Protein AF-A0AAQ4F6X1-F1 (afdb_monomer_lite)

Structure (mmCIF, N/CA/C/O backbone):
data_AF-A0AAQ4F6X1-F1
#
_entry.id   AF-A0AAQ4F6X1-F1
#
loop_
_atom_site.group_PDB
_atom_site.id
_atom_site.type_symbol
_atom_site.label_atom_id
_atom_site.label_alt_id
_atom_site.label_comp_id
_atom_site.label_asym_id
_atom_site.label_entity_id
_atom_site.label_seq_id
_atom_site.pdbx_PDB_ins_code
_atom_site.Cartn_x
_atom_site.Cartn_y
_atom_site.Cartn_z
_atom_site.occupancy
_atom_site.B_iso_or_equiv
_atom_site.auth_seq_id
_atom_site.auth_comp_id
_atom_site.auth_asym_id
_atom_site.auth_atom_id
_atom_site.pdbx_PDB_model_num
ATOM 1 N N . MET A 1 1 ? 5.644 -29.409 -3.896 1.00 39.50 1 MET A N 1
ATOM 2 C CA . MET A 1 1 ? 6.857 -30.206 -3.616 1.00 39.50 1 MET A CA 1
ATOM 3 C C . MET A 1 1 ? 7.887 -29.960 -4.712 1.00 39.50 1 MET A C 1
ATOM 5 O O . MET A 1 1 ? 7.595 -30.264 -5.855 1.00 39.50 1 MET A O 1
ATOM 9 N N . ALA A 1 2 ? 9.042 -29.380 -4.375 1.00 26.83 2 ALA A N 1
ATOM 10 C CA . ALA A 1 2 ? 10.309 -29.460 -5.115 1.00 26.83 2 ALA A CA 1
ATOM 11 C C . ALA A 1 2 ? 11.429 -28.919 -4.203 1.00 26.83 2 ALA A C 1
ATOM 13 O O . ALA A 1 2 ? 11.206 -28.016 -3.398 1.00 26.83 2 ALA A O 1
ATOM 14 N N . ARG A 1 3 ? 12.592 -29.563 -4.280 1.00 29.47 3 ARG A N 1
ATOM 15 C CA . ARG A 1 3 ? 13.650 -29.683 -3.266 1.00 29.47 3 ARG A CA 1
ATOM 16 C C . ARG A 1 3 ? 14.278 -28.353 -2.816 1.00 29.47 3 ARG A C 1
ATOM 18 O O . ARG A 1 3 ? 14.878 -27.639 -3.612 1.00 29.47 3 ARG A O 1
ATOM 25 N N . ARG A 1 4 ? 14.233 -28.088 -1.501 1.00 31.64 4 ARG A N 1
ATOM 26 C CA . ARG A 1 4 ? 15.156 -27.173 -0.807 1.00 31.64 4 ARG A CA 1
ATOM 27 C C . ARG A 1 4 ? 16.527 -27.845 -0.721 1.00 31.64 4 ARG A C 1
ATOM 29 O O . ARG A 1 4 ? 16.651 -28.938 -0.177 1.00 31.64 4 ARG A O 1
ATOM 36 N N . THR A 1 5 ? 17.547 -27.187 -1.250 1.00 32.78 5 THR A N 1
ATOM 37 C CA . THR A 1 5 ? 18.957 -27.530 -1.047 1.00 32.78 5 THR A CA 1
ATOM 38 C C . THR A 1 5 ? 19.303 -27.511 0.446 1.00 32.78 5 THR A C 1
ATOM 40 O O . THR A 1 5 ? 19.042 -26.518 1.128 1.00 32.78 5 THR A O 1
ATOM 43 N N . LYS A 1 6 ? 19.870 -28.626 0.934 1.00 38.31 6 LYS A N 1
ATOM 44 C CA . LYS A 1 6 ? 20.373 -28.861 2.297 1.00 38.31 6 LYS A CA 1
ATOM 45 C C . LYS A 1 6 ? 21.478 -27.853 2.653 1.00 38.31 6 LYS A C 1
ATOM 47 O O . LYS A 1 6 ? 22.645 -28.087 2.367 1.00 38.31 6 LYS A O 1
ATOM 52 N N . ALA A 1 7 ? 21.116 -26.754 3.303 1.00 39.31 7 ALA A N 1
ATOM 53 C CA . ALA A 1 7 ? 21.976 -26.148 4.314 1.00 39.31 7 ALA A CA 1
ATOM 54 C C . ALA A 1 7 ? 21.513 -26.714 5.661 1.00 39.31 7 ALA A C 1
ATOM 56 O O . ALA A 1 7 ? 20.303 -26.835 5.861 1.00 39.31 7 ALA A O 1
ATOM 57 N N . ALA A 1 8 ? 22.436 -27.102 6.544 1.00 47.50 8 ALA A N 1
ATOM 58 C CA . ALA A 1 8 ? 22.108 -27.535 7.901 1.00 47.50 8 ALA A CA 1
ATOM 59 C C . ALA A 1 8 ? 21.368 -26.392 8.615 1.00 47.50 8 ALA A C 1
ATOM 61 O O . ALA A 1 8 ? 21.968 -25.410 9.049 1.00 47.50 8 ALA A O 1
ATOM 62 N N . SER A 1 9 ? 20.040 -26.456 8.613 1.00 63.69 9 SER A N 1
ATOM 63 C CA . SER A 1 9 ? 19.192 -25.444 9.222 1.00 63.69 9 SER A CA 1
ATOM 64 C C . SER A 1 9 ? 19.162 -25.707 10.719 1.00 63.69 9 SER A C 1
ATOM 66 O O . SER A 1 9 ? 18.704 -26.768 11.130 1.00 63.69 9 SER A O 1
ATOM 68 N N . LEU A 1 10 ? 19.639 -24.753 11.516 1.00 73.00 10 LEU A N 1
ATOM 69 C CA . LEU A 1 10 ? 19.374 -24.695 12.954 1.00 73.00 10 LEU A CA 1
ATOM 70 C C . LEU A 1 10 ? 17.873 -24.448 13.195 1.00 73.00 10 LEU A C 1
ATOM 72 O O . LEU A 1 10 ? 17.243 -23.786 12.362 1.00 73.00 10 LEU A O 1
ATOM 76 N N . PRO A 1 11 ? 17.285 -24.952 14.298 1.00 82.88 11 PRO A N 1
ATOM 77 C CA . PRO A 1 11 ? 15.874 -24.724 14.598 1.00 82.88 11 PRO A CA 1
ATOM 78 C C . PRO A 1 11 ? 15.599 -23.234 14.798 1.00 82.88 11 PRO A C 1
ATOM 80 O O . PRO A 1 11 ? 16.363 -22.525 15.457 1.00 82.88 11 PRO A O 1
ATOM 83 N N . HIS A 1 12 ? 14.488 -22.740 14.251 1.00 88.62 12 HIS A N 1
ATOM 84 C CA . HIS A 1 12 ? 14.018 -21.391 14.541 1.00 88.62 12 HIS A CA 1
ATOM 85 C C . HIS A 1 12 ? 13.400 -21.354 15.941 1.00 88.62 12 HIS A C 1
ATOM 87 O O . HIS A 1 12 ? 12.304 -21.872 16.156 1.00 88.62 12 HIS A O 1
ATOM 93 N N . ILE A 1 13 ? 14.088 -20.717 16.887 1.00 88.19 13 ILE A N 1
ATOM 94 C CA . ILE A 1 13 ? 13.667 -20.657 18.292 1.00 88.19 13 ILE A CA 1
ATOM 95 C C . ILE A 1 13 ? 13.038 -19.292 18.594 1.00 88.19 13 ILE A C 1
ATOM 97 O O . ILE A 1 13 ? 13.647 -18.252 18.333 1.00 88.19 13 ILE A O 1
ATOM 101 N N . LEU A 1 14 ? 11.841 -19.283 19.185 1.00 85.50 14 LEU A N 1
ATOM 102 C CA . LEU A 1 14 ? 11.231 -18.084 19.768 1.00 85.50 14 LEU A CA 1
ATOM 103 C C . LEU A 1 14 ? 11.362 -18.123 21.289 1.00 85.50 14 LEU A C 1
ATOM 105 O O . LEU A 1 14 ? 10.814 -19.014 21.931 1.00 85.50 14 LEU A O 1
ATOM 109 N N . GLN A 1 15 ? 12.018 -17.125 21.876 1.00 85.44 15 GLN A N 1
ATOM 110 C CA . GLN A 1 15 ? 11.991 -16.914 23.323 1.00 85.44 15 GLN A CA 1
ATOM 111 C C . GLN A 1 15 ? 10.853 -15.958 23.701 1.00 85.44 15 GLN A C 1
ATOM 113 O O . GLN A 1 15 ? 10.713 -14.884 23.109 1.00 85.44 15 GLN A O 1
ATOM 118 N N . TRP A 1 16 ? 10.081 -16.313 24.726 1.00 79.19 16 TRP A N 1
ATOM 119 C CA . TRP A 1 16 ? 8.984 -15.508 25.252 1.00 79.19 16 TRP A CA 1
ATOM 120 C C . TRP A 1 16 ? 9.119 -15.309 26.765 1.00 79.19 16 TRP A C 1
ATOM 122 O O . TRP A 1 16 ? 9.050 -16.261 27.537 1.00 79.19 16 TRP A O 1
ATOM 132 N N . ASN A 1 17 ? 9.268 -14.052 27.190 1.00 69.31 17 ASN A N 1
ATOM 133 C CA . ASN A 1 17 ? 9.464 -13.670 28.593 1.00 69.31 17 ASN A CA 1
ATOM 134 C C . ASN A 1 17 ? 8.597 -12.453 28.954 1.00 69.31 17 ASN A C 1
ATOM 136 O O . ASN A 1 17 ? 9.098 -11.361 29.228 1.00 69.31 17 ASN A O 1
ATOM 140 N N . VAL A 1 18 ? 7.273 -12.590 28.838 1.00 59.41 18 VAL A N 1
ATOM 141 C CA . VAL A 1 18 ? 6.338 -11.491 29.116 1.00 59.41 18 VAL A CA 1
ATOM 142 C C . VAL A 1 18 ? 5.164 -12.005 29.930 1.00 59.41 18 VAL A C 1
ATOM 144 O O . VAL A 1 18 ? 4.418 -12.854 29.463 1.00 59.41 18 VAL A O 1
ATOM 147 N N . ARG A 1 19 ? 4.947 -11.393 31.098 1.00 59.81 19 ARG A N 1
ATOM 148 C CA . ARG A 1 19 ? 3.745 -11.556 31.927 1.00 59.81 19 ARG A CA 1
ATOM 149 C C . ARG A 1 19 ? 2.512 -11.223 31.079 1.00 59.81 19 ARG A C 1
ATOM 151 O O . ARG A 1 19 ? 2.449 -10.091 30.600 1.00 59.81 19 ARG A O 1
ATOM 158 N N . SER A 1 20 ? 1.573 -12.162 30.900 1.00 65.06 20 SER A N 1
ATOM 159 C CA . SER A 1 20 ? 0.279 -12.077 30.173 1.00 65.06 20 SER A CA 1
ATOM 160 C C . SER A 1 20 ? 0.070 -13.080 29.026 1.00 65.06 20 SER A C 1
ATOM 162 O O . SER A 1 20 ? -0.907 -12.915 28.289 1.00 65.06 20 SER A O 1
ATOM 164 N N . LEU A 1 21 ? 0.883 -14.134 28.867 1.00 71.44 21 LEU A N 1
ATOM 165 C CA . LEU A 1 21 ? 0.630 -15.148 27.829 1.00 71.44 21 LEU A CA 1
ATOM 166 C C . LEU A 1 21 ? -0.760 -15.763 27.971 1.00 71.44 21 LEU A C 1
ATOM 168 O O . LEU A 1 21 ? -1.457 -15.907 26.975 1.00 71.44 21 LEU A O 1
ATOM 172 N N . ARG A 1 22 ? -1.222 -16.013 29.204 1.00 70.44 22 ARG A N 1
ATOM 173 C CA . ARG A 1 22 ? -2.591 -16.499 29.456 1.00 70.44 22 ARG A CA 1
ATOM 174 C C . ARG A 1 22 ? -3.668 -15.555 28.917 1.00 70.44 22 ARG A C 1
ATOM 176 O O . ARG A 1 22 ? -4.622 -16.011 28.302 1.00 70.44 22 ARG A O 1
ATOM 183 N N . ALA A 1 23 ? -3.502 -14.241 29.084 1.00 72.31 23 ALA A N 1
ATOM 184 C CA . ALA A 1 23 ? -4.463 -13.250 28.587 1.00 72.31 23 ALA A CA 1
ATOM 185 C C . ALA A 1 23 ? -4.466 -13.128 27.052 1.00 72.31 23 ALA A C 1
ATOM 187 O O . ALA A 1 23 ? -5.390 -12.553 26.484 1.00 72.31 23 ALA A O 1
ATOM 188 N N . ARG A 1 24 ? -3.425 -13.640 26.384 1.00 74.56 24 ARG A N 1
ATOM 189 C CA . ARG A 1 24 ? -3.254 -13.609 24.924 1.00 74.56 24 ARG A CA 1
ATOM 190 C C . ARG A 1 24 ? -3.197 -15.000 24.301 1.00 74.56 24 ARG A C 1
ATOM 192 O O . ARG A 1 24 ? -2.843 -15.126 23.134 1.00 74.56 24 ARG A O 1
ATOM 199 N N . HIS A 1 25 ? -3.535 -16.038 25.062 1.00 79.25 25 HIS A N 1
ATOM 200 C CA . HIS A 1 25 ? -3.396 -17.428 24.639 1.00 79.25 25 HIS A CA 1
ATOM 201 C C . HIS A 1 25 ? -4.245 -17.722 23.399 1.00 79.25 25 HIS A C 1
ATOM 203 O O . HIS A 1 25 ? -3.723 -18.268 22.434 1.00 79.25 25 HIS A O 1
ATOM 209 N N . ALA A 1 26 ? -5.493 -17.243 23.369 1.00 75.69 26 ALA A N 1
ATOM 210 C CA . ALA A 1 26 ? -6.379 -17.383 22.212 1.00 75.69 26 ALA A CA 1
ATOM 211 C C . ALA A 1 26 ? -5.845 -16.665 20.956 1.00 75.69 26 ALA A C 1
ATOM 213 O O . ALA A 1 26 ? -5.909 -17.203 19.855 1.00 75.69 26 ALA A O 1
ATOM 214 N N . GLU A 1 27 ? -5.268 -15.469 21.120 1.00 77.38 27 GLU A N 1
ATOM 215 C CA . GLU A 1 27 ? -4.642 -14.723 20.019 1.00 77.38 27 GLU A CA 1
ATOM 216 C C . GLU A 1 27 ? -3.409 -15.471 19.488 1.00 77.38 27 GLU A C 1
ATOM 218 O O . GLU A 1 27 ? -3.226 -15.594 18.279 1.00 77.38 27 GLU A O 1
ATOM 223 N N . LEU A 1 28 ? -2.579 -16.012 20.385 1.00 77.19 28 LEU A N 1
ATOM 224 C CA . LEU A 1 28 ? -1.400 -16.789 20.015 1.00 77.19 28 LEU A CA 1
ATOM 225 C C . LEU A 1 28 ? -1.771 -18.096 19.303 1.00 77.19 28 LEU A C 1
ATOM 227 O O . LEU A 1 28 ? -1.153 -18.415 18.291 1.00 77.19 28 LEU A O 1
ATOM 231 N N . ALA A 1 29 ? -2.772 -18.825 19.800 1.00 79.25 29 ALA A N 1
ATOM 232 C CA . ALA A 1 29 ? -3.262 -20.055 19.181 1.00 79.25 29 ALA A CA 1
ATOM 233 C C . ALA A 1 29 ? -3.741 -19.801 17.742 1.00 79.25 29 ALA A C 1
ATOM 235 O O . ALA A 1 29 ? -3.287 -20.477 16.825 1.00 79.25 29 ALA A O 1
ATOM 236 N N . CYS A 1 30 ? -4.530 -18.743 17.535 1.00 75.62 30 CYS A N 1
ATOM 237 C CA . CYS A 1 30 ? -5.004 -18.309 16.219 1.00 75.62 30 CYS A CA 1
ATOM 238 C C . CYS A 1 30 ? -3.841 -17.963 15.263 1.00 75.62 30 CYS A C 1
ATOM 240 O O . CYS A 1 30 ? -3.807 -18.406 14.119 1.00 75.62 30 CYS A O 1
ATOM 242 N N . LEU A 1 31 ? -2.817 -17.241 15.739 1.00 74.75 31 LEU A N 1
ATOM 243 C CA . LEU A 1 31 ? -1.634 -16.913 14.929 1.00 74.75 31 LEU A CA 1
ATOM 244 C C . LEU A 1 31 ? -0.789 -18.139 14.546 1.00 74.75 31 LEU A C 1
ATOM 246 O O . LEU A 1 31 ? -0.111 -18.113 13.512 1.00 74.75 31 LEU A O 1
ATOM 250 N N . ILE A 1 32 ? -0.781 -19.172 15.389 1.00 77.75 32 ILE A N 1
ATOM 251 C CA . ILE A 1 32 ? -0.113 -20.444 15.109 1.00 77.75 32 ILE A CA 1
ATOM 252 C C . ILE A 1 32 ? -0.913 -21.246 14.073 1.00 77.75 32 ILE A C 1
ATOM 254 O O . ILE A 1 32 ? -0.322 -21.703 13.095 1.00 77.75 32 ILE A O 1
ATOM 258 N N . GLU A 1 33 ? -2.233 -21.359 14.243 1.00 76.69 33 GLU A N 1
ATOM 259 C CA . GLU A 1 33 ? -3.136 -22.057 13.312 1.00 76.69 33 GLU A CA 1
ATOM 260 C C . GLU A 1 33 ? -3.125 -21.429 11.910 1.00 76.69 33 GLU A C 1
ATOM 262 O O . GLU A 1 33 ? -3.029 -22.146 10.916 1.00 76.69 33 GLU A O 1
ATOM 267 N N . ASP A 1 34 ? -3.079 -20.097 11.821 1.00 74.62 34 ASP A N 1
ATOM 268 C CA . ASP A 1 34 ? -2.961 -19.354 10.557 1.00 74.62 34 ASP A CA 1
ATOM 269 C C . ASP A 1 34 ? -1.569 -19.479 9.890 1.00 74.62 34 ASP A C 1
ATOM 271 O O . ASP A 1 34 ? -1.297 -18.848 8.862 1.00 74.62 34 ASP A O 1
ATOM 275 N N . GLY A 1 35 ? -0.627 -20.219 10.489 1.00 71.88 35 GLY A N 1
ATOM 276 C CA . GLY A 1 35 ? 0.735 -20.398 9.972 1.00 71.88 35 GLY A CA 1
ATOM 277 C C . GLY A 1 35 ? 1.597 -19.129 10.011 1.00 71.88 35 GLY A C 1
ATOM 278 O O . GLY A 1 35 ? 2.637 -19.049 9.351 1.00 71.88 35 GLY A O 1
ATOM 279 N N . ARG A 1 36 ? 1.190 -18.111 10.782 1.00 70.12 36 ARG A N 1
ATOM 280 C CA . ARG A 1 36 ? 1.865 -16.801 10.853 1.00 70.12 36 ARG A CA 1
ATOM 281 C C . ARG A 1 36 ? 3.069 -16.793 11.794 1.00 70.12 36 ARG A C 1
ATOM 283 O O . ARG A 1 36 ? 3.853 -15.841 11.760 1.00 70.12 36 ARG A O 1
ATOM 290 N N . LEU A 1 37 ? 3.237 -17.839 12.605 1.00 71.56 37 LEU A N 1
ATOM 291 C CA . LEU A 1 37 ? 4.363 -18.034 13.522 1.00 71.56 37 LEU A CA 1
ATOM 292 C C . LEU A 1 37 ? 5.148 -19.311 13.164 1.00 71.56 37 LEU A C 1
ATOM 294 O O . LEU A 1 37 ? 4.888 -20.377 13.714 1.00 71.56 37 LEU A O 1
ATOM 298 N N . PRO A 1 38 ? 6.140 -19.230 12.258 1.00 79.06 38 PRO A N 1
ATOM 299 C CA . PRO A 1 38 ? 6.839 -20.400 11.735 1.00 79.06 38 PRO A CA 1
ATOM 300 C C . PRO A 1 38 ? 8.031 -20.843 12.610 1.00 79.06 38 PRO A C 1
ATOM 302 O O . PRO A 1 38 ? 9.064 -21.237 12.072 1.00 79.06 38 PRO A O 1
ATOM 305 N N . PHE A 1 39 ? 7.910 -20.848 13.942 1.00 87.12 39 PHE A N 1
ATOM 306 C CA . PHE A 1 39 ? 9.002 -21.264 14.845 1.00 87.12 39 PHE A CA 1
ATOM 307 C C . PHE A 1 39 ? 9.018 -22.767 15.125 1.00 87.12 39 PHE A C 1
ATOM 309 O O . PHE A 1 39 ? 7.976 -23.370 15.345 1.00 87.12 39 PHE A O 1
ATOM 316 N N . ASP A 1 40 ? 10.187 -23.384 15.130 1.00 89.69 40 ASP A N 1
ATOM 317 C CA . ASP A 1 40 ? 10.341 -24.824 15.355 1.00 89.69 40 ASP A CA 1
ATOM 318 C C . ASP A 1 40 ? 10.272 -25.163 16.853 1.00 89.69 40 ASP A C 1
ATOM 320 O O . ASP A 1 40 ? 9.702 -26.185 17.236 1.00 89.69 40 ASP A O 1
ATOM 324 N N . VAL A 1 41 ? 10.776 -24.256 17.701 1.00 91.38 41 VAL A N 1
ATOM 325 C CA . VAL A 1 41 ? 10.771 -24.380 19.167 1.00 91.38 41 VAL A CA 1
ATOM 326 C C . VAL A 1 41 ? 10.365 -23.053 19.816 1.00 91.38 41 VAL A C 1
ATOM 328 O O . VAL A 1 41 ? 10.816 -21.988 19.393 1.00 91.38 41 VAL A O 1
ATOM 331 N N . LEU A 1 42 ? 9.543 -23.099 20.865 1.00 90.38 42 LEU A N 1
ATOM 332 C CA . LEU A 1 42 ? 9.184 -21.950 21.700 1.00 90.38 42 LEU A CA 1
ATOM 333 C C . LEU A 1 42 ? 9.723 -22.169 23.119 1.00 90.38 42 LEU A C 1
ATOM 335 O O . LEU A 1 42 ? 9.374 -23.152 23.760 1.00 90.38 42 LEU A O 1
ATOM 339 N N . ALA A 1 43 ? 10.543 -21.253 23.625 1.00 91.31 43 ALA A N 1
ATOM 340 C CA . ALA A 1 43 ? 11.043 -21.260 24.999 1.00 91.31 43 ALA A CA 1
ATOM 341 C C . ALA A 1 43 ? 10.287 -20.204 25.819 1.00 91.31 43 ALA A C 1
ATOM 343 O O . ALA A 1 43 ? 10.399 -19.006 25.544 1.00 91.31 43 ALA A O 1
ATOM 344 N N . LEU A 1 44 ? 9.491 -20.643 26.794 1.00 87.94 44 LEU A N 1
ATOM 345 C CA . LEU A 1 44 ? 8.571 -19.808 27.565 1.00 87.94 44 LEU A CA 1
ATOM 346 C C . LEU A 1 44 ? 9.027 -19.660 29.021 1.00 87.94 44 LEU A C 1
ATOM 348 O O . LEU A 1 44 ? 9.431 -20.634 29.657 1.00 87.94 44 LEU A O 1
ATOM 352 N N . GLN A 1 45 ? 8.914 -18.437 29.542 1.00 87.88 45 GLN A N 1
ATOM 353 C CA . GLN A 1 45 ? 9.231 -18.055 30.921 1.00 87.88 45 GLN A CA 1
ATOM 354 C C . GLN A 1 45 ? 8.051 -17.259 31.512 1.00 87.88 45 GLN A C 1
ATOM 356 O O . GLN A 1 45 ? 7.914 -16.064 31.240 1.00 87.88 45 GLN A O 1
ATOM 361 N N . GLU A 1 46 ? 7.170 -17.906 32.286 1.00 79.31 46 GLU A N 1
ATOM 362 C CA . GLU A 1 46 ? 5.987 -17.269 32.894 1.00 79.31 46 GLU A CA 1
ATOM 363 C C . GLU A 1 46 ? 5.454 -18.039 34.106 1.00 79.31 46 GLU A C 1
ATOM 365 O O . GLU A 1 46 ? 5.566 -19.250 34.169 1.00 79.31 46 GLU A O 1
ATOM 370 N N . THR A 1 47 ? 4.813 -17.354 35.057 1.00 75.50 47 THR A N 1
ATOM 371 C CA . THR A 1 47 ? 4.183 -17.989 36.223 1.00 75.50 47 THR A CA 1
ATOM 372 C C . THR A 1 47 ? 3.147 -19.045 35.831 1.00 75.50 47 THR A C 1
ATOM 374 O O . THR A 1 47 ? 2.140 -18.702 35.206 1.00 75.50 47 THR A O 1
ATOM 377 N N . ASN A 1 48 ? 3.341 -20.283 36.301 1.00 75.88 48 ASN A N 1
ATOM 378 C CA . ASN A 1 48 ? 2.416 -21.403 36.128 1.00 75.88 48 ASN A CA 1
ATOM 379 C C . ASN A 1 48 ? 2.189 -21.756 34.636 1.00 75.88 48 ASN A C 1
ATOM 381 O O . ASN A 1 48 ? 1.057 -21.814 34.142 1.00 75.88 48 ASN A O 1
ATOM 385 N N . VAL A 1 49 ? 3.291 -21.934 33.900 1.00 79.56 49 VAL A N 1
ATOM 386 C CA . VAL A 1 49 ? 3.344 -22.352 32.491 1.00 79.56 49 VAL A CA 1
ATOM 387 C C . VAL A 1 49 ? 3.193 -23.872 32.357 1.00 79.56 49 VAL A C 1
ATOM 389 O O . VAL A 1 49 ? 4.054 -24.581 31.854 1.00 79.56 49 VAL A O 1
ATOM 392 N N . GLU A 1 50 ? 2.057 -24.383 32.818 1.00 83.19 50 GLU A N 1
ATOM 393 C CA . GLU A 1 50 ? 1.746 -25.810 32.782 1.00 83.19 50 GLU A CA 1
ATOM 394 C C . GLU A 1 50 ? 1.231 -26.222 31.381 1.00 83.19 50 GLU A C 1
ATOM 396 O O . GLU A 1 50 ? 0.156 -25.746 30.982 1.00 83.19 50 GLU A O 1
ATOM 401 N N . PRO A 1 51 ? 1.920 -27.107 30.626 1.00 82.00 51 PRO A N 1
ATOM 402 C CA . PRO A 1 51 ? 1.538 -27.482 29.259 1.00 82.00 51 PRO A CA 1
ATOM 403 C C . PRO A 1 51 ? 0.161 -28.139 29.146 1.00 82.00 51 PRO A C 1
ATOM 405 O O . PRO A 1 51 ? -0.499 -28.032 28.111 1.00 82.00 51 PRO A O 1
ATOM 408 N N . SER A 1 52 ? -0.315 -28.774 30.220 1.00 77.69 52 SER A N 1
ATOM 409 C CA . SER A 1 52 ? -1.670 -29.331 30.279 1.00 77.69 52 SER A CA 1
ATOM 410 C C . SER A 1 52 ? -2.752 -28.240 30.225 1.00 77.69 52 SER A C 1
ATOM 412 O O . SER A 1 52 ? -3.800 -28.457 29.609 1.00 77.69 52 SER A O 1
ATOM 414 N N . SER A 1 53 ? -2.473 -27.062 30.801 1.00 75.69 53 SER A N 1
ATOM 415 C CA . SER A 1 53 ? -3.375 -25.903 30.866 1.00 75.69 53 SER A CA 1
ATOM 416 C C . SER A 1 53 ? -3.201 -24.913 29.707 1.00 75.69 53 SER A C 1
ATOM 418 O O . SER A 1 53 ? -4.164 -24.260 29.309 1.00 75.69 53 SER A O 1
ATOM 420 N N . LEU A 1 54 ? -1.995 -24.814 29.138 1.00 81.19 54 LEU A N 1
ATOM 421 C CA . LEU A 1 54 ? -1.638 -23.850 28.096 1.00 81.19 54 LEU A CA 1
ATOM 422 C C . LEU A 1 54 ? -1.294 -24.556 26.775 1.00 81.19 54 LEU A C 1
ATOM 424 O O . LEU A 1 54 ? -0.169 -24.512 26.287 1.00 81.19 54 LEU A O 1
ATOM 428 N N . ARG A 1 55 ? -2.279 -25.220 26.169 1.00 84.62 55 ARG A N 1
ATOM 429 C CA . ARG A 1 55 ? -2.066 -25.969 24.921 1.00 84.62 55 ARG A CA 1
ATOM 430 C C . ARG A 1 55 ? -1.877 -25.031 23.730 1.00 84.62 55 ARG A C 1
ATOM 432 O O . ARG A 1 55 ? -2.703 -24.148 23.512 1.00 84.62 55 ARG A O 1
ATOM 439 N N . LEU A 1 56 ? -0.829 -25.246 22.938 1.00 85.06 56 LEU A N 1
ATOM 440 C CA . LEU A 1 56 ? -0.597 -24.525 21.685 1.00 85.06 56 LEU A CA 1
ATOM 441 C C . LEU A 1 56 ? -0.861 -25.468 20.498 1.00 85.06 56 LEU A C 1
ATOM 443 O O . LEU A 1 56 ? -0.255 -26.542 20.453 1.00 85.06 56 LEU A O 1
ATOM 447 N N . PRO A 1 57 ? -1.751 -25.109 19.553 1.00 83.31 57 PRO A N 1
ATOM 448 C CA . PRO A 1 57 ? -2.072 -25.956 18.405 1.00 83.31 57 PRO A CA 1
ATOM 449 C C . PRO A 1 57 ? -0.816 -26.345 17.618 1.00 83.31 57 PRO A C 1
ATOM 451 O O . PRO A 1 57 ? -0.005 -25.490 17.280 1.00 83.31 57 PRO A O 1
ATOM 454 N N . GLY A 1 58 ? -0.627 -27.636 17.337 1.00 86.25 58 GLY A N 1
ATOM 455 C CA . GLY A 1 58 ? 0.529 -28.115 16.570 1.00 86.25 58 GLY A CA 1
ATOM 456 C C . GLY A 1 58 ? 1.872 -28.098 17.313 1.00 86.25 58 GLY A C 1
ATOM 457 O O . GLY A 1 58 ? 2.906 -28.280 16.671 1.00 86.25 58 GLY A O 1
ATOM 458 N N . TYR A 1 59 ? 1.883 -27.916 18.638 1.00 90.88 59 TYR A N 1
ATOM 459 C CA . TYR A 1 59 ? 3.085 -28.019 19.471 1.00 90.88 59 TYR A CA 1
ATOM 460 C C . TYR A 1 59 ? 2.914 -29.024 20.615 1.00 90.88 59 TYR A C 1
ATOM 462 O O . TYR A 1 59 ? 1.834 -29.179 21.182 1.00 90.88 59 TYR A O 1
ATOM 470 N N . LEU A 1 60 ? 4.021 -29.659 20.986 1.00 91.00 60 LEU A N 1
ATOM 471 C CA . LEU A 1 60 ? 4.176 -30.512 22.158 1.00 91.00 60 LEU A CA 1
ATOM 472 C C . LEU A 1 60 ? 4.908 -29.710 23.237 1.00 91.00 60 LEU A C 1
ATOM 474 O O . LEU A 1 60 ? 6.013 -29.232 22.992 1.00 91.00 60 LEU A O 1
ATOM 478 N N . GLY A 1 61 ? 4.266 -29.497 24.386 1.00 89.69 61 GLY A N 1
ATOM 479 C CA . GLY A 1 61 ? 4.798 -28.675 25.473 1.00 89.69 61 GLY A CA 1
ATOM 480 C C . GLY A 1 61 ? 5.394 -29.505 26.608 1.00 89.69 61 GLY A C 1
ATOM 481 O O . GLY A 1 61 ? 4.785 -30.474 27.055 1.00 89.69 61 GLY A O 1
ATOM 482 N N . TYR A 1 62 ? 6.545 -29.065 27.103 1.00 90.31 62 TYR A N 1
ATOM 483 C CA . TYR A 1 62 ? 7.306 -29.647 28.206 1.00 90.31 62 TYR A CA 1
ATOM 484 C C . TYR A 1 62 ? 7.598 -28.550 29.222 1.00 90.31 62 TYR A C 1
ATOM 486 O O . TYR A 1 62 ? 7.914 -27.429 28.828 1.00 90.31 62 TYR A O 1
ATOM 494 N N . ALA A 1 63 ? 7.482 -28.834 30.514 1.00 84.38 63 ALA A N 1
ATOM 495 C CA . ALA A 1 63 ? 7.762 -27.864 31.567 1.00 84.38 63 ALA A CA 1
ATOM 496 C C . ALA A 1 63 ? 8.823 -28.375 32.537 1.00 84.38 63 ALA A C 1
ATOM 498 O O . ALA A 1 63 ? 9.095 -29.572 32.602 1.00 84.38 63 ALA A O 1
ATOM 499 N N . GLY A 1 64 ? 9.458 -27.436 33.238 1.00 72.31 64 GLY A N 1
ATOM 500 C CA . GLY A 1 64 ? 10.398 -27.745 34.311 1.00 72.31 64 GLY A CA 1
ATOM 501 C C . GLY A 1 64 ? 9.698 -28.334 35.537 1.00 72.31 64 GLY A C 1
ATOM 502 O O . GLY A 1 64 ? 8.475 -28.283 35.653 1.00 72.31 64 GLY A O 1
ATOM 503 N N . VAL A 1 65 ? 10.487 -28.877 36.462 1.00 67.25 65 VAL A N 1
ATOM 504 C CA . VAL A 1 65 ? 9.985 -29.516 37.688 1.00 67.25 65 VAL A CA 1
ATOM 505 C C . VAL A 1 65 ? 9.285 -28.492 38.593 1.00 67.25 65 VAL A C 1
ATOM 507 O O . VAL A 1 65 ? 9.810 -27.400 38.828 1.00 67.25 65 VAL A O 1
ATOM 510 N N . THR A 1 66 ? 8.104 -28.841 39.115 1.00 63.38 66 THR A N 1
ATOM 511 C CA . THR A 1 66 ? 7.386 -28.043 40.118 1.00 63.38 66 THR A CA 1
ATOM 512 C C . THR A 1 66 ? 8.107 -28.095 41.460 1.00 63.38 66 THR A C 1
ATOM 514 O O . THR A 1 66 ? 8.514 -29.158 41.931 1.00 63.38 66 THR A O 1
ATOM 517 N N . ARG A 1 67 ? 8.259 -26.934 42.105 1.00 61.75 67 ARG A N 1
ATOM 518 C CA . ARG A 1 67 ? 8.913 -26.833 43.414 1.00 61.75 67 ARG A CA 1
ATOM 519 C C . ARG A 1 67 ? 7.893 -26.685 44.530 1.00 61.75 67 ARG A C 1
ATOM 521 O O . ARG A 1 67 ? 6.940 -25.907 44.434 1.00 61.75 67 ARG A O 1
ATOM 528 N N . CYS A 1 68 ? 8.144 -27.419 45.606 1.00 61.19 68 CYS A N 1
ATOM 529 C CA . CYS A 1 68 ? 7.456 -27.265 46.875 1.00 61.19 68 CYS A CA 1
ATOM 530 C C . CYS A 1 68 ? 7.876 -25.952 47.542 1.00 61.19 68 CYS A C 1
ATOM 532 O O . CYS A 1 68 ? 9.063 -25.628 47.573 1.00 61.19 68 CYS A O 1
ATOM 534 N N . THR A 1 69 ? 6.914 -25.193 48.066 1.00 61.94 69 THR A N 1
ATOM 535 C CA . THR A 1 69 ? 7.192 -23.953 48.810 1.00 61.94 69 THR A CA 1
ATOM 536 C C . THR A 1 69 ? 7.095 -24.100 50.323 1.00 61.94 69 THR A C 1
ATOM 538 O O . THR A 1 69 ? 7.234 -23.105 51.032 1.00 61.94 69 THR A O 1
ATOM 541 N N . SER A 1 70 ? 6.875 -25.314 50.829 1.00 62.19 70 SER A N 1
ATOM 542 C CA . SER A 1 70 ? 6.878 -25.577 52.267 1.00 62.19 70 SER A CA 1
ATOM 543 C C . SER A 1 70 ? 8.293 -25.411 52.844 1.00 62.19 70 SER A C 1
ATOM 545 O O . SER A 1 70 ? 9.239 -25.994 52.300 1.00 62.19 70 SER A O 1
ATOM 547 N N . PRO A 1 71 ? 8.473 -24.635 53.931 1.00 57.84 71 PRO A N 1
ATOM 548 C CA . PRO A 1 71 ? 9.777 -24.447 54.563 1.00 57.84 71 PRO A CA 1
ATOM 549 C C . PRO A 1 71 ? 10.406 -25.791 54.962 1.00 57.84 71 PRO A C 1
ATOM 551 O O . PRO A 1 71 ? 9.778 -26.581 55.658 1.00 57.84 71 PRO A O 1
ATOM 554 N N . GLY A 1 72 ? 11.644 -26.053 54.528 1.00 56.66 72 GLY A N 1
ATOM 555 C CA . GLY A 1 72 ? 12.412 -27.242 54.931 1.00 56.66 72 GLY A CA 1
ATOM 556 C C . GLY A 1 72 ? 12.172 -28.523 54.120 1.00 56.66 72 GLY A C 1
ATOM 557 O O . GLY A 1 72 ? 12.772 -29.543 54.443 1.00 56.66 72 GLY A O 1
ATOM 558 N N . CYS A 1 73 ? 11.351 -28.504 53.063 1.00 56.78 73 CYS A N 1
ATOM 559 C CA . CYS A 1 73 ? 11.122 -29.679 52.215 1.00 56.78 73 CYS A CA 1
ATOM 560 C C . CYS A 1 73 ? 12.265 -29.876 51.187 1.00 56.78 73 CYS A C 1
ATOM 562 O O . CYS A 1 73 ? 12.463 -28.999 50.342 1.00 56.78 73 CYS A O 1
ATOM 564 N N . PRO A 1 74 ? 13.012 -31.002 51.215 1.00 49.94 74 PRO A N 1
ATOM 565 C CA . PRO A 1 74 ? 14.159 -31.219 50.327 1.00 49.94 74 PRO A CA 1
ATOM 566 C C . PRO A 1 74 ? 13.794 -31.840 48.964 1.00 49.94 74 PRO A C 1
ATOM 568 O O . PRO A 1 74 ? 14.653 -31.924 48.090 1.00 49.94 74 PRO A O 1
ATOM 571 N N . SER A 1 75 ? 12.551 -32.295 48.764 1.00 48.16 75 SER A N 1
ATOM 572 C CA . SER A 1 75 ? 12.125 -33.062 47.586 1.00 48.16 75 SER A CA 1
ATOM 573 C C . SER A 1 75 ? 11.517 -32.191 46.475 1.00 48.16 75 SER A C 1
ATOM 575 O O . SER A 1 75 ? 10.615 -31.382 46.698 1.00 48.16 75 SER A O 1
ATOM 577 N N . SER A 1 76 ? 12.005 -32.386 45.245 1.00 51.78 76 SER A N 1
ATOM 578 C CA . SER A 1 76 ? 11.521 -31.738 44.019 1.00 51.78 76 SER A CA 1
ATOM 579 C C . SER A 1 76 ? 11.423 -32.786 42.899 1.00 51.78 76 SER A C 1
ATOM 581 O O . SER A 1 76 ? 12.464 -33.149 42.354 1.00 51.78 76 SER A O 1
ATOM 583 N N . PRO A 1 77 ? 10.218 -33.274 42.535 1.00 51.78 77 PRO A N 1
ATOM 584 C CA . PRO A 1 77 ? 8.899 -32.873 43.037 1.00 51.78 77 PRO A CA 1
ATOM 585 C C . PRO A 1 77 ? 8.592 -33.428 44.442 1.00 51.78 77 PRO A C 1
ATOM 587 O O . PRO A 1 77 ? 9.061 -34.497 44.827 1.00 51.78 77 PRO A O 1
ATOM 590 N N . CYS A 1 78 ? 7.786 -32.700 45.218 1.00 60.53 78 CYS A N 1
ATOM 591 C CA . CYS A 1 78 ? 7.335 -33.136 46.541 1.00 60.53 78 CYS A CA 1
ATOM 592 C C . CYS A 1 78 ? 6.111 -34.056 46.416 1.00 60.53 78 CYS A C 1
ATOM 594 O O . CYS A 1 78 ? 5.160 -33.726 45.709 1.00 60.53 78 CYS A O 1
ATOM 596 N N . LEU A 1 79 ? 6.138 -35.200 47.103 1.00 60.66 79 LEU A N 1
ATOM 597 C CA . LEU A 1 79 ? 5.063 -36.201 47.089 1.00 60.66 79 LEU A CA 1
ATOM 598 C C . LEU A 1 79 ? 4.052 -36.024 48.236 1.00 60.66 79 LEU A C 1
ATOM 600 O O . LEU A 1 79 ? 3.109 -36.804 48.332 1.00 60.66 79 LEU A O 1
ATOM 604 N N . ASP A 1 80 ? 4.238 -35.018 49.097 1.00 61.25 80 ASP A N 1
ATOM 605 C CA . ASP A 1 80 ? 3.347 -34.742 50.225 1.00 61.25 80 ASP A CA 1
ATOM 606 C C . ASP A 1 80 ? 2.114 -33.935 49.761 1.00 61.25 80 ASP A C 1
ATOM 608 O O . ASP A 1 80 ? 2.264 -32.788 49.320 1.00 61.25 80 ASP A O 1
ATOM 612 N N . PRO A 1 81 ? 0.891 -34.496 49.840 1.00 58.59 81 PRO A N 1
ATOM 613 C CA . PRO A 1 81 ? -0.329 -33.825 49.397 1.00 58.59 81 PRO A CA 1
ATOM 614 C C . PRO A 1 81 ? -0.729 -32.617 50.265 1.00 58.59 81 PRO A C 1
ATOM 616 O O . PRO A 1 81 ? -1.560 -31.822 49.827 1.00 58.59 81 PRO A O 1
ATOM 619 N N . GLY A 1 82 ? -0.155 -32.449 51.464 1.00 58.97 82 GLY A N 1
ATOM 620 C CA . GLY A 1 82 ? -0.381 -31.288 52.333 1.00 58.97 82 GLY A CA 1
ATOM 621 C C . GLY A 1 82 ? 0.484 -30.069 51.991 1.00 58.97 82 GLY A C 1
ATOM 622 O O . GLY A 1 82 ? 0.260 -28.979 52.520 1.00 58.97 82 GLY A O 1
ATOM 623 N N . HIS A 1 83 ? 1.471 -30.223 51.106 1.00 67.25 83 HIS A N 1
ATOM 624 C CA . HIS A 1 83 ? 2.411 -29.165 50.759 1.00 67.25 83 HIS A CA 1
ATOM 625 C C . HIS A 1 83 ? 1.966 -28.328 49.556 1.00 67.25 83 HIS A C 1
ATOM 627 O O . HIS A 1 83 ? 1.536 -28.831 48.518 1.00 67.25 83 HIS A O 1
ATOM 633 N N . GLN A 1 84 ? 2.131 -27.008 49.671 1.00 60.75 84 GLN A N 1
ATOM 634 C CA . GLN A 1 84 ? 1.778 -26.083 48.599 1.00 60.75 84 GLN A CA 1
ATOM 635 C C . GLN A 1 84 ? 2.832 -26.156 47.480 1.00 60.75 84 GLN A C 1
ATOM 637 O O . GLN A 1 84 ? 4.010 -25.857 47.695 1.00 60.75 84 GLN A O 1
ATOM 642 N N . GLN A 1 85 ? 2.410 -26.554 46.277 1.00 64.12 85 GLN A N 1
ATOM 643 C CA . GLN A 1 85 ? 3.258 -26.548 45.084 1.00 64.12 85 GLN A CA 1
ATOM 644 C C . GLN A 1 85 ? 3.032 -25.281 44.259 1.00 64.12 85 GLN A C 1
ATOM 646 O O . GLN A 1 85 ? 1.895 -24.858 44.035 1.00 64.12 85 GLN A O 1
ATOM 651 N N . GLN A 1 86 ? 4.113 -24.690 43.752 1.00 67.88 86 GLN A N 1
ATOM 652 C CA . GLN A 1 86 ? 4.021 -23.657 42.723 1.00 67.88 86 GLN A CA 1
ATOM 653 C C . GLN A 1 86 ? 4.149 -24.296 41.337 1.00 67.88 86 GLN A C 1
ATOM 655 O O . GLN A 1 86 ? 5.069 -25.070 41.083 1.00 67.88 86 GLN A O 1
ATOM 660 N N . GLY A 1 87 ? 3.220 -23.951 40.438 1.00 70.75 87 GLY A N 1
ATOM 661 C CA . GLY A 1 87 ? 3.271 -24.391 39.042 1.00 70.75 87 GLY A CA 1
ATOM 662 C C . GLY A 1 87 ? 4.539 -23.896 38.331 1.00 70.75 87 GLY A C 1
ATOM 663 O O . GLY A 1 87 ? 5.068 -22.837 38.696 1.00 70.75 87 GLY A O 1
ATOM 664 N N . PRO A 1 88 ? 5.007 -24.621 37.303 1.00 79.62 88 PRO A N 1
ATOM 665 C CA . PRO A 1 88 ? 6.316 -24.410 36.699 1.00 79.62 88 PRO A CA 1
ATOM 666 C C . PRO A 1 88 ? 6.404 -23.029 36.057 1.00 79.62 88 PRO A C 1
ATOM 668 O O . PRO A 1 88 ? 5.397 -22.484 35.595 1.00 79.62 88 PRO A O 1
ATOM 671 N N . ARG A 1 89 ? 7.601 -22.439 36.016 1.00 84.12 89 ARG A N 1
ATOM 672 C CA . ARG A 1 89 ? 7.830 -21.111 35.421 1.00 84.12 89 ARG A CA 1
ATOM 673 C C . ARG A 1 89 ? 8.665 -21.111 34.154 1.00 84.12 89 ARG A C 1
ATOM 675 O O . ARG A 1 89 ? 8.852 -20.059 33.540 1.00 84.12 89 ARG A O 1
ATOM 682 N N . SER A 1 90 ? 9.129 -22.285 33.750 1.00 87.56 90 SER A N 1
ATOM 683 C CA . SER A 1 90 ? 9.869 -22.508 32.518 1.00 87.56 90 SER A CA 1
ATOM 684 C C . SER A 1 90 ? 9.248 -23.655 31.727 1.00 87.56 90 SER A C 1
ATOM 686 O O . SER A 1 90 ? 8.974 -24.714 32.290 1.00 87.56 90 SER A O 1
ATOM 688 N N . ALA A 1 91 ? 9.047 -23.448 30.426 1.00 90.19 91 ALA A N 1
ATOM 689 C CA . ALA A 1 91 ? 8.573 -24.474 29.504 1.00 90.19 91 ALA A CA 1
ATOM 690 C C . ALA A 1 91 ? 9.215 -24.357 28.117 1.00 90.19 91 ALA A C 1
ATOM 692 O O . ALA A 1 91 ? 9.630 -23.277 27.694 1.00 90.19 91 ALA A O 1
ATOM 693 N N . VAL A 1 92 ? 9.260 -25.472 27.393 1.00 92.38 92 VAL A N 1
ATOM 694 C CA . VAL A 1 92 ? 9.694 -25.578 25.998 1.00 92.38 92 VAL A CA 1
ATOM 695 C C . VAL A 1 92 ? 8.589 -26.253 25.188 1.00 92.38 92 VAL A C 1
ATOM 697 O O . VAL A 1 92 ? 8.102 -27.312 25.564 1.00 92.38 92 VAL A O 1
ATOM 700 N N . TYR A 1 93 ? 8.191 -25.652 24.070 1.00 92.12 93 TYR A N 1
ATOM 701 C CA . TYR A 1 93 ? 7.219 -26.211 23.132 1.00 92.12 93 TYR A CA 1
ATOM 702 C C . TYR A 1 93 ? 7.914 -26.536 21.818 1.00 92.12 93 TYR A C 1
ATOM 704 O O . TYR A 1 93 ? 8.519 -25.654 21.213 1.00 92.12 93 TYR A O 1
ATOM 712 N N . VAL A 1 94 ? 7.803 -27.771 21.345 1.00 91.94 94 VAL A N 1
ATOM 713 C CA . VAL A 1 94 ? 8.387 -28.220 20.074 1.00 91.94 94 VAL A CA 1
ATOM 714 C C . VAL A 1 94 ? 7.278 -28.473 19.068 1.00 91.94 94 VAL A C 1
ATOM 716 O O . VAL A 1 94 ? 6.254 -29.060 19.413 1.00 91.94 94 VAL A O 1
ATOM 719 N N . ARG A 1 95 ? 7.445 -28.015 17.823 1.00 91.25 95 ARG A N 1
ATOM 720 C CA . ARG A 1 95 ? 6.442 -28.257 16.779 1.00 91.25 95 ARG A CA 1
ATOM 721 C C . ARG A 1 95 ? 6.238 -29.763 16.590 1.00 91.25 95 ARG A C 1
ATOM 723 O O . ARG A 1 95 ? 7.201 -30.515 16.439 1.00 91.25 95 ARG A O 1
ATOM 730 N N . ALA A 1 96 ? 4.979 -30.188 16.563 1.00 86.94 96 ALA A N 1
ATOM 731 C CA . ALA A 1 96 ? 4.606 -31.573 16.327 1.00 86.94 96 ALA A CA 1
ATOM 732 C C . ALA A 1 96 ? 5.209 -32.071 14.999 1.00 86.94 96 ALA A C 1
ATOM 734 O O . ALA A 1 96 ? 5.132 -31.391 13.975 1.00 86.94 96 ALA A O 1
ATOM 735 N N . GLY A 1 97 ? 5.839 -33.246 15.034 1.00 82.94 97 GLY A N 1
ATOM 736 C CA . GLY A 1 97 ? 6.525 -33.845 13.884 1.00 82.94 97 GLY A CA 1
ATOM 737 C C . GLY A 1 97 ? 8.021 -33.526 13.766 1.00 82.94 97 GLY A C 1
ATOM 738 O O . GLY A 1 97 ? 8.684 -34.117 12.918 1.00 82.94 97 GLY A O 1
ATOM 739 N N . LEU A 1 98 ? 8.585 -32.648 14.606 1.00 87.62 98 LEU A N 1
ATOM 740 C CA . LEU A 1 98 ? 10.043 -32.519 14.723 1.00 87.62 98 LEU A CA 1
ATOM 741 C C . LEU A 1 98 ? 10.601 -33.618 15.640 1.00 87.62 98 LEU A C 1
ATOM 743 O O . LEU A 1 98 ? 10.127 -33.728 16.772 1.00 87.62 98 LEU A O 1
ATOM 747 N N . PRO A 1 99 ? 11.609 -34.405 15.218 1.00 88.19 99 PRO A N 1
ATOM 748 C CA . PRO A 1 99 ? 12.254 -35.379 16.094 1.00 88.19 99 PRO A CA 1
ATOM 749 C C . PRO A 1 99 ? 12.976 -34.672 17.246 1.00 88.19 99 PRO A C 1
ATOM 751 O O . PRO A 1 99 ? 13.800 -33.782 17.015 1.00 88.19 99 PRO A O 1
ATOM 754 N N . HIS A 1 100 ? 12.662 -35.043 18.486 1.00 91.50 100 HIS A N 1
ATOM 755 C CA . HIS A 1 100 ? 13.265 -34.437 19.669 1.00 91.50 100 HIS A CA 1
ATOM 756 C C . HIS A 1 100 ? 13.244 -35.368 20.884 1.00 91.50 100 HIS A C 1
ATOM 758 O O . HIS A 1 100 ? 12.428 -36.283 20.962 1.00 91.50 100 HIS A O 1
ATOM 764 N N . VAL A 1 101 ? 14.140 -35.099 21.833 1.00 87.56 101 VAL A N 1
ATOM 765 C CA . VAL A 1 101 ? 14.273 -35.812 23.109 1.00 87.56 101 VAL A CA 1
ATOM 766 C C . VAL A 1 101 ? 14.245 -34.792 24.244 1.00 87.56 101 VAL A C 1
ATOM 768 O O . VAL A 1 101 ? 15.008 -33.822 24.235 1.00 87.56 101 VAL A O 1
ATOM 771 N N . VAL A 1 102 ? 13.350 -34.994 25.211 1.00 83.56 102 VAL A N 1
ATOM 772 C CA . VAL A 1 102 ? 13.289 -34.186 26.437 1.00 83.56 102 VAL A CA 1
ATOM 773 C C . VAL A 1 102 ? 14.455 -34.576 27.330 1.00 83.56 102 VAL A C 1
ATOM 775 O O . VAL A 1 102 ? 14.744 -35.759 27.488 1.00 83.56 102 VAL A O 1
ATOM 778 N N . MET A 1 103 ? 15.129 -33.586 27.901 1.00 81.62 103 MET A N 1
ATOM 779 C CA . MET A 1 103 ? 16.248 -33.831 28.799 1.00 81.62 103 MET A CA 1
ATOM 780 C C . MET A 1 103 ? 15.779 -33.774 30.243 1.00 81.62 103 MET A C 1
ATOM 782 O O . MET A 1 103 ? 15.125 -32.808 30.643 1.00 81.62 103 MET A O 1
ATOM 786 N N . ASP A 1 104 ? 16.157 -34.783 31.021 1.00 73.12 104 ASP A N 1
ATOM 787 C CA . ASP A 1 104 ? 16.031 -34.721 32.467 1.00 73.12 104 ASP A CA 1
ATOM 788 C C . ASP A 1 104 ? 17.108 -33.780 33.022 1.00 73.12 104 ASP A C 1
ATOM 790 O O . ASP A 1 104 ? 18.300 -33.940 32.754 1.00 73.12 104 ASP A O 1
ATOM 794 N N . LEU A 1 105 ? 16.668 -32.745 33.734 1.00 73.25 105 LEU A N 1
ATOM 795 C CA . LEU A 1 105 ? 17.531 -31.743 34.358 1.00 73.25 105 LEU A CA 1
ATOM 796 C C . LEU A 1 105 ? 17.469 -31.803 35.889 1.00 73.25 105 LEU A C 1
ATOM 798 O O . LEU A 1 105 ? 17.962 -30.880 36.540 1.00 73.25 105 LEU A O 1
ATOM 802 N N . SER A 1 106 ? 16.868 -32.852 36.459 1.00 66.62 106 SER A N 1
ATOM 803 C CA . SER A 1 106 ? 16.649 -32.984 37.904 1.00 66.62 106 SER A CA 1
ATOM 804 C C . SER A 1 106 ? 17.955 -32.872 38.704 1.00 66.62 106 SER A C 1
ATOM 806 O O . SER A 1 106 ? 17.988 -32.168 39.710 1.00 66.62 106 SER A O 1
ATOM 808 N N . ASP A 1 107 ? 19.057 -33.426 38.186 1.00 60.50 107 ASP A N 1
ATOM 809 C CA . ASP A 1 107 ? 20.387 -33.366 38.821 1.00 60.50 107 ASP A CA 1
ATOM 810 C C . ASP A 1 107 ? 21.199 -32.107 38.442 1.00 60.50 107 ASP A C 1
ATOM 812 O O . ASP A 1 107 ? 22.176 -31.737 39.101 1.00 60.50 107 ASP A O 1
ATOM 816 N N . ALA A 1 108 ? 20.808 -31.424 37.360 1.00 60.91 108 ALA A N 1
ATOM 817 C CA . ALA A 1 108 ? 21.525 -30.274 36.803 1.00 60.91 108 ALA A CA 1
ATOM 818 C C . ALA A 1 108 ? 21.050 -28.928 37.379 1.00 60.91 108 ALA A C 1
ATOM 820 O O . ALA A 1 108 ? 21.757 -27.922 37.264 1.00 60.91 108 ALA A O 1
ATOM 821 N N . VAL A 1 109 ? 19.864 -28.896 37.991 1.00 63.19 109 VAL A N 1
ATOM 822 C CA . VAL A 1 109 ? 19.213 -27.685 38.500 1.00 63.19 109 VAL A CA 1
ATOM 823 C C . VAL A 1 109 ? 19.256 -27.665 40.031 1.00 63.19 109 VAL A C 1
ATOM 825 O O . VAL A 1 109 ? 18.480 -28.340 40.696 1.00 63.19 109 VAL A O 1
ATOM 828 N N . SER A 1 110 ? 20.133 -26.837 40.607 1.00 57.34 110 SER A N 1
ATOM 829 C CA . SER A 1 110 ? 20.220 -26.598 42.058 1.00 57.34 110 SER A CA 1
ATOM 830 C C . SER A 1 110 ? 19.806 -25.165 42.436 1.00 57.34 110 SER A C 1
ATOM 832 O O . SER A 1 110 ? 19.704 -24.275 41.588 1.00 57.34 110 SER A O 1
ATOM 834 N N . GLY A 1 111 ? 19.522 -24.916 43.720 1.00 63.28 111 GLY A N 1
ATOM 835 C CA . GLY A 1 111 ? 19.141 -23.577 44.206 1.00 63.28 111 GLY A CA 1
ATOM 836 C C . GLY A 1 111 ? 17.756 -23.141 43.709 1.00 63.28 111 GLY A C 1
ATOM 837 O O . GLY A 1 111 ? 16.955 -24.015 43.447 1.00 63.28 111 GLY A O 1
ATOM 838 N N . PRO A 1 112 ? 17.419 -21.847 43.581 1.00 64.62 112 PRO A N 1
ATOM 839 C CA . PRO A 1 112 ? 16.081 -21.353 43.193 1.00 64.62 112 PRO A CA 1
ATOM 840 C C . PRO A 1 112 ? 15.787 -21.360 41.674 1.00 64.62 112 PRO A C 1
ATOM 842 O O . PRO A 1 112 ? 14.787 -20.791 41.243 1.00 64.62 112 PRO A O 1
ATOM 845 N N . LEU A 1 113 ? 16.656 -21.950 40.849 1.00 71.38 113 LEU A N 1
ATOM 846 C CA . LEU A 1 113 ? 16.552 -21.943 39.385 1.00 71.38 113 LEU A CA 1
ATOM 847 C C . LEU A 1 113 ? 15.509 -22.955 38.880 1.00 71.38 113 LEU A C 1
ATOM 849 O O . LEU A 1 113 ? 15.419 -24.069 39.383 1.00 71.38 113 LEU A O 1
ATOM 853 N N . GLU A 1 114 ? 14.732 -22.599 37.860 1.00 78.94 114 GLU A N 1
ATOM 854 C CA . GLU A 1 114 ? 13.800 -23.513 37.186 1.00 78.94 114 GLU A CA 1
ATOM 855 C C . GLU A 1 114 ? 14.199 -23.634 35.711 1.00 78.94 114 GLU A C 1
ATOM 857 O O . GLU A 1 114 ? 14.380 -22.619 35.038 1.00 78.94 114 GLU A O 1
ATOM 862 N N . ALA A 1 115 ? 14.339 -24.848 35.177 1.00 81.69 115 ALA A N 1
ATOM 863 C CA . ALA A 1 115 ? 14.712 -25.040 33.777 1.00 81.69 115 ALA A CA 1
ATOM 864 C C . ALA A 1 115 ? 13.976 -26.205 33.114 1.00 81.69 115 ALA A C 1
ATOM 866 O O . ALA A 1 115 ? 13.539 -27.143 33.772 1.00 81.69 115 ALA A O 1
ATOM 867 N N . CYS A 1 116 ? 13.853 -26.122 31.792 1.00 87.38 116 CYS A N 1
ATOM 868 C CA . CYS A 1 116 ? 13.332 -27.172 30.925 1.00 87.38 116 CYS A CA 1
ATOM 869 C C . CYS A 1 116 ? 14.209 -27.228 29.672 1.00 87.38 116 CYS A C 1
ATOM 871 O O . CYS A 1 116 ? 14.526 -26.175 29.109 1.00 87.38 116 CYS A O 1
ATOM 873 N N . ALA A 1 117 ? 14.610 -28.425 29.242 1.00 87.12 117 ALA A N 1
ATOM 874 C CA . ALA A 1 117 ? 15.451 -28.601 28.065 1.00 87.12 117 ALA A CA 1
ATOM 875 C C . ALA A 1 117 ? 14.937 -29.687 27.126 1.00 87.12 117 ALA A C 1
ATOM 877 O O . ALA A 1 117 ? 14.446 -30.732 27.549 1.00 87.12 117 ALA A O 1
ATOM 878 N N . VAL A 1 118 ? 15.099 -29.430 25.831 1.00 89.44 118 VAL A N 1
ATOM 879 C CA . VAL A 1 118 ? 14.771 -30.374 24.765 1.00 89.44 118 VAL A CA 1
ATOM 880 C C . VAL A 1 118 ? 15.865 -30.330 23.706 1.00 89.44 118 VAL A C 1
ATOM 882 O O . VAL A 1 118 ? 16.259 -29.253 23.256 1.00 89.44 118 VAL A O 1
ATOM 885 N N . THR A 1 119 ? 16.338 -31.497 23.280 1.00 88.31 119 THR A N 1
ATOM 886 C CA . THR A 1 119 ? 17.247 -31.634 22.140 1.00 88.31 119 THR A CA 1
ATOM 887 C C . THR A 1 119 ? 16.442 -31.948 20.892 1.00 88.31 119 THR A C 1
ATOM 889 O O . THR A 1 119 ? 15.762 -32.967 20.836 1.00 88.31 119 THR A O 1
ATOM 892 N N . VAL A 1 120 ? 16.500 -31.063 19.898 1.00 90.06 120 VAL A N 1
ATOM 893 C CA . VAL A 1 120 ? 15.782 -31.197 18.624 1.00 90.06 120 VAL A CA 1
ATOM 894 C C . VAL A 1 120 ? 16.766 -31.566 17.523 1.00 90.06 120 VAL A C 1
ATOM 896 O O . VAL A 1 120 ? 17.813 -30.930 17.387 1.00 90.06 120 VAL A O 1
ATOM 899 N N . ARG A 1 121 ? 16.412 -32.563 16.711 1.00 83.75 121 ARG A N 1
ATOM 900 C CA . ARG A 1 121 ? 17.216 -33.031 15.580 1.00 83.75 121 ARG A CA 1
ATOM 901 C C . ARG A 1 121 ? 16.682 -32.446 14.279 1.00 83.75 121 ARG A C 1
ATOM 903 O O . ARG A 1 121 ? 15.551 -32.721 13.881 1.00 83.75 121 ARG A O 1
ATOM 910 N N . MET A 1 122 ? 17.504 -31.657 13.588 1.00 81.69 122 MET A N 1
ATOM 911 C CA . MET A 1 122 ? 17.191 -31.150 12.248 1.00 81.69 122 MET A CA 1
ATOM 912 C C . MET A 1 122 ? 18.306 -31.514 11.269 1.00 81.69 122 MET A C 1
ATOM 914 O O . MET A 1 122 ? 19.422 -31.005 11.350 1.00 81.69 122 MET A O 1
ATOM 918 N N . GLY A 1 123 ? 18.013 -32.402 10.318 1.00 78.12 123 GLY A N 1
ATOM 919 C CA . GLY A 1 123 ? 19.032 -32.929 9.409 1.00 78.12 123 GLY A CA 1
ATOM 920 C C . GLY A 1 123 ? 20.104 -33.718 10.168 1.00 78.12 123 GLY A C 1
ATOM 921 O O . GLY A 1 123 ? 19.772 -34.677 10.852 1.00 78.12 123 GLY A O 1
ATOM 922 N N . ALA A 1 124 ? 21.371 -33.313 10.035 1.00 71.38 124 ALA A N 1
ATOM 923 C CA . ALA A 1 124 ? 22.517 -33.920 10.726 1.00 71.38 124 ALA A CA 1
ATOM 924 C C . ALA A 1 124 ? 22.940 -33.153 11.998 1.00 71.38 124 ALA A C 1
ATOM 926 O O . ALA A 1 124 ? 24.011 -33.408 12.540 1.00 71.38 124 ALA A O 1
ATOM 927 N N . THR A 1 125 ? 22.146 -32.171 12.442 1.00 74.06 125 THR A N 1
ATOM 928 C CA . THR A 1 125 ? 22.470 -31.332 13.603 1.00 74.06 125 THR A CA 1
ATOM 929 C C . THR A 1 125 ? 21.468 -31.534 14.729 1.00 74.06 125 THR A C 1
ATOM 931 O O . THR A 1 125 ? 20.273 -31.289 14.541 1.00 74.06 125 THR A O 1
ATOM 934 N N . ASP A 1 126 ? 21.979 -31.896 15.904 1.00 82.31 126 ASP A N 1
ATOM 935 C CA . ASP A 1 126 ? 21.235 -31.913 17.162 1.00 82.31 126 ASP A CA 1
ATOM 936 C C . ASP A 1 126 ? 21.446 -30.576 17.880 1.00 82.31 126 ASP A C 1
ATOM 938 O O . ASP A 1 126 ? 22.574 -30.133 18.090 1.00 82.31 126 ASP A O 1
ATOM 942 N N . THR A 1 127 ? 20.352 -29.891 18.212 1.00 85.50 127 THR A N 1
ATOM 943 C CA . THR A 1 127 ? 20.376 -28.603 18.916 1.00 85.50 127 THR A CA 1
ATOM 944 C C . THR A 1 127 ? 19.604 -28.713 20.220 1.00 85.50 127 THR A C 1
ATOM 946 O O . THR A 1 127 ? 18.390 -28.916 20.216 1.00 85.50 127 THR A O 1
ATOM 949 N N . THR A 1 128 ? 20.300 -28.527 21.338 1.00 87.31 128 THR A N 1
ATOM 950 C CA . THR A 1 128 ? 19.691 -28.465 22.667 1.00 87.31 128 THR A CA 1
ATOM 951 C C . THR A 1 128 ? 19.190 -27.057 22.961 1.00 87.31 128 THR A C 1
ATOM 953 O O . THR A 1 128 ? 19.949 -26.088 22.930 1.00 87.31 128 THR A O 1
ATOM 956 N N . VAL A 1 129 ? 17.899 -26.942 23.262 1.00 88.38 129 VAL A N 1
ATOM 957 C CA . VAL A 1 129 ? 17.244 -25.695 23.659 1.00 88.38 129 VAL A CA 1
ATOM 958 C C . VAL A 1 129 ? 16.902 -25.780 25.135 1.00 88.38 129 VAL A C 1
ATOM 960 O O . VAL A 1 129 ? 16.175 -26.681 25.542 1.00 88.38 129 VAL A O 1
ATOM 963 N N . VAL A 1 130 ? 17.398 -24.826 25.924 1.00 87.25 130 VAL A N 1
ATOM 964 C CA . VAL A 1 130 ? 17.151 -24.746 27.369 1.00 87.25 130 VAL A CA 1
ATOM 965 C C . VAL A 1 130 ? 16.405 -23.452 27.682 1.00 87.25 130 VAL A C 1
ATOM 967 O O . VAL A 1 130 ? 16.902 -22.360 27.401 1.00 87.25 130 VAL A O 1
ATOM 970 N N . SER A 1 131 ? 15.218 -23.563 28.276 1.00 89.25 131 SER A N 1
ATOM 971 C CA . SER A 1 131 ? 14.493 -22.435 28.862 1.00 89.25 131 SER A CA 1
ATOM 972 C C . SER A 1 131 ? 14.794 -22.377 30.356 1.00 89.25 131 SER A C 1
ATOM 974 O O . SER A 1 131 ? 14.600 -23.365 31.063 1.00 89.25 131 SER A O 1
ATOM 976 N N . ILE A 1 132 ? 15.270 -21.231 30.846 1.00 83.94 132 ILE A N 1
ATOM 977 C CA . ILE A 1 132 ? 15.696 -21.041 32.244 1.00 83.94 132 ILE A CA 1
ATOM 978 C C . ILE A 1 132 ? 14.925 -19.876 32.861 1.00 83.94 132 ILE A C 1
ATOM 980 O O . ILE A 1 132 ? 14.855 -18.802 32.266 1.00 83.94 132 ILE A O 1
ATOM 984 N N . TYR A 1 133 ? 14.394 -20.061 34.062 1.00 80.94 133 TYR A N 1
ATOM 985 C CA . TYR A 1 133 ? 13.768 -19.032 34.876 1.00 80.94 133 TYR A CA 1
ATOM 986 C C . TYR A 1 133 ? 14.510 -18.887 36.209 1.00 80.94 133 TYR A C 1
ATOM 988 O O . TYR A 1 133 ? 14.780 -19.870 36.897 1.00 80.94 133 TYR A O 1
ATOM 996 N N . ILE A 1 134 ? 14.833 -17.644 36.573 1.00 77.62 134 ILE A N 1
ATOM 997 C CA . ILE A 1 134 ? 15.470 -17.289 37.845 1.00 77.62 134 ILE A CA 1
ATOM 998 C C . ILE A 1 134 ? 14.517 -16.339 38.588 1.00 77.62 134 ILE A C 1
ATOM 1000 O O . ILE A 1 134 ? 14.210 -15.267 38.051 1.00 77.62 134 ILE A O 1
ATOM 1004 N N . PRO A 1 135 ? 14.027 -16.703 39.787 1.00 70.81 135 PRO A N 1
ATOM 1005 C CA . PRO A 1 135 ? 13.143 -15.851 40.572 1.00 70.81 135 PRO A CA 1
ATOM 1006 C C . PRO A 1 135 ? 13.782 -14.496 40.932 1.00 70.81 135 PRO A C 1
ATOM 1008 O O . PRO A 1 135 ? 14.978 -14.430 41.224 1.00 70.81 135 PRO A O 1
ATOM 1011 N N . PRO A 1 136 ? 13.008 -13.396 40.969 1.00 65.06 136 PRO A N 1
ATOM 1012 C CA . PRO A 1 136 ? 13.499 -12.107 41.454 1.00 65.06 136 PRO A CA 1
ATOM 1013 C C . PRO A 1 136 ? 13.996 -12.215 42.904 1.00 65.06 136 PRO A C 1
ATOM 1015 O O . PRO A 1 136 ? 13.289 -12.751 43.751 1.00 65.06 136 PRO A O 1
ATOM 1018 N N . GLY A 1 137 ? 15.191 -11.696 43.198 1.00 62.19 137 GLY A N 1
ATOM 1019 C CA . GLY A 1 137 ? 15.792 -11.743 44.543 1.00 62.19 137 GLY A CA 1
ATOM 1020 C C . GLY A 1 137 ? 16.672 -12.969 44.810 1.00 62.19 137 GLY A C 1
ATOM 1021 O O . GLY A 1 137 ? 17.472 -12.948 45.739 1.00 62.19 137 GLY A O 1
ATOM 1022 N N . ALA A 1 138 ? 16.617 -13.989 43.952 1.00 60.09 138 ALA A N 1
ATOM 1023 C CA . ALA A 1 138 ? 17.600 -15.060 43.929 1.00 60.09 138 ALA A CA 1
ATOM 1024 C C . ALA A 1 138 ? 18.866 -14.590 43.194 1.00 60.09 138 ALA A C 1
ATOM 1026 O O . ALA A 1 138 ? 19.007 -14.787 41.987 1.00 60.09 138 ALA A O 1
ATOM 1027 N N . ALA A 1 139 ? 19.779 -13.919 43.897 1.00 51.81 139 ALA A N 1
ATOM 1028 C CA . ALA A 1 139 ? 21.117 -13.688 43.365 1.00 51.81 139 ALA A CA 1
ATOM 1029 C C . ALA A 1 139 ? 21.865 -15.034 43.331 1.00 51.81 139 ALA A C 1
ATOM 1031 O O . ALA A 1 139 ? 22.055 -15.629 44.393 1.00 51.81 139 ALA A O 1
ATOM 1032 N N . PRO A 1 140 ? 22.299 -15.541 42.162 1.00 55.75 140 PRO A N 1
ATOM 1033 C CA . PRO A 1 140 ? 23.272 -16.621 42.151 1.00 55.75 140 PRO A CA 1
ATOM 1034 C C . PRO A 1 140 ? 24.555 -16.061 42.767 1.00 55.75 140 PRO A C 1
ATOM 1036 O O . PRO A 1 140 ? 25.159 -15.136 42.223 1.00 55.75 140 PRO A O 1
ATOM 1039 N N . GLY A 1 141 ? 24.918 -16.533 43.958 1.00 48.22 141 GLY A N 1
ATOM 1040 C CA . GLY A 1 141 ? 26.128 -16.083 44.636 1.00 48.22 141 GLY A CA 1
ATOM 1041 C C . GLY A 1 141 ? 27.337 -16.392 43.761 1.00 48.22 141 GLY A C 1
ATOM 1042 O O . GLY A 1 141 ? 27.650 -17.562 43.582 1.00 48.22 141 GLY A O 1
ATOM 1043 N N . GLY A 1 142 ? 27.955 -15.361 43.172 1.00 49.41 142 GLY A N 1
ATOM 1044 C CA . GLY A 1 142 ? 29.280 -15.370 42.528 1.00 49.41 142 GLY A CA 1
ATOM 1045 C C . GLY A 1 142 ? 29.574 -16.393 41.416 1.00 49.41 142 GLY A C 1
ATOM 1046 O O . GLY A 1 142 ? 30.643 -16.315 40.820 1.00 49.41 142 GLY A O 1
ATOM 1047 N N . SER A 1 143 ? 28.677 -17.330 41.120 1.00 51.97 143 SER A N 1
ATOM 1048 C CA . SER A 1 143 ? 28.884 -18.471 40.225 1.00 51.97 143 SER A CA 1
ATOM 1049 C C . SER A 1 143 ? 28.360 -18.166 38.824 1.00 51.97 143 SER A C 1
ATOM 1051 O O . SER A 1 143 ? 27.296 -17.565 38.644 1.00 51.97 143 SER A O 1
ATOM 1053 N N . ASP A 1 144 ? 29.128 -18.567 37.808 1.00 58.91 144 ASP A N 1
ATOM 105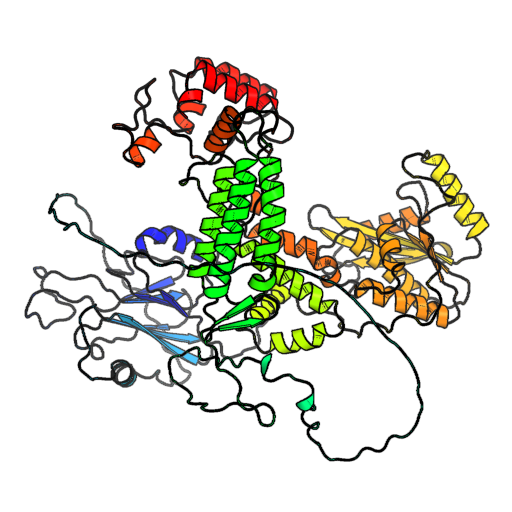4 C CA . ASP A 1 144 ? 28.725 -18.498 36.405 1.00 58.91 144 ASP A CA 1
ATOM 1055 C C . ASP A 1 144 ? 27.622 -19.532 36.143 1.00 58.91 144 ASP A C 1
ATOM 1057 O O . ASP A 1 144 ? 27.872 -20.622 35.639 1.00 58.91 144 ASP A O 1
ATOM 1061 N N . VAL A 1 145 ? 26.375 -19.178 36.474 1.00 59.22 145 VAL A N 1
ATOM 1062 C CA . VAL A 1 145 ? 25.178 -20.015 36.258 1.00 59.22 145 VAL A CA 1
ATOM 1063 C C . VAL A 1 145 ? 25.110 -20.548 34.828 1.00 59.22 145 VAL A C 1
ATOM 1065 O O . VAL A 1 145 ? 24.621 -21.648 34.592 1.00 59.22 145 VAL A O 1
ATOM 1068 N N . ARG A 1 146 ? 25.598 -19.776 33.849 1.00 57.88 146 ARG A N 1
ATOM 1069 C CA . ARG A 1 146 ? 25.641 -20.212 32.455 1.00 57.88 146 ARG A CA 1
ATOM 1070 C C . ARG A 1 146 ? 26.713 -21.284 32.250 1.00 57.88 146 ARG A C 1
ATOM 1072 O O . ARG A 1 146 ? 26.431 -22.259 31.563 1.00 57.88 146 ARG A O 1
ATOM 1079 N N . GLY A 1 147 ? 27.904 -21.104 32.815 1.00 58.50 147 GLY A N 1
ATOM 1080 C CA . GLY A 1 147 ? 28.997 -22.077 32.791 1.00 58.50 147 GLY A CA 1
ATOM 1081 C C . GLY A 1 147 ? 28.639 -23.392 33.487 1.00 58.50 147 GLY A C 1
ATOM 1082 O O . GLY A 1 147 ? 28.781 -24.451 32.879 1.00 58.50 147 GLY A O 1
ATOM 1083 N N . ASP A 1 148 ? 28.080 -23.328 34.696 1.00 61.34 148 ASP A N 1
ATOM 1084 C CA . ASP A 1 148 ? 27.685 -24.507 35.480 1.00 61.34 148 ASP A CA 1
ATOM 1085 C C . ASP A 1 148 ? 26.583 -25.314 34.792 1.00 61.34 148 ASP A C 1
ATOM 1087 O O . ASP A 1 148 ? 26.629 -26.542 34.744 1.00 61.34 148 ASP A O 1
ATOM 1091 N N . LEU A 1 149 ? 25.600 -24.629 34.207 1.00 63.84 149 LEU A N 1
ATOM 1092 C CA . LEU A 1 149 ? 24.489 -25.284 33.527 1.00 63.84 149 LEU A CA 1
ATOM 1093 C C . LEU A 1 149 ? 24.931 -25.851 32.168 1.00 63.84 149 LEU A C 1
ATOM 1095 O O . LEU A 1 149 ? 24.544 -26.960 31.821 1.00 63.84 149 LEU A O 1
ATOM 1099 N N . LEU A 1 150 ? 25.821 -25.171 31.433 1.00 62.50 150 LEU A N 1
ATOM 1100 C CA . LEU A 1 150 ? 26.444 -25.728 30.221 1.00 62.50 150 LEU A CA 1
ATOM 1101 C C . LEU A 1 150 ? 27.367 -26.924 30.510 1.00 62.50 150 LEU A C 1
ATOM 1103 O O . LEU A 1 150 ? 27.523 -27.776 29.638 1.00 62.50 150 LEU A O 1
ATOM 1107 N N . ALA A 1 151 ? 27.977 -26.991 31.697 1.00 60.94 151 ALA A N 1
ATOM 1108 C CA . ALA A 1 151 ? 28.798 -28.124 32.122 1.00 60.94 151 ALA A CA 1
ATOM 1109 C C . ALA A 1 151 ? 27.958 -29.339 32.556 1.00 60.94 151 ALA A C 1
ATOM 1111 O O . ALA A 1 151 ? 28.408 -30.471 32.398 1.00 60.94 151 ALA A O 1
ATOM 1112 N N . ARG A 1 152 ? 26.747 -29.107 33.085 1.00 59.59 152 ARG A N 1
ATOM 1113 C CA . ARG A 1 152 ? 25.843 -30.143 33.619 1.00 59.59 152 ARG A CA 1
ATOM 1114 C C . ARG A 1 152 ? 24.781 -30.626 32.633 1.00 59.59 152 ARG A C 1
ATOM 1116 O O . ARG A 1 152 ? 24.231 -31.700 32.839 1.00 59.59 152 ARG A O 1
ATOM 1123 N N . VAL A 1 153 ? 24.469 -29.861 31.583 1.00 61.59 153 VAL A N 1
ATOM 1124 C CA . VAL A 1 153 ? 23.565 -30.310 30.512 1.00 61.59 153 VAL A CA 1
ATOM 1125 C C . VAL A 1 153 ? 24.279 -31.394 29.693 1.00 61.59 153 VAL A C 1
ATOM 1127 O O . VAL A 1 153 ? 25.333 -31.111 29.116 1.00 61.59 153 VAL A O 1
ATOM 1130 N N . PRO A 1 154 ? 23.725 -32.619 29.607 1.00 57.12 154 PRO A N 1
ATOM 1131 C CA . PRO A 1 154 ? 24.304 -33.688 28.801 1.00 57.12 154 PRO A CA 1
ATOM 1132 C C . PRO A 1 154 ? 24.563 -33.213 27.367 1.00 57.12 154 PRO A C 1
ATOM 1134 O O . PRO A 1 154 ? 23.667 -32.690 26.702 1.00 57.12 154 PRO A O 1
ATOM 1137 N N . ARG A 1 155 ? 25.794 -33.376 26.869 1.00 56.97 155 ARG A N 1
ATOM 1138 C CA . ARG A 1 155 ? 26.081 -33.093 25.456 1.00 56.97 155 ARG A CA 1
ATOM 1139 C C . ARG A 1 155 ? 25.288 -34.078 24.591 1.00 56.97 155 ARG A C 1
ATOM 1141 O O . ARG A 1 155 ? 25.187 -35.243 24.979 1.00 56.97 155 ARG A O 1
ATOM 1148 N N . PRO A 1 156 ? 24.742 -33.650 23.437 1.00 50.06 156 PRO A N 1
ATOM 1149 C CA . PRO A 1 156 ? 24.076 -34.574 22.529 1.00 50.06 156 PRO A CA 1
ATOM 1150 C C . PRO A 1 156 ? 25.053 -35.703 22.189 1.00 50.06 156 PRO A C 1
ATOM 1152 O O . PRO A 1 156 ? 26.151 -35.445 21.691 1.00 50.06 156 PRO A O 1
ATOM 1155 N N . GLN A 1 157 ? 24.684 -36.942 22.531 1.00 45.19 157 GLN A N 1
ATOM 1156 C CA . GLN A 1 157 ? 25.458 -38.117 22.148 1.00 45.19 157 GLN A CA 1
ATOM 1157 C C . GLN A 1 157 ? 25.566 -38.113 20.619 1.00 45.19 157 GLN A C 1
ATOM 1159 O O . GLN A 1 157 ? 24.548 -38.029 19.929 1.00 45.19 157 GLN A O 1
ATOM 1164 N N . GLN A 1 158 ? 26.786 -38.177 20.080 1.00 42.47 158 GLN A N 1
ATOM 1165 C CA . GLN A 1 158 ? 26.990 -38.507 18.670 1.00 42.47 158 GLN A CA 1
ATOM 1166 C C . GLN A 1 158 ? 26.566 -39.969 18.488 1.00 42.47 158 GLN A C 1
ATOM 1168 O O . GLN A 1 158 ? 27.366 -40.881 18.650 1.00 42.47 158 GLN A O 1
ATOM 1173 N N . GLY A 1 159 ? 25.268 -40.180 18.275 1.00 34.53 159 GLY A N 1
ATOM 1174 C CA . GLY A 1 159 ? 24.674 -41.495 18.095 1.00 34.53 159 GLY A CA 1
ATOM 1175 C C . GLY A 1 159 ? 24.853 -41.990 16.664 1.00 34.53 159 GLY A C 1
ATOM 1176 O O . GLY A 1 159 ? 24.444 -41.319 15.716 1.00 34.53 159 GLY A O 1
ATOM 1177 N N . ASP A 1 160 ? 25.460 -43.167 16.565 1.00 31.70 160 ASP A N 1
ATOM 1178 C CA . ASP A 1 160 ? 25.525 -44.094 15.433 1.00 31.70 160 ASP A CA 1
ATOM 1179 C C . ASP A 1 160 ? 24.174 -44.189 14.668 1.00 31.70 160 ASP A C 1
ATOM 1181 O O . ASP A 1 160 ? 23.112 -44.095 15.292 1.00 31.70 160 ASP A O 1
ATOM 1185 N N . PRO A 1 161 ? 24.138 -44.363 13.329 1.00 34.75 161 PRO A N 1
ATOM 1186 C CA . PRO A 1 161 ? 22.940 -44.178 12.505 1.00 34.75 161 PRO A CA 1
ATOM 1187 C C . PRO A 1 161 ? 21.950 -45.360 12.534 1.00 34.75 161 PRO A C 1
ATOM 1189 O O . PRO A 1 161 ? 21.164 -45.524 11.601 1.00 34.75 161 PRO A O 1
ATOM 1192 N N . SER A 1 162 ? 21.940 -46.167 13.596 1.00 31.75 162 SER A N 1
ATOM 1193 C CA . SER A 1 162 ? 20.959 -47.237 13.808 1.00 31.75 162 SER A CA 1
ATOM 1194 C C . SER A 1 162 ? 20.077 -46.892 15.016 1.00 31.75 162 SER A C 1
ATOM 1196 O O . SER A 1 162 ? 20.526 -46.827 16.155 1.00 31.75 162 SER A O 1
ATOM 1198 N N . GLY A 1 163 ? 18.819 -46.534 14.747 1.00 35.78 163 GLY A N 1
ATOM 1199 C CA . GLY A 1 163 ? 17.896 -46.014 15.760 1.00 35.78 163 GLY A CA 1
ATOM 1200 C C . GLY A 1 163 ? 17.273 -47.086 16.66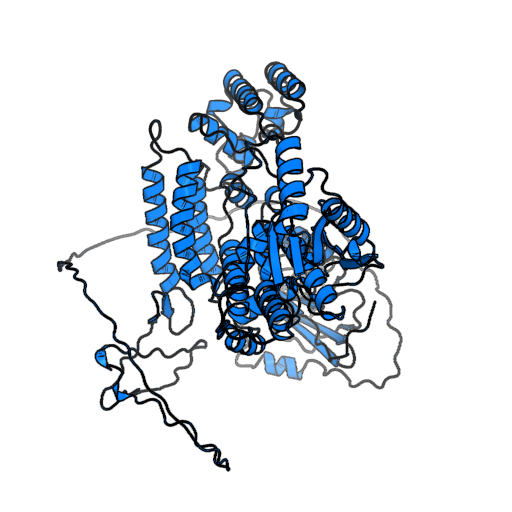0 1.00 35.78 163 GLY A C 1
ATOM 1201 O O . GLY A 1 163 ? 17.261 -48.261 16.302 1.00 35.78 163 GLY A O 1
ATOM 1202 N N . PRO A 1 164 ? 16.641 -46.658 17.766 1.00 28.91 164 PRO A N 1
ATOM 1203 C CA . PRO A 1 164 ? 15.503 -47.367 18.330 1.00 28.91 164 PRO A CA 1
ATOM 1204 C C . PRO A 1 164 ? 14.224 -46.508 18.310 1.00 28.91 164 PRO A C 1
ATOM 1206 O O . PRO A 1 164 ? 14.257 -45.274 18.314 1.00 28.91 164 PRO A O 1
ATOM 1209 N N . GLU A 1 165 ? 13.086 -47.196 18.240 1.00 29.77 165 GLU A N 1
ATOM 1210 C CA . GLU A 1 165 ? 11.725 -46.659 18.172 1.00 29.77 165 GLU A CA 1
ATOM 1211 C C . GLU A 1 165 ? 11.345 -45.797 19.393 1.00 29.77 165 GLU A C 1
ATOM 1213 O O . GLU A 1 165 ? 11.735 -46.067 20.529 1.00 29.77 165 GLU A O 1
ATOM 1218 N N . LEU A 1 166 ? 10.545 -44.749 19.157 1.00 28.14 166 LEU A N 1
ATOM 1219 C CA . LEU A 1 166 ? 10.007 -43.854 20.189 1.00 28.14 166 LEU A CA 1
ATOM 1220 C C . LEU A 1 166 ? 8.771 -44.476 20.873 1.00 28.14 166 LEU A C 1
ATOM 1222 O O . LEU A 1 166 ? 7.831 -44.850 20.168 1.00 28.14 166 LEU A O 1
ATOM 1226 N N . PRO A 1 167 ? 8.683 -44.504 22.218 1.00 26.94 167 PRO A N 1
ATOM 1227 C CA . PRO A 1 167 ? 7.466 -44.910 22.916 1.00 26.94 167 PRO A CA 1
ATOM 1228 C C . PRO A 1 167 ? 6.435 -43.764 22.974 1.00 26.94 167 PRO A C 1
ATOM 1230 O O . PRO A 1 167 ? 6.778 -42.593 23.145 1.00 26.94 167 PRO A O 1
ATOM 1233 N N . GLY A 1 168 ? 5.152 -44.112 22.813 1.00 25.38 168 GLY A N 1
ATOM 1234 C CA . GLY A 1 168 ? 4.018 -43.180 22.731 1.00 25.38 168 GLY A CA 1
ATOM 1235 C C . GLY A 1 168 ? 3.619 -42.481 24.049 1.00 25.38 168 GLY A C 1
ATOM 1236 O O . GLY A 1 168 ? 4.088 -42.846 25.129 1.00 25.38 168 GLY A O 1
ATOM 1237 N N . PRO A 1 169 ? 2.731 -41.464 23.986 1.00 27.42 169 PRO A N 1
ATOM 1238 C CA . PRO A 1 169 ? 2.444 -40.573 25.107 1.00 27.42 169 PRO A CA 1
ATOM 1239 C C . PRO A 1 169 ? 1.507 -41.217 26.140 1.00 27.42 169 PRO A C 1
ATOM 1241 O O . PRO A 1 169 ? 0.381 -41.601 25.824 1.00 27.42 169 PRO A O 1
ATOM 1244 N N . ARG A 1 170 ? 1.944 -41.273 27.405 1.00 23.39 170 ARG A N 1
ATOM 1245 C CA . ARG A 1 170 ? 1.086 -41.611 28.551 1.00 23.39 170 ARG A CA 1
ATOM 1246 C C . ARG A 1 170 ? 0.285 -40.391 29.019 1.00 23.39 170 ARG A C 1
ATOM 1248 O O . ARG A 1 170 ? 0.808 -39.289 29.162 1.00 23.39 170 ARG A O 1
ATOM 1255 N N . SER A 1 171 ? -1.002 -40.621 29.249 1.00 27.23 171 SER A N 1
ATOM 1256 C CA . SER A 1 171 ? -2.012 -39.682 29.741 1.00 27.23 171 SER A CA 1
ATOM 1257 C C . SER A 1 171 ? -1.818 -39.318 31.214 1.00 27.23 171 SER A C 1
ATOM 1259 O O . SER A 1 171 ? -1.663 -40.221 32.033 1.00 27.23 171 SER A O 1
ATOM 1261 N N . TYR A 1 172 ? -1.975 -38.039 31.573 1.00 25.92 172 TYR A N 1
ATOM 1262 C CA . TYR A 1 172 ? -2.226 -37.634 32.961 1.00 25.92 172 TYR A CA 1
ATOM 1263 C C . TYR A 1 172 ? -3.459 -36.723 33.093 1.00 25.92 172 TYR A C 1
ATOM 1265 O O . TYR A 1 172 ? -3.813 -35.957 32.195 1.00 25.92 172 TYR A O 1
ATOM 1273 N N . LEU A 1 173 ? -4.144 -36.940 34.216 1.00 23.88 173 LEU A N 1
ATOM 1274 C CA . LEU A 1 173 ? -5.555 -36.724 34.546 1.00 23.88 173 LEU A CA 1
ATOM 1275 C C . LEU A 1 173 ? -5.978 -35.252 34.772 1.00 23.88 173 LEU A C 1
ATOM 1277 O O . LEU A 1 173 ? -5.178 -34.409 35.162 1.00 23.88 173 LEU A O 1
ATOM 1281 N N . ARG A 1 174 ? -7.283 -34.973 34.592 1.00 27.19 174 ARG A N 1
ATOM 1282 C CA . ARG A 1 174 ? -8.010 -33.782 35.111 1.00 27.19 174 ARG A CA 1
ATOM 1283 C C . ARG A 1 174 ? -8.327 -33.958 36.609 1.00 27.19 174 ARG A C 1
ATOM 1285 O O . ARG A 1 174 ? -8.610 -35.089 36.998 1.00 27.19 174 ARG A O 1
ATOM 1292 N N . PRO A 1 175 ? -8.413 -32.879 37.418 1.00 26.84 175 PRO A N 1
ATOM 1293 C CA . PRO A 1 175 ? -9.718 -32.456 38.000 1.00 26.84 175 PRO A CA 1
ATOM 1294 C C . PRO A 1 175 ? -9.865 -30.913 38.188 1.00 26.84 175 PRO A C 1
ATOM 1296 O O . PRO A 1 175 ? -8.880 -30.205 38.338 1.00 26.84 175 PRO A O 1
ATOM 1299 N N . ARG A 1 176 ? -11.029 -30.300 37.889 1.00 22.53 176 ARG A N 1
ATOM 1300 C CA . ARG A 1 176 ? -12.190 -29.896 38.746 1.00 22.53 176 ARG A CA 1
ATOM 1301 C C . ARG A 1 176 ? -11.965 -28.742 39.763 1.00 22.53 176 ARG A C 1
ATOM 1303 O O . ARG A 1 176 ? -11.341 -28.952 40.785 1.00 22.53 176 ARG A O 1
ATOM 1310 N N . GLY A 1 177 ? -12.636 -27.603 39.509 1.00 22.06 177 GLY A N 1
ATOM 1311 C CA . GLY A 1 177 ? -13.653 -26.979 40.392 1.00 22.06 177 GLY A CA 1
ATOM 1312 C C . GLY A 1 177 ? -13.272 -26.084 41.597 1.00 22.06 177 GLY A C 1
ATOM 1313 O O . GLY A 1 177 ? -12.516 -26.501 42.455 1.00 22.06 177 GLY A O 1
ATOM 1314 N N . TYR A 1 178 ? -13.994 -24.947 41.696 1.00 23.19 178 TYR A N 1
ATOM 1315 C CA . TYR A 1 178 ? -14.389 -24.138 42.885 1.00 23.19 178 TYR A CA 1
ATOM 1316 C C . TYR A 1 178 ? -13.610 -22.863 43.326 1.00 23.19 178 TYR A C 1
ATOM 1318 O O . TYR A 1 178 ? -12.549 -22.910 43.928 1.00 23.19 178 TYR A O 1
ATOM 1326 N N . HIS A 1 179 ? -14.211 -21.705 42.985 1.00 22.75 179 HIS A N 1
ATOM 1327 C CA . HIS A 1 179 ? -14.840 -20.634 43.806 1.00 22.75 179 HIS A CA 1
ATOM 1328 C C . HIS A 1 179 ? -14.260 -20.003 45.113 1.00 22.75 179 HIS A C 1
ATOM 1330 O O . HIS A 1 179 ? -14.063 -20.675 46.113 1.00 22.75 179 HIS A O 1
ATOM 1336 N N . PHE A 1 180 ? -14.314 -18.649 45.087 1.00 23.12 180 PHE A N 1
ATOM 1337 C CA . PHE A 1 180 ? -14.642 -17.609 46.109 1.00 23.12 180 PHE A CA 1
ATOM 1338 C C . PHE A 1 180 ? -13.642 -17.110 47.188 1.00 23.12 180 PHE A C 1
ATOM 1340 O O . PHE A 1 180 ? -13.007 -17.885 47.885 1.00 23.12 180 PHE A O 1
ATOM 1347 N N . GLY A 1 181 ? -13.643 -15.769 47.382 1.00 21.97 181 GLY A N 1
ATOM 1348 C CA . GLY A 1 181 ? -13.286 -15.047 48.631 1.00 21.97 181 GLY A CA 1
ATOM 1349 C C . GLY A 1 181 ? -12.242 -13.918 48.490 1.00 21.97 181 GLY A C 1
ATOM 1350 O O . GLY A 1 181 ? -11.064 -14.215 48.368 1.00 21.97 181 GLY A O 1
ATOM 1351 N N . GLN A 1 182 ? -12.641 -12.648 48.270 1.00 23.95 182 GLN A N 1
ATOM 1352 C CA . GLN A 1 182 ? -12.556 -11.482 49.205 1.00 23.95 182 GLN A CA 1
ATOM 1353 C C . GLN A 1 182 ? -11.171 -11.283 49.883 1.00 23.95 182 GLN A C 1
ATOM 1355 O O . GLN A 1 182 ? -10.733 -12.167 50.595 1.00 23.95 182 GLN A O 1
ATOM 1360 N N . GLY A 1 183 ? -10.356 -10.237 49.641 1.00 23.11 183 GLY A N 1
ATOM 1361 C CA . GLY A 1 183 ? -10.524 -8.792 49.940 1.00 23.11 183 GLY A CA 1
ATOM 1362 C C . GLY A 1 183 ? -9.920 -8.440 51.328 1.00 23.11 183 GLY A C 1
ATOM 1363 O O . GLY A 1 183 ? -9.873 -9.329 52.165 1.00 23.11 183 GLY A O 1
ATOM 1364 N N . PRO A 1 184 ? -9.579 -7.180 51.687 1.00 37.78 184 PRO A N 1
ATOM 1365 C CA . PRO A 1 184 ? -8.814 -6.116 51.013 1.00 37.78 184 PRO A CA 1
ATOM 1366 C C . PRO A 1 184 ? -7.643 -5.570 51.897 1.00 37.78 184 PRO A C 1
ATOM 1368 O O . PRO A 1 184 ? -7.493 -5.948 53.052 1.00 37.78 184 PRO A O 1
ATOM 1371 N N . GLY A 1 185 ? -6.826 -4.630 51.394 1.00 25.55 185 GLY A N 1
ATOM 1372 C CA . GLY A 1 185 ? -5.828 -3.916 52.214 1.00 25.55 185 GLY A CA 1
ATOM 1373 C C . GLY A 1 185 ? -5.307 -2.636 51.551 1.00 25.55 185 GLY A C 1
ATOM 1374 O O . GLY A 1 185 ? -4.949 -2.642 50.377 1.00 25.55 185 GLY A O 1
ATOM 1375 N N . GLN A 1 186 ? -5.331 -1.533 52.295 1.00 24.28 186 GLN A N 1
ATOM 1376 C CA . GLN A 1 186 ? -5.318 -0.135 51.855 1.00 24.28 186 GLN A CA 1
ATOM 1377 C C . GLN A 1 186 ? -4.079 0.655 52.352 1.00 24.28 186 GLN A C 1
ATOM 1379 O O . GLN A 1 186 ? -3.617 0.409 53.459 1.00 24.28 186 GLN A O 1
ATOM 1384 N N . PHE A 1 187 ? -3.705 1.695 51.573 1.00 24.06 187 PHE A N 1
ATOM 1385 C CA . PHE A 1 187 ? -3.027 2.980 51.926 1.00 24.06 187 PHE A CA 1
ATOM 1386 C C . PHE A 1 187 ? -1.528 2.991 52.339 1.00 24.06 187 PHE A C 1
ATOM 1388 O O . PHE A 1 187 ? -1.014 1.952 52.737 1.00 24.06 187 PHE A O 1
ATOM 1395 N N . PRO A 1 188 ? -0.800 4.149 52.322 1.00 32.12 188 PRO A N 1
ATOM 1396 C CA . PRO A 1 188 ? -1.045 5.478 51.704 1.00 32.12 188 PRO A CA 1
ATOM 1397 C C . PRO A 1 188 ? 0.171 6.126 50.961 1.00 32.12 188 PRO A C 1
ATOM 1399 O O . PRO A 1 188 ? 1.308 5.666 51.018 1.00 32.12 188 PRO A O 1
ATOM 1402 N N . CYS A 1 189 ? -0.088 7.255 50.280 1.00 26.30 189 CYS A N 1
ATOM 1403 C CA . CYS A 1 189 ? 0.893 8.246 49.793 1.00 26.30 189 CYS A CA 1
ATOM 1404 C C . CYS A 1 189 ? 1.373 9.207 50.903 1.00 26.30 189 CYS A C 1
ATOM 1406 O O . CYS A 1 189 ? 0.637 9.415 51.866 1.00 26.30 189 CYS A O 1
ATOM 1408 N N . PRO A 1 190 ? 2.467 9.960 50.667 1.00 30.67 190 PRO A N 1
ATOM 1409 C CA . PRO A 1 190 ? 2.601 11.309 51.217 1.00 30.67 190 PRO A CA 1
ATOM 1410 C C . PRO A 1 190 ? 2.807 12.394 50.141 1.00 30.67 190 PRO A C 1
ATOM 1412 O O . PRO A 1 190 ? 3.324 12.147 49.050 1.00 30.67 190 PRO A O 1
ATOM 1415 N N . GLY A 1 191 ? 2.332 13.596 50.477 1.00 24.97 191 GLY A N 1
ATOM 1416 C CA . GLY A 1 191 ? 2.361 14.832 49.692 1.00 24.97 191 GLY A CA 1
ATOM 1417 C C . GLY A 1 191 ? 3.558 15.771 49.988 1.00 24.97 191 GLY A C 1
ATOM 1418 O O . GLY A 1 191 ? 4.555 15.308 50.530 1.00 24.97 191 GLY A O 1
ATOM 1419 N N . PRO A 1 192 ? 3.463 17.060 49.578 1.00 36.03 192 PRO A N 1
ATOM 1420 C CA . PRO A 1 192 ? 4.552 18.017 49.220 1.00 36.03 192 PRO A CA 1
ATOM 1421 C C . PRO A 1 192 ? 5.022 18.877 50.439 1.00 36.03 192 PRO A C 1
ATOM 1423 O O . PRO A 1 192 ? 4.592 18.486 51.523 1.00 36.03 192 PRO A O 1
ATOM 1426 N N . PRO A 1 193 ? 5.787 20.025 50.390 1.00 37.38 193 PRO A N 1
ATOM 1427 C CA . PRO A 1 193 ? 6.168 21.013 49.321 1.00 37.38 193 PRO A CA 1
ATOM 1428 C C . PRO A 1 193 ? 7.618 21.650 49.494 1.00 37.38 193 PRO A C 1
ATOM 1430 O O . PRO A 1 193 ? 8.482 20.889 49.915 1.00 37.38 193 PRO A O 1
ATOM 1433 N N . PRO A 1 194 ? 7.937 22.983 49.346 1.00 35.72 194 PRO A N 1
ATOM 1434 C CA . PRO A 1 194 ? 8.061 23.944 48.197 1.00 35.72 194 PRO A CA 1
ATOM 1435 C C . PRO A 1 194 ? 9.497 24.625 48.062 1.00 35.72 194 PRO A C 1
ATOM 1437 O O . PRO A 1 194 ? 10.462 23.920 48.330 1.00 35.72 194 PRO A O 1
ATOM 1440 N N . PRO A 1 195 ? 9.718 25.922 47.656 1.00 39.34 195 PRO A N 1
ATOM 1441 C CA . PRO A 1 195 ? 9.874 26.470 46.280 1.00 39.34 195 PRO A CA 1
ATOM 1442 C C . PRO A 1 195 ? 11.147 27.363 46.005 1.00 39.34 195 PRO A C 1
ATOM 1444 O O . PRO A 1 195 ? 12.019 27.484 46.853 1.00 39.34 195 PRO A O 1
ATOM 1447 N N . GLU A 1 196 ? 11.163 28.036 44.826 1.00 25.72 196 GLU A N 1
ATOM 1448 C CA . GLU A 1 196 ? 11.992 29.199 44.351 1.00 25.72 196 GLU A CA 1
ATOM 1449 C C . GLU A 1 196 ? 13.434 28.914 43.837 1.00 25.72 196 GLU A C 1
ATOM 1451 O O . GLU A 1 196 ? 14.082 27.983 44.284 1.00 25.72 196 GLU A O 1
ATOM 1456 N N . HIS A 1 197 ? 14.018 29.550 42.802 1.00 27.97 197 HIS A N 1
ATOM 1457 C CA . HIS A 1 197 ? 13.959 30.932 42.296 1.00 27.97 197 HIS A CA 1
ATOM 1458 C C . HIS A 1 197 ? 14.145 31.064 40.760 1.00 27.97 197 HIS A C 1
ATOM 1460 O O . HIS A 1 197 ? 14.534 30.143 40.043 1.00 27.97 197 HIS A O 1
ATOM 1466 N N . GLN A 1 198 ? 13.845 32.277 40.288 1.00 27.59 198 GLN A N 1
ATOM 1467 C CA . GLN A 1 198 ? 13.812 32.800 38.921 1.00 27.59 198 GLN A CA 1
ATOM 1468 C C . GLN A 1 198 ? 15.201 33.127 38.331 1.00 27.59 198 GLN A C 1
ATOM 1470 O O . GLN A 1 198 ? 16.133 33.447 39.058 1.00 27.59 198 GLN A O 1
ATOM 1475 N N . GLY A 1 199 ? 15.295 33.171 36.994 1.00 25.73 199 GLY A N 1
ATOM 1476 C CA . GLY A 1 199 ? 16.410 33.803 36.275 1.00 25.73 199 GLY A CA 1
ATOM 1477 C C . GLY A 1 199 ? 16.378 33.564 34.759 1.00 25.73 199 GLY A C 1
ATOM 1478 O O . GLY A 1 199 ? 16.816 32.523 34.280 1.00 25.73 199 GLY A O 1
ATOM 1479 N N . LYS A 1 200 ? 15.845 34.527 33.993 1.00 26.06 200 LYS A N 1
ATOM 1480 C CA . LYS A 1 200 ? 16.036 34.660 32.529 1.00 26.06 200 LYS A CA 1
ATOM 1481 C C . LYS A 1 200 ? 17.378 35.365 32.252 1.00 26.06 200 LYS A C 1
ATOM 1483 O O . LYS A 1 200 ? 17.827 36.125 33.103 1.00 26.06 200 LYS A O 1
ATOM 1488 N N . PRO A 1 201 ? 17.961 35.208 31.049 1.00 28.50 201 PRO A N 1
ATOM 1489 C CA . PRO A 1 201 ? 17.822 36.302 30.079 1.00 28.50 201 PRO A CA 1
ATOM 1490 C C . PRO A 1 201 ? 17.570 35.856 28.625 1.00 28.50 201 PRO A C 1
ATOM 1492 O O . PRO A 1 201 ? 17.782 34.712 28.228 1.00 28.50 201 PRO A O 1
ATOM 1495 N N . GLN A 1 202 ? 17.050 36.814 27.856 1.00 26.44 202 GLN A N 1
ATOM 1496 C CA . GLN A 1 202 ? 16.777 36.792 26.418 1.00 26.44 202 GLN A CA 1
ATOM 1497 C C . GLN A 1 202 ? 18.059 36.966 25.584 1.00 26.44 202 GLN A C 1
ATOM 1499 O O . GLN A 1 202 ? 18.997 37.619 26.028 1.00 26.44 202 GLN A O 1
ATOM 1504 N N . ALA A 1 203 ? 18.036 36.492 24.334 1.00 25.92 203 ALA A N 1
ATOM 1505 C CA . ALA A 1 203 ? 18.862 37.019 23.245 1.00 25.92 203 ALA A CA 1
ATOM 1506 C C . ALA A 1 203 ? 18.071 36.998 21.911 1.00 25.92 203 ALA A C 1
ATOM 1508 O O . ALA A 1 203 ? 17.160 36.171 21.772 1.00 25.92 203 ALA A O 1
ATOM 1509 N N . PRO A 1 204 ? 18.366 37.910 20.960 1.00 29.62 204 PRO A N 1
ATOM 1510 C CA . PRO A 1 204 ? 17.459 38.312 19.883 1.00 29.62 204 PRO A CA 1
ATOM 1511 C C . PRO A 1 204 ? 17.805 37.724 18.500 1.00 29.62 204 PRO A C 1
ATOM 1513 O O . PRO A 1 204 ? 18.891 37.202 18.281 1.00 29.62 204 PRO A O 1
ATOM 1516 N N . GLY A 1 205 ? 16.874 37.915 17.556 1.00 25.73 205 GLY A N 1
ATOM 1517 C CA . GLY A 1 205 ? 17.189 38.397 16.203 1.00 25.73 205 GLY A CA 1
ATOM 1518 C C . GLY A 1 205 ? 17.599 37.376 15.140 1.00 25.73 205 GLY A C 1
ATOM 1519 O O . GLY A 1 205 ? 18.733 36.921 15.090 1.00 25.73 205 GLY A O 1
ATOM 1520 N N . ALA A 1 206 ? 16.681 37.096 14.216 1.00 27.97 206 ALA A N 1
ATOM 1521 C CA . ALA A 1 206 ? 16.945 36.443 12.939 1.00 27.97 206 ALA A CA 1
ATOM 1522 C C . ALA A 1 206 ? 17.247 37.489 11.854 1.00 27.97 206 ALA A C 1
ATOM 1524 O O . ALA A 1 206 ? 16.578 38.514 11.838 1.00 27.97 206 ALA A O 1
ATOM 1525 N N . HIS A 1 207 ? 18.125 37.177 10.895 1.00 26.19 207 HIS A N 1
ATOM 1526 C CA . HIS A 1 207 ? 18.043 37.698 9.525 1.00 26.19 207 HIS A CA 1
ATOM 1527 C C . HIS A 1 207 ? 18.566 36.661 8.518 1.00 26.19 207 HIS A C 1
ATOM 1529 O O . HIS A 1 207 ? 19.573 35.993 8.742 1.00 26.19 207 HIS A O 1
ATOM 1535 N N . CYS A 1 208 ? 17.798 36.500 7.438 1.00 24.16 208 CYS A N 1
ATOM 1536 C CA . CYS A 1 208 ? 18.127 35.762 6.218 1.00 24.16 208 CYS A CA 1
ATOM 1537 C C . CYS A 1 208 ? 19.073 36.589 5.334 1.00 24.16 208 CYS A C 1
ATOM 1539 O O . CYS A 1 208 ? 19.071 37.808 5.474 1.00 24.16 208 CYS A O 1
ATOM 1541 N N . LEU A 1 209 ? 19.759 35.950 4.376 1.00 25.42 209 LEU A N 1
ATOM 1542 C CA . LEU A 1 209 ? 19.786 36.378 2.965 1.00 25.42 209 LEU A CA 1
ATOM 1543 C C . LEU A 1 209 ? 20.491 35.349 2.059 1.00 25.42 209 LEU A C 1
ATOM 1545 O O . LEU A 1 209 ? 21.425 34.659 2.465 1.00 25.42 209 LEU A O 1
ATOM 1549 N N . ASP A 1 210 ? 19.943 35.257 0.850 1.00 25.20 210 ASP A N 1
ATOM 1550 C CA . ASP A 1 210 ? 20.301 34.441 -0.310 1.00 25.20 210 ASP A CA 1
ATOM 1551 C C . ASP A 1 210 ? 21.597 34.891 -1.019 1.00 25.20 210 ASP A C 1
ATOM 1553 O O . ASP A 1 210 ? 21.999 36.041 -0.873 1.00 25.20 210 ASP A O 1
ATOM 1557 N N . HIS A 1 211 ? 22.200 33.990 -1.823 1.00 24.66 211 HIS A N 1
ATOM 1558 C CA . HIS A 1 211 ? 22.601 34.174 -3.245 1.00 24.66 211 HIS A CA 1
ATOM 1559 C C . HIS A 1 211 ? 23.774 33.258 -3.711 1.00 24.66 211 HIS A C 1
ATOM 1561 O O . HIS A 1 211 ? 24.894 33.426 -3.251 1.00 24.66 211 HIS A O 1
ATOM 1567 N N . LEU A 1 212 ? 23.466 32.352 -4.675 1.00 24.62 212 LEU A N 1
ATOM 1568 C CA . LEU A 1 212 ? 24.137 32.045 -5.984 1.00 24.62 212 LEU A CA 1
ATOM 1569 C C . LEU A 1 212 ? 25.653 31.656 -6.071 1.00 24.62 212 LEU A C 1
ATOM 1571 O O . LEU A 1 212 ? 26.383 31.870 -5.115 1.00 24.62 212 LEU A O 1
ATOM 1575 N N . PRO A 1 213 ? 26.215 31.217 -7.240 1.00 36.97 213 PRO A N 1
ATOM 1576 C CA . PRO A 1 213 ? 25.730 30.373 -8.361 1.00 36.97 213 PRO A CA 1
ATOM 1577 C C . PRO A 1 213 ? 26.759 29.299 -8.869 1.00 36.97 213 PRO A C 1
ATOM 1579 O O . PRO A 1 213 ? 27.782 29.029 -8.250 1.00 36.97 213 PRO A O 1
ATOM 1582 N N . ALA A 1 214 ? 26.429 28.667 -10.008 1.00 31.05 214 ALA A N 1
ATOM 1583 C CA . ALA A 1 214 ? 27.111 27.605 -10.770 1.00 31.05 214 ALA A CA 1
ATOM 1584 C C . ALA A 1 214 ? 28.271 28.063 -11.691 1.00 31.05 214 ALA A C 1
ATOM 1586 O O . ALA A 1 214 ? 28.264 29.220 -12.090 1.00 31.05 214 ALA A O 1
ATOM 1587 N N . CYS A 1 215 ? 29.140 27.129 -12.142 1.00 25.75 215 CYS A N 1
ATOM 1588 C CA . CYS A 1 215 ? 29.994 27.236 -13.352 1.00 25.75 215 CYS A CA 1
ATOM 1589 C C . CYS A 1 215 ? 30.322 25.849 -13.981 1.00 25.75 215 CYS A C 1
ATOM 1591 O O . CYS A 1 215 ? 30.624 24.905 -13.249 1.00 25.75 215 CYS A O 1
ATOM 1593 N N . GLY A 1 216 ? 30.263 25.756 -15.328 1.00 23.36 216 GLY A N 1
ATOM 1594 C CA . GLY A 1 216 ? 30.874 24.717 -16.204 1.00 23.36 216 GLY A CA 1
ATOM 1595 C C . GLY A 1 216 ? 32.397 24.928 -16.363 1.00 23.36 216 GLY A C 1
ATOM 1596 O O . GLY A 1 216 ? 32.925 25.801 -15.686 1.00 23.36 216 GLY A O 1
ATOM 1597 N N . LEU A 1 217 ? 33.214 24.192 -17.133 1.00 26.36 217 LEU A N 1
ATOM 1598 C CA . LEU A 1 217 ? 33.222 23.734 -18.545 1.00 26.36 217 LEU A CA 1
ATOM 1599 C C . LEU A 1 217 ? 34.467 22.790 -18.706 1.00 26.36 217 LEU A C 1
ATOM 1601 O O . LEU A 1 217 ? 35.415 22.945 -17.943 1.00 26.36 217 LEU A O 1
ATOM 1605 N N . ASP A 1 218 ? 34.426 21.689 -19.475 1.00 23.89 218 ASP A N 1
ATOM 1606 C CA . ASP A 1 218 ? 35.067 21.441 -20.805 1.00 23.89 218 ASP A CA 1
ATOM 1607 C C . ASP A 1 218 ? 36.443 20.714 -20.819 1.00 23.89 218 ASP A C 1
ATOM 1609 O O . ASP A 1 218 ? 37.326 21.010 -20.024 1.00 23.89 218 ASP A O 1
ATOM 1613 N N . GLY A 1 219 ? 36.628 19.801 -21.799 1.00 23.42 219 GLY A N 1
ATOM 1614 C CA . GLY A 1 219 ? 37.934 19.480 -22.429 1.00 23.42 219 GLY A CA 1
ATOM 1615 C C . GLY A 1 219 ? 38.584 18.088 -22.215 1.00 23.42 219 GLY A C 1
ATOM 1616 O O . GLY A 1 219 ? 39.207 17.835 -21.193 1.00 23.42 219 GLY A O 1
ATOM 1617 N N . LEU A 1 220 ? 38.522 17.210 -23.231 1.00 27.50 220 LEU A N 1
ATOM 1618 C CA . LEU A 1 220 ? 39.350 15.988 -23.482 1.00 27.50 220 LEU A CA 1
ATOM 1619 C C . LEU A 1 220 ? 40.649 16.369 -24.270 1.00 27.50 220 LEU A C 1
ATOM 1621 O O . LEU A 1 220 ? 40.612 17.478 -24.805 1.00 27.50 220 LEU A O 1
ATOM 1625 N N . PRO A 1 221 ? 41.742 15.549 -24.461 1.00 32.62 221 PRO A N 1
ATOM 1626 C CA . PRO A 1 221 ? 41.702 14.132 -24.911 1.00 32.62 221 PRO A CA 1
ATOM 1627 C C . PRO A 1 221 ? 42.886 13.137 -24.606 1.00 32.62 221 PRO A C 1
ATOM 1629 O O . PRO A 1 221 ? 43.993 13.501 -24.244 1.00 32.62 221 PRO A O 1
ATOM 1632 N N . ALA A 1 222 ? 42.591 11.846 -24.864 1.00 25.06 222 ALA A N 1
ATOM 1633 C CA . ALA A 1 222 ? 43.374 10.737 -25.473 1.00 25.06 222 ALA A CA 1
ATOM 1634 C C . ALA A 1 222 ? 44.678 10.082 -24.896 1.00 25.06 222 ALA A C 1
ATOM 1636 O O . ALA A 1 222 ? 45.696 10.710 -24.652 1.00 25.06 222 ALA A O 1
ATOM 1637 N N . HIS A 1 223 ? 44.643 8.729 -24.947 1.00 24.97 223 HIS A N 1
ATOM 1638 C CA . HIS A 1 223 ? 45.712 7.725 -25.195 1.00 24.97 223 HIS A CA 1
ATOM 1639 C C . HIS A 1 223 ? 46.731 7.300 -24.104 1.00 24.97 223 HIS A C 1
ATOM 1641 O O . HIS A 1 223 ? 47.792 7.885 -23.967 1.00 24.97 223 HIS A O 1
ATOM 1647 N N . ARG A 1 224 ? 46.526 6.112 -23.498 1.00 25.08 224 ARG A N 1
ATOM 1648 C CA . ARG A 1 224 ? 47.217 4.817 -23.787 1.00 25.08 224 ARG A CA 1
ATOM 1649 C C . ARG A 1 224 ? 47.044 3.828 -22.622 1.00 25.08 224 ARG A C 1
ATOM 1651 O O . ARG A 1 224 ? 47.242 4.155 -21.459 1.00 25.08 224 ARG A O 1
ATOM 1658 N N . ARG A 1 225 ? 46.679 2.586 -22.957 1.00 28.38 225 ARG A N 1
ATOM 1659 C CA . ARG A 1 225 ? 46.690 1.433 -22.046 1.00 28.38 225 ARG A CA 1
ATOM 1660 C C . ARG A 1 225 ? 48.136 1.023 -21.765 1.00 28.38 225 ARG A C 1
ATOM 1662 O O . ARG A 1 225 ? 48.802 0.598 -22.697 1.00 28.38 225 ARG A O 1
ATOM 1669 N N . CYS A 1 226 ? 48.530 1.032 -20.496 1.00 24.83 226 CYS A N 1
ATOM 1670 C CA . CYS A 1 226 ? 49.518 0.116 -19.924 1.00 24.83 226 CYS A CA 1
ATOM 1671 C C . CYS A 1 226 ? 49.058 -0.227 -18.498 1.00 24.83 226 CYS A C 1
ATOM 1673 O O . CYS A 1 226 ? 49.106 0.613 -17.607 1.00 24.83 226 CYS A O 1
ATOM 1675 N N . LEU A 1 227 ? 48.567 -1.451 -18.289 1.00 29.67 227 LEU A N 1
ATOM 1676 C CA . LEU A 1 227 ? 48.608 -2.101 -16.974 1.00 29.67 227 LEU A CA 1
ATOM 1677 C C . LEU A 1 227 ? 50.017 -2.697 -16.855 1.00 29.67 227 LEU A C 1
ATOM 1679 O O . LEU A 1 227 ? 50.461 -3.332 -17.812 1.00 29.67 227 LEU A O 1
ATOM 1683 N N . PRO A 1 228 ? 50.708 -2.526 -15.717 1.00 27.31 228 PRO A N 1
ATOM 1684 C CA . PRO A 1 228 ? 50.651 -3.634 -14.770 1.00 27.31 228 PRO A CA 1
ATOM 1685 C C . PRO A 1 228 ? 50.688 -3.226 -13.287 1.00 27.31 228 PRO A C 1
ATOM 1687 O O . PRO A 1 228 ? 51.305 -2.253 -12.878 1.00 27.31 228 PRO A O 1
ATOM 1690 N N . SER A 1 229 ? 50.045 -4.071 -12.479 1.00 32.50 229 SER A N 1
ATOM 1691 C CA . SER A 1 229 ? 50.546 -4.522 -11.176 1.00 32.50 229 SER A CA 1
ATOM 1692 C C . SER A 1 229 ? 51.186 -3.473 -10.255 1.00 32.50 229 SER A C 1
ATOM 1694 O O . SER A 1 229 ? 52.392 -3.453 -10.054 1.00 32.50 229 SER A O 1
ATOM 1696 N N . THR A 1 230 ? 50.354 -2.701 -9.570 1.00 27.84 230 THR A N 1
ATOM 1697 C CA . THR A 1 230 ? 50.439 -2.504 -8.115 1.00 27.84 230 THR A CA 1
ATOM 1698 C C . THR A 1 230 ? 49.062 -2.024 -7.676 1.00 27.84 230 THR A C 1
ATOM 1700 O O . THR A 1 230 ? 48.509 -1.085 -8.243 1.00 27.84 230 THR A O 1
ATOM 1703 N N . ARG A 1 231 ? 48.445 -2.680 -6.687 1.00 31.52 231 ARG A N 1
ATOM 1704 C CA . ARG A 1 231 ? 47.315 -2.072 -5.974 1.00 31.52 231 ARG A CA 1
ATOM 1705 C C . ARG A 1 231 ? 47.882 -0.906 -5.166 1.00 31.52 231 ARG A C 1
ATOM 1707 O O . ARG A 1 231 ? 48.133 -1.053 -3.977 1.00 31.52 231 ARG A O 1
ATOM 1714 N N . GLN A 1 232 ? 48.100 0.236 -5.812 1.00 27.05 232 GLN A N 1
ATOM 1715 C CA . GLN A 1 232 ? 48.122 1.503 -5.105 1.00 27.05 232 GLN A CA 1
ATOM 1716 C C . GLN A 1 232 ? 46.715 1.683 -4.537 1.00 27.05 232 GLN A C 1
ATOM 1718 O O . GLN A 1 232 ? 45.729 1.821 -5.263 1.00 27.05 232 GLN A O 1
ATOM 1723 N N . THR A 1 233 ? 46.609 1.578 -3.216 1.00 29.44 233 THR A N 1
ATOM 1724 C CA . THR A 1 233 ? 45.519 2.190 -2.461 1.00 29.44 233 THR A CA 1
ATOM 1725 C C . THR A 1 233 ? 45.296 3.596 -3.017 1.00 29.44 233 THR A C 1
ATOM 1727 O O . THR A 1 233 ? 46.280 4.328 -3.138 1.00 29.44 233 THR A O 1
ATOM 1730 N N . PRO A 1 234 ? 44.061 3.988 -3.383 1.00 30.41 234 PRO A N 1
ATOM 1731 C CA . PRO A 1 234 ? 43.811 5.366 -3.778 1.00 30.41 234 PRO A CA 1
ATOM 1732 C C . PRO A 1 234 ? 44.307 6.271 -2.648 1.00 30.41 234 PRO A C 1
ATOM 1734 O O . PRO A 1 234 ? 44.035 5.988 -1.476 1.00 30.41 234 PRO A O 1
ATOM 1737 N N . ALA A 1 235 ? 45.075 7.303 -3.004 1.00 30.62 235 ALA A N 1
ATOM 1738 C CA . ALA A 1 235 ? 45.521 8.320 -2.064 1.00 30.62 235 ALA A CA 1
ATOM 1739 C C . ALA A 1 235 ? 44.320 8.787 -1.216 1.00 30.62 235 ALA A C 1
ATOM 1741 O O . ALA A 1 235 ? 43.210 8.909 -1.756 1.00 30.62 235 ALA A O 1
ATOM 1742 N N . PRO A 1 236 ? 44.494 8.986 0.105 1.00 37.97 236 PRO A N 1
ATOM 1743 C CA . PRO A 1 236 ? 43.419 9.496 0.942 1.00 37.97 236 PRO A CA 1
ATOM 1744 C C . PRO A 1 236 ? 42.904 10.803 0.322 1.00 37.97 236 PRO A C 1
ATOM 1746 O O . PRO A 1 236 ? 43.716 11.595 -0.157 1.00 37.97 236 PRO A O 1
ATOM 1749 N N . PRO A 1 237 ? 41.578 11.024 0.270 1.00 42.03 237 PRO A N 1
ATOM 1750 C CA . PRO A 1 237 ? 41.040 12.275 -0.252 1.00 42.03 237 PRO A CA 1
ATOM 1751 C C . PRO A 1 237 ? 41.699 13.438 0.493 1.00 42.03 237 PRO A C 1
ATOM 1753 O O . PRO A 1 237 ? 41.809 13.372 1.717 1.00 42.03 237 PRO A O 1
ATOM 1756 N N . GLU A 1 238 ? 42.144 14.462 -0.238 1.00 46.34 238 GLU A N 1
ATOM 1757 C CA . GLU A 1 238 ? 42.708 15.696 0.321 1.00 46.34 238 GLU A CA 1
ATOM 1758 C C . GLU A 1 238 ? 41.791 16.218 1.443 1.00 46.34 238 GLU A C 1
ATOM 1760 O O . GLU A 1 238 ? 40.703 16.748 1.198 1.00 46.34 238 GLU A O 1
ATOM 1765 N N . LEU A 1 239 ? 42.207 16.017 2.698 1.00 52.41 239 LEU A N 1
ATOM 1766 C CA . LEU A 1 239 ? 41.475 16.434 3.901 1.00 52.41 239 LEU A CA 1
ATOM 1767 C C . LEU A 1 239 ? 41.457 17.966 4.062 1.00 52.41 239 LEU A C 1
ATOM 1769 O O . LEU A 1 239 ? 40.677 18.479 4.863 1.00 52.41 239 LEU A O 1
ATOM 1773 N N . ASP A 1 240 ? 42.230 18.690 3.248 1.00 52.84 240 ASP A N 1
ATOM 1774 C CA . ASP A 1 240 ? 42.405 20.147 3.291 1.00 52.84 240 ASP A CA 1
ATOM 1775 C C . ASP A 1 240 ? 41.160 20.948 2.867 1.00 52.84 240 ASP A C 1
ATOM 1777 O O . ASP A 1 240 ? 41.097 22.160 3.062 1.00 52.84 240 ASP A O 1
ATOM 1781 N N . ARG A 1 241 ? 40.116 20.295 2.332 1.00 63.16 241 ARG A N 1
ATOM 1782 C CA . ARG A 1 241 ? 38.851 20.960 1.948 1.00 63.16 241 ARG A CA 1
ATOM 1783 C C . ARG A 1 241 ? 37.767 20.946 3.032 1.00 63.16 241 ARG A C 1
ATOM 1785 O O . ARG A 1 241 ? 36.661 21.435 2.792 1.00 63.16 241 ARG A O 1
ATOM 1792 N N . VAL A 1 242 ? 38.028 20.373 4.208 1.00 73.44 242 VAL A N 1
ATOM 1793 C CA . VAL A 1 242 ? 37.022 20.210 5.272 1.00 73.44 242 VAL A CA 1
ATOM 1794 C C . VAL A 1 242 ? 37.349 21.124 6.453 1.00 73.44 242 VAL A C 1
ATOM 1796 O O . VAL A 1 242 ? 38.386 20.986 7.083 1.00 73.44 242 VAL A O 1
ATOM 1799 N N . SER A 1 243 ? 36.445 22.054 6.787 1.00 79.62 243 SER A N 1
ATOM 1800 C CA . SER A 1 243 ? 36.633 22.986 7.911 1.00 79.62 243 SER A CA 1
ATOM 1801 C C . SER A 1 243 ? 36.517 22.266 9.268 1.00 79.62 243 SER A C 1
ATOM 1803 O O . SER A 1 243 ? 35.433 21.752 9.580 1.00 79.62 243 SER A O 1
ATOM 1805 N N . PRO A 1 244 ? 37.559 22.280 10.123 1.00 78.12 244 PRO A N 1
ATOM 1806 C CA . PRO A 1 244 ? 37.511 21.666 11.455 1.00 78.12 244 PRO A CA 1
ATOM 1807 C C . PRO A 1 244 ? 36.447 22.294 12.360 1.00 78.12 244 PRO A C 1
ATOM 1809 O O . PRO A 1 244 ? 35.708 21.581 13.034 1.00 78.12 244 PRO A O 1
ATOM 1812 N N . ALA A 1 245 ? 36.258 23.615 12.274 1.00 78.69 245 ALA A N 1
ATOM 1813 C CA . ALA A 1 245 ? 35.238 24.348 13.031 1.00 78.69 245 ALA A CA 1
ATOM 1814 C C . ALA A 1 245 ? 33.789 23.939 12.692 1.00 78.69 245 ALA A C 1
ATOM 1816 O O . ALA A 1 245 ? 32.883 24.126 13.504 1.00 78.69 245 ALA A O 1
ATOM 1817 N N . LYS A 1 246 ? 33.552 23.378 11.498 1.00 81.56 246 LYS A N 1
ATOM 1818 C CA . LYS A 1 246 ? 32.233 22.890 11.051 1.00 81.56 246 LYS A CA 1
ATOM 1819 C C . LYS A 1 246 ? 32.089 21.368 11.172 1.00 81.56 246 LYS A C 1
ATOM 1821 O O . LYS A 1 246 ? 31.069 20.824 10.748 1.00 81.56 246 LYS A O 1
ATOM 1826 N N . THR A 1 247 ? 33.088 20.688 11.735 1.00 85.12 247 THR A N 1
ATOM 1827 C CA . THR A 1 247 ? 33.156 19.226 11.801 1.00 85.12 247 THR A CA 1
ATOM 1828 C C . THR A 1 247 ? 33.006 18.745 13.241 1.00 85.12 247 THR A C 1
ATOM 1830 O O . THR A 1 247 ? 33.728 19.160 14.142 1.00 85.12 247 THR A O 1
ATOM 1833 N N . GLU A 1 248 ? 32.063 17.833 13.466 1.00 85.69 248 GLU A N 1
ATOM 1834 C CA . GLU A 1 248 ? 31.825 17.215 14.772 1.00 85.69 248 GLU A CA 1
ATOM 1835 C C . GLU A 1 248 ? 32.115 15.713 14.709 1.00 85.69 248 GLU A C 1
ATOM 1837 O O . GLU A 1 248 ? 31.756 15.041 13.740 1.00 85.69 248 GLU A O 1
ATOM 1842 N N . ALA A 1 249 ? 32.713 15.167 15.768 1.00 85.56 249 ALA A N 1
ATOM 1843 C CA . ALA A 1 249 ? 32.970 13.738 15.895 1.00 85.56 249 ALA A CA 1
ATOM 1844 C C . ALA A 1 249 ? 31.907 13.070 16.783 1.00 85.56 249 ALA A C 1
ATOM 1846 O O . ALA A 1 249 ? 31.630 13.516 17.898 1.00 85.56 249 ALA A O 1
ATOM 1847 N N . LEU A 1 250 ? 31.323 11.963 16.313 1.00 86.81 250 LEU A N 1
ATOM 1848 C CA . LEU A 1 250 ? 30.426 11.110 17.100 1.00 86.81 250 LEU A CA 1
ATOM 1849 C C . LEU A 1 250 ? 31.015 9.705 17.193 1.00 86.81 250 LEU A C 1
ATOM 1851 O O . LEU A 1 250 ? 31.127 9.009 16.186 1.00 86.81 250 LEU A O 1
ATOM 1855 N N . LEU A 1 251 ? 31.301 9.244 18.411 1.00 84.69 251 LEU A N 1
ATOM 1856 C CA . LEU A 1 251 ? 31.672 7.851 18.641 1.00 84.69 251 LEU A CA 1
ATOM 1857 C C . LEU A 1 251 ? 30.410 6.994 18.771 1.00 84.69 251 LEU A C 1
ATOM 1859 O O . LEU A 1 251 ? 29.683 7.095 19.761 1.00 84.69 251 LEU A O 1
ATOM 1863 N N . TYR A 1 252 ? 30.149 6.134 17.788 1.00 80.81 252 TYR A N 1
ATOM 1864 C CA . TYR A 1 252 ? 29.081 5.141 17.882 1.00 80.81 252 TYR A CA 1
ATOM 1865 C C . TYR A 1 252 ? 29.501 3.992 18.808 1.00 80.81 252 TYR A C 1
ATOM 1867 O O . TYR A 1 252 ? 30.472 3.292 18.531 1.00 80.81 252 TYR A O 1
ATOM 1875 N N . HIS A 1 253 ? 28.761 3.782 19.901 1.00 74.94 253 HIS A N 1
ATOM 1876 C CA . HIS A 1 253 ? 29.039 2.702 20.848 1.00 74.94 253 HIS A CA 1
ATOM 1877 C C . HIS A 1 253 ? 27.740 2.101 21.425 1.00 74.94 253 HIS A C 1
ATOM 1879 O O . HIS A 1 253 ? 27.211 2.586 22.433 1.00 74.94 253 HIS A O 1
ATOM 1885 N N . PRO A 1 254 ? 27.194 1.030 20.817 1.00 63.19 254 PRO A N 1
ATOM 1886 C CA . PRO A 1 254 ? 25.896 0.473 21.205 1.00 63.19 254 PRO A CA 1
ATOM 1887 C C . PRO A 1 254 ? 25.929 -0.270 22.550 1.00 63.19 254 PRO A C 1
ATOM 1889 O O . PRO A 1 254 ? 24.916 -0.324 23.244 1.00 63.19 254 PRO A O 1
ATOM 1892 N N . ARG A 1 255 ? 27.087 -0.812 22.956 1.00 62.25 255 ARG A N 1
ATOM 1893 C CA . ARG A 1 255 ? 27.253 -1.603 24.188 1.00 62.25 255 ARG A CA 1
ATOM 1894 C C . ARG A 1 255 ? 28.253 -0.958 25.142 1.00 62.25 255 ARG A C 1
ATOM 1896 O O . ARG A 1 255 ? 29.373 -1.424 25.204 1.00 62.25 255 ARG A O 1
ATOM 1903 N N . GLY A 1 256 ? 27.873 0.121 25.825 1.00 55.81 256 GLY A N 1
ATOM 1904 C CA . GLY A 1 256 ? 28.379 0.583 27.141 1.00 55.81 256 GLY A CA 1
ATOM 1905 C C . GLY A 1 256 ? 29.883 0.755 27.462 1.00 55.81 256 GLY A C 1
ATOM 1906 O O . GLY A 1 256 ? 30.187 1.599 28.298 1.00 55.81 256 GLY A O 1
ATOM 1907 N N . ARG A 1 257 ? 30.821 0.010 26.869 1.00 57.44 257 ARG A N 1
ATOM 1908 C CA . ARG A 1 257 ? 32.261 0.112 27.122 1.00 57.44 257 ARG A CA 1
ATOM 1909 C C . ARG A 1 257 ? 32.812 1.377 26.464 1.00 57.44 257 ARG A C 1
ATOM 1911 O O . ARG A 1 257 ? 32.379 1.776 25.392 1.00 57.44 257 ARG A O 1
ATOM 1918 N N . ARG A 1 258 ? 33.717 2.069 27.148 1.00 55.09 258 ARG A N 1
ATOM 1919 C CA . ARG A 1 258 ? 34.365 3.272 26.623 1.00 55.09 258 ARG A CA 1
ATOM 1920 C C . ARG A 1 258 ? 35.551 2.822 25.777 1.00 55.09 258 ARG A C 1
ATOM 1922 O O . ARG A 1 258 ? 36.559 2.407 26.331 1.00 55.09 258 ARG A O 1
ATOM 1929 N N . ALA A 1 259 ? 35.440 2.891 24.453 1.00 57.44 259 ALA A N 1
ATOM 1930 C CA . ALA A 1 259 ? 36.645 2.995 23.640 1.00 57.44 259 ALA A CA 1
ATOM 1931 C C . ALA A 1 259 ? 37.228 4.393 23.897 1.00 57.44 259 ALA A C 1
ATOM 1933 O O . ALA A 1 259 ? 36.568 5.399 23.625 1.00 57.44 259 ALA A O 1
ATOM 1934 N N . HIS A 1 260 ? 38.413 4.458 24.499 1.00 58.78 260 HIS A N 1
ATOM 1935 C CA . HIS A 1 260 ? 39.115 5.710 24.769 1.00 58.78 260 HIS A CA 1
ATOM 1936 C C . HIS A 1 260 ? 39.829 6.177 23.495 1.00 58.78 260 HIS A C 1
ATOM 1938 O O . HIS A 1 260 ? 41.034 6.023 23.359 1.00 58.78 260 HIS A O 1
ATOM 1944 N N . ILE A 1 261 ? 39.074 6.729 22.543 1.00 64.19 261 ILE A N 1
ATOM 1945 C CA . ILE A 1 261 ? 39.663 7.540 21.471 1.00 64.19 261 ILE A CA 1
ATOM 1946 C C . ILE A 1 261 ? 39.738 8.965 22.016 1.00 64.19 261 ILE A C 1
ATOM 1948 O O . ILE A 1 261 ? 38.727 9.660 22.092 1.00 64.19 261 ILE A O 1
ATOM 1952 N N . THR A 1 262 ? 40.916 9.365 22.487 1.00 64.56 262 THR A N 1
ATOM 1953 C CA . THR A 1 262 ? 41.130 10.643 23.182 1.00 64.56 262 THR A CA 1
ATOM 1954 C C . THR A 1 262 ? 41.237 11.830 22.229 1.00 64.56 262 THR A C 1
ATOM 1956 O O . THR A 1 262 ? 40.793 12.921 22.578 1.00 64.56 262 THR A O 1
ATOM 1959 N N . THR A 1 263 ? 41.726 11.629 21.004 1.00 68.94 263 THR A N 1
ATOM 1960 C CA . THR A 1 263 ? 41.988 12.735 20.073 1.00 68.94 263 THR A CA 1
ATOM 1961 C C . THR A 1 263 ? 41.731 12.315 18.631 1.00 68.94 263 THR A C 1
ATOM 1963 O O . THR A 1 263 ? 42.397 11.432 18.100 1.00 68.94 263 THR A O 1
ATOM 1966 N N . LEU A 1 264 ? 40.761 12.969 17.988 1.00 80.44 264 LEU A N 1
ATOM 1967 C CA . LEU A 1 264 ? 40.561 12.920 16.541 1.00 80.44 264 LEU A CA 1
ATOM 1968 C C . LEU A 1 264 ? 40.995 14.283 15.998 1.00 80.44 264 LEU A C 1
ATOM 1970 O O . LEU A 1 264 ? 40.505 15.300 16.487 1.00 80.44 264 LEU A O 1
ATOM 1974 N N . ARG A 1 265 ? 41.931 14.319 15.049 1.00 79.31 265 ARG A N 1
ATOM 1975 C CA . ARG A 1 265 ? 42.434 15.567 14.460 1.00 79.31 265 ARG A CA 1
ATOM 1976 C C . ARG A 1 265 ? 42.090 15.644 12.978 1.00 79.31 265 ARG A C 1
ATOM 1978 O O . ARG A 1 265 ? 42.047 14.616 12.306 1.00 79.31 265 ARG A O 1
ATOM 1985 N N . LEU A 1 266 ? 41.836 16.855 12.496 1.00 80.44 266 LEU A N 1
ATOM 1986 C CA . LEU A 1 266 ? 41.659 17.183 11.086 1.00 80.44 266 LEU A CA 1
ATOM 1987 C C . LEU A 1 266 ? 42.689 18.264 10.743 1.00 80.44 266 LEU A C 1
ATOM 1989 O O . LEU A 1 266 ? 42.546 19.407 11.169 1.00 80.44 266 LEU A O 1
ATOM 1993 N N . GLY A 1 267 ? 43.768 17.879 10.059 1.00 78.81 267 GLY A N 1
ATOM 1994 C CA . GLY A 1 267 ? 44.967 18.716 9.968 1.00 78.81 267 GLY A CA 1
ATOM 1995 C C . GLY A 1 267 ? 45.607 18.916 11.349 1.00 78.81 267 GLY A C 1
ATOM 1996 O O . GLY A 1 267 ? 45.798 17.952 12.096 1.00 78.81 267 GLY A O 1
ATOM 1997 N N . ALA A 1 268 ? 45.909 20.167 11.701 1.00 76.81 268 ALA A N 1
ATOM 1998 C CA . ALA A 1 268 ? 46.430 20.535 13.020 1.00 76.81 268 ALA A CA 1
ATOM 1999 C C . ALA A 1 268 ? 45.342 20.602 14.114 1.00 76.81 268 ALA A C 1
ATOM 2001 O O . ALA A 1 268 ? 45.656 20.509 15.303 1.00 76.81 268 ALA A O 1
ATOM 2002 N N . ASP A 1 269 ? 44.069 20.712 13.728 1.00 79.19 269 ASP A N 1
ATOM 2003 C CA . ASP A 1 269 ? 42.976 21.017 14.648 1.00 79.19 269 ASP A CA 1
ATOM 2004 C C . ASP A 1 269 ? 42.364 19.764 15.287 1.00 79.19 269 ASP A C 1
ATOM 2006 O O . ASP A 1 269 ? 42.146 18.736 14.640 1.00 79.19 269 ASP A O 1
ATOM 2010 N N . GLY A 1 270 ? 42.034 19.852 16.578 1.00 81.31 270 GLY A N 1
ATOM 2011 C CA . GLY A 1 270 ? 41.297 18.815 17.304 1.00 81.31 270 GLY A CA 1
ATOM 2012 C C . GLY A 1 270 ? 39.788 18.897 17.061 1.00 81.31 270 GLY A C 1
ATOM 2013 O O . GLY A 1 270 ? 39.179 19.952 17.221 1.00 81.31 270 GLY A O 1
ATOM 2014 N N . LEU A 1 271 ? 39.156 17.771 16.726 1.00 85.12 271 LEU A N 1
ATOM 2015 C CA . LEU A 1 271 ? 37.711 17.697 16.519 1.00 85.12 271 LEU A CA 1
ATOM 2016 C C . LEU A 1 271 ? 36.951 17.551 17.841 1.00 85.12 271 LEU A C 1
ATOM 2018 O O . LEU A 1 271 ? 37.324 16.782 18.730 1.00 85.12 271 LEU A O 1
ATOM 2022 N N . THR A 1 272 ? 35.821 18.255 17.944 1.00 83.06 272 THR A N 1
ATOM 2023 C CA . THR A 1 272 ? 34.959 18.196 19.130 1.00 83.06 272 THR A CA 1
ATOM 2024 C C . THR A 1 272 ? 34.128 16.916 19.133 1.00 83.06 272 THR A C 1
ATOM 2026 O O . THR A 1 272 ? 33.336 16.667 18.219 1.00 83.06 272 THR A O 1
ATOM 2029 N N . TRP A 1 273 ? 34.241 16.130 20.206 1.00 85.31 273 TRP A N 1
ATOM 2030 C CA . TRP A 1 273 ? 33.380 14.973 20.438 1.00 85.31 273 TRP A CA 1
ATOM 2031 C C . TRP A 1 273 ? 31.996 15.397 20.931 1.00 85.31 273 TRP A C 1
ATOM 2033 O O . TRP A 1 273 ? 31.848 16.109 21.926 1.00 85.31 273 TRP A O 1
ATOM 2043 N N . ARG A 1 274 ? 30.951 14.899 20.272 1.00 87.94 274 ARG A N 1
ATOM 2044 C CA . ARG A 1 274 ? 29.555 15.092 20.671 1.00 87.94 274 ARG A CA 1
ATOM 2045 C C . ARG A 1 274 ? 28.904 13.759 21.016 1.00 87.94 274 ARG A C 1
ATOM 2047 O O . ARG A 1 274 ? 29.248 12.711 20.484 1.00 87.94 274 ARG A O 1
ATOM 2054 N N . ASN A 1 275 ? 27.897 13.802 21.888 1.00 88.12 275 ASN A N 1
ATOM 2055 C CA . ASN A 1 275 ? 27.048 12.639 22.188 1.00 88.12 275 ASN A CA 1
ATOM 2056 C C . ASN A 1 275 ? 25.905 12.455 21.174 1.00 88.12 275 ASN A C 1
ATOM 2058 O O . ASN A 1 275 ? 25.259 11.402 21.152 1.00 88.12 275 ASN A O 1
ATOM 2062 N N . GLN A 1 276 ? 25.646 13.485 20.370 1.00 90.94 276 GLN A N 1
ATOM 2063 C CA . GLN A 1 276 ? 24.688 13.487 19.275 1.00 90.94 276 GLN A CA 1
ATOM 2064 C C . GLN A 1 276 ? 25.155 14.454 18.184 1.00 90.94 276 GLN A C 1
ATOM 2066 O O . GLN A 1 276 ? 25.701 15.501 18.518 1.00 90.94 276 GLN A O 1
ATOM 2071 N N . VAL A 1 277 ? 24.903 14.134 16.917 1.00 91.19 277 VAL A N 1
ATOM 2072 C CA . VAL A 1 277 ? 25.213 15.005 15.769 1.00 91.19 277 VAL A CA 1
ATOM 2073 C C . VAL A 1 277 ? 24.008 15.118 14.844 1.00 91.19 277 VAL A C 1
ATOM 2075 O O . VAL A 1 277 ? 23.139 14.239 14.818 1.00 91.19 277 VAL A O 1
ATOM 2078 N N . LYS A 1 278 ? 23.934 16.214 14.085 1.00 90.12 278 LYS A N 1
ATOM 2079 C CA . LYS A 1 278 ? 22.880 16.446 13.094 1.00 90.12 278 LYS A CA 1
ATOM 2080 C C . LYS A 1 278 ? 23.414 16.139 11.699 1.00 90.12 278 LYS A C 1
ATOM 2082 O O . LYS A 1 278 ? 24.302 16.828 11.218 1.00 90.12 278 LYS A O 1
ATOM 2087 N N . TYR A 1 279 ? 22.813 15.170 11.018 1.00 88.00 279 TYR A N 1
ATOM 2088 C CA . TYR A 1 279 ? 23.148 14.835 9.635 1.00 88.00 279 TYR A CA 1
ATOM 2089 C C . TYR A 1 279 ? 21.902 14.919 8.759 1.00 88.00 279 TYR A C 1
ATOM 2091 O O . TYR A 1 279 ? 20.896 14.272 9.049 1.00 88.00 279 TYR A O 1
ATOM 2099 N N . LEU A 1 280 ? 21.939 15.766 7.723 1.00 87.56 280 LEU A N 1
ATOM 2100 C CA . LEU A 1 280 ? 20.805 16.028 6.822 1.00 87.56 280 LEU A CA 1
ATOM 2101 C C . LEU A 1 280 ? 19.482 16.279 7.573 1.00 87.56 280 LEU A C 1
ATOM 2103 O O . LEU A 1 280 ? 18.424 15.791 7.192 1.00 87.56 280 LEU A O 1
ATOM 2107 N N . GLY A 1 281 ? 19.531 17.006 8.693 1.00 86.06 281 GLY A N 1
ATOM 2108 C CA . GLY A 1 281 ? 18.344 17.310 9.502 1.00 86.06 281 GLY A CA 1
ATOM 2109 C C . GLY A 1 281 ? 17.911 16.228 10.500 1.00 86.06 281 GLY A C 1
ATOM 2110 O O . GLY A 1 281 ? 17.026 16.499 11.312 1.00 86.06 281 GLY A O 1
ATOM 2111 N N . LEU A 1 282 ? 18.538 15.049 10.500 1.00 89.62 282 LEU A N 1
ATOM 2112 C CA . LEU A 1 282 ? 18.296 13.970 11.458 1.00 89.62 282 LEU A CA 1
ATOM 2113 C C . LEU A 1 282 ? 19.300 14.037 12.616 1.00 89.62 282 LEU A C 1
ATOM 2115 O O . LEU A 1 282 ? 20.504 14.113 12.390 1.00 89.62 282 LEU A O 1
ATOM 2119 N N . LEU A 1 283 ? 18.809 13.980 13.856 1.00 91.50 283 LEU A N 1
ATOM 2120 C CA . LEU A 1 283 ? 19.664 13.888 15.042 1.00 91.50 283 LEU A CA 1
ATOM 2121 C C . LEU A 1 283 ? 19.991 12.427 15.360 1.00 91.50 283 LEU A C 1
ATOM 2123 O O . LEU A 1 283 ? 19.088 11.628 15.623 1.00 91.50 283 LEU A O 1
ATOM 2127 N N . ILE A 1 284 ? 21.282 12.116 15.365 1.00 90.88 284 ILE A N 1
ATOM 2128 C CA . ILE A 1 284 ? 21.842 10.787 15.602 1.00 90.88 284 ILE A CA 1
ATOM 2129 C C . ILE A 1 284 ? 22.534 10.807 16.962 1.00 90.88 284 ILE A C 1
ATOM 2131 O O . ILE A 1 284 ? 23.439 11.608 17.163 1.00 90.88 284 ILE A O 1
ATOM 2135 N N . ASP A 1 285 ? 22.124 9.950 17.897 1.00 91.31 285 ASP A N 1
ATOM 2136 C CA . ASP A 1 285 ? 22.806 9.780 19.183 1.00 91.31 285 ASP A CA 1
ATOM 2137 C C . ASP A 1 285 ? 23.816 8.630 19.146 1.00 91.31 285 ASP A C 1
ATOM 2139 O O . ASP A 1 285 ? 23.631 7.647 18.430 1.00 91.31 285 ASP A O 1
ATOM 2143 N N . ARG A 1 286 ? 24.847 8.699 19.994 1.00 88.12 286 ARG A N 1
ATOM 2144 C CA . ARG A 1 286 ? 25.933 7.699 20.074 1.00 88.12 286 ARG A CA 1
ATOM 2145 C C . ARG A 1 286 ? 25.488 6.246 20.298 1.00 88.12 286 ARG A C 1
ATOM 2147 O O . ARG A 1 286 ? 26.256 5.322 20.048 1.00 88.12 286 ARG A O 1
ATOM 2154 N N . ARG A 1 287 ? 24.266 6.029 20.799 1.00 86.75 287 ARG A N 1
ATOM 2155 C CA . ARG A 1 287 ? 23.675 4.702 21.051 1.00 86.75 287 ARG A CA 1
ATOM 2156 C C . ARG A 1 287 ? 22.678 4.272 19.966 1.00 86.75 287 ARG A C 1
ATOM 2158 O O . ARG A 1 287 ? 22.090 3.204 20.100 1.00 86.75 287 ARG A O 1
ATOM 2165 N N . LEU A 1 288 ? 22.465 5.089 18.928 1.00 86.94 288 LEU A N 1
ATOM 2166 C CA . LEU A 1 288 ? 21.434 4.908 17.895 1.00 86.94 288 LEU A CA 1
ATOM 2167 C C . LEU A 1 288 ? 20.053 4.585 18.488 1.00 86.94 288 LEU A C 1
ATOM 2169 O O . LEU A 1 288 ? 19.311 3.746 17.978 1.00 86.94 288 LEU A O 1
ATOM 2173 N N . THR A 1 289 ? 19.698 5.243 19.595 1.00 87.75 289 THR A N 1
ATOM 2174 C CA . THR A 1 289 ? 18.364 5.102 20.193 1.00 87.75 289 THR A CA 1
ATOM 2175 C C . THR A 1 289 ? 17.303 5.860 19.404 1.00 87.75 289 THR A C 1
ATOM 2177 O O . THR A 1 289 ? 16.108 5.611 19.597 1.00 87.75 289 THR A O 1
ATOM 2180 N N . TRP A 1 290 ? 17.728 6.814 18.567 1.00 90.81 290 TRP A N 1
ATOM 2181 C CA . TRP A 1 290 ? 16.881 7.725 17.792 1.00 90.81 290 TRP A CA 1
ATOM 2182 C C . TRP A 1 290 ? 15.953 8.576 18.665 1.00 90.81 290 TRP A C 1
ATOM 2184 O O . TRP A 1 290 ? 15.005 9.200 18.181 1.00 90.81 290 TRP A O 1
ATOM 2194 N N . LEU A 1 291 ? 16.220 8.633 19.973 1.00 91.06 291 LEU A N 1
ATOM 2195 C CA . LEU A 1 291 ? 15.428 9.405 20.917 1.00 91.06 291 LEU A CA 1
ATOM 2196 C C . LEU A 1 291 ? 15.473 10.911 20.610 1.00 91.06 291 LEU A C 1
ATOM 2198 O O . LEU A 1 291 ? 14.400 11.519 20.616 1.00 91.06 291 LEU A O 1
ATOM 2202 N N . PRO A 1 292 ? 16.631 11.532 20.300 1.00 92.06 292 PRO A N 1
ATOM 2203 C CA . PRO A 1 292 ? 16.661 12.951 19.944 1.00 92.06 292 PRO A CA 1
ATOM 2204 C C . PRO A 1 292 ? 15.835 13.273 18.695 1.00 92.06 292 PRO A C 1
ATOM 2206 O O . PRO A 1 292 ? 15.097 14.260 18.692 1.00 92.06 292 PRO A O 1
ATOM 2209 N N . ALA A 1 293 ? 15.877 12.408 17.673 1.00 91.25 293 ALA A N 1
ATOM 2210 C CA . ALA A 1 293 ? 15.057 12.544 16.469 1.00 91.25 293 ALA A CA 1
ATOM 2211 C C . ALA A 1 293 ? 13.551 12.499 16.792 1.00 91.25 293 ALA A C 1
ATOM 2213 O O . ALA A 1 293 ? 12.777 13.335 16.329 1.00 91.25 293 ALA A O 1
ATOM 2214 N N . VAL A 1 294 ? 13.119 11.573 17.654 1.00 90.94 294 VAL A N 1
ATOM 2215 C CA . VAL A 1 294 ? 11.707 11.481 18.066 1.00 90.94 294 VAL A CA 1
ATOM 2216 C C . VAL A 1 294 ? 11.287 12.659 18.951 1.00 90.94 294 VAL A C 1
ATOM 2218 O O . VAL A 1 294 ? 10.195 13.202 18.769 1.00 90.94 294 VAL A O 1
ATOM 2221 N N . ARG A 1 295 ? 12.149 13.106 19.873 1.00 90.81 295 ARG A N 1
ATOM 2222 C CA . ARG A 1 295 ? 11.896 14.267 20.748 1.00 90.81 295 ARG A CA 1
ATOM 2223 C C . ARG A 1 295 ? 11.779 15.578 19.979 1.00 90.81 295 ARG A C 1
ATOM 2225 O O . ARG A 1 295 ? 11.003 16.432 20.387 1.00 90.81 295 ARG A O 1
ATOM 2232 N N . THR A 1 296 ? 12.497 15.735 18.871 1.00 90.56 296 THR A N 1
ATOM 2233 C CA . THR A 1 296 ? 12.359 16.911 17.995 1.00 90.56 296 THR A CA 1
ATOM 2234 C C . THR A 1 296 ? 11.125 16.828 17.096 1.00 90.56 296 THR A C 1
ATOM 2236 O O . THR A 1 296 ? 10.504 17.855 16.805 1.00 90.56 296 THR A O 1
ATOM 2239 N N . LEU A 1 297 ? 10.723 15.622 16.688 1.00 90.50 297 LEU A N 1
ATOM 2240 C CA . LEU A 1 297 ? 9.584 15.416 15.795 1.00 90.50 297 LEU A CA 1
ATOM 2241 C C . LEU A 1 297 ? 8.223 15.517 16.505 1.00 90.50 297 LEU A C 1
ATOM 2243 O O . LEU A 1 297 ? 7.295 16.120 15.966 1.00 90.50 297 LEU A O 1
ATOM 2247 N N . LEU A 1 298 ? 8.092 14.984 17.724 1.00 90.50 298 LEU A N 1
ATOM 2248 C CA . LEU A 1 298 ? 6.827 14.976 18.475 1.00 90.50 298 LEU A CA 1
ATOM 2249 C C . LEU A 1 298 ? 6.216 16.377 18.685 1.00 90.50 298 LEU A C 1
ATOM 2251 O O . LEU A 1 298 ? 5.031 16.543 18.389 1.00 90.50 298 LEU A O 1
ATOM 2255 N N . PRO A 1 299 ? 6.960 17.406 19.140 1.00 92.00 299 PRO A N 1
ATOM 2256 C CA . PRO A 1 299 ? 6.420 18.757 19.289 1.00 92.00 299 PRO A CA 1
ATOM 2257 C C . PRO A 1 299 ? 5.979 19.371 17.960 1.00 92.00 299 PRO A C 1
ATOM 2259 O O . PRO A 1 299 ? 5.003 20.114 17.922 1.00 92.00 299 PRO A O 1
ATOM 2262 N N . ARG A 1 300 ? 6.670 19.063 16.855 1.00 92.19 300 ARG A N 1
ATOM 2263 C CA . ARG A 1 300 ? 6.277 19.525 15.513 1.00 92.19 300 ARG A CA 1
ATOM 2264 C C . ARG A 1 300 ? 4.962 18.881 15.079 1.00 92.19 300 ARG A C 1
ATOM 2266 O O . ARG A 1 300 ? 4.051 19.591 14.669 1.00 92.19 300 ARG A O 1
ATOM 2273 N N . LEU A 1 301 ? 4.825 17.567 15.269 1.00 90.38 301 LEU A N 1
ATOM 2274 C CA . LEU A 1 301 ? 3.582 16.841 14.997 1.00 90.38 301 LEU A CA 1
ATOM 2275 C C . LEU A 1 301 ? 2.411 17.387 15.832 1.00 90.38 301 LEU A C 1
ATOM 2277 O O . LEU A 1 301 ? 1.314 17.575 15.309 1.00 90.38 301 LEU A O 1
ATOM 2281 N N . ARG A 1 302 ? 2.654 17.688 17.116 1.00 90.81 302 ARG A N 1
ATOM 2282 C CA . ARG A 1 302 ? 1.663 18.314 18.008 1.00 90.81 302 ARG A CA 1
ATOM 2283 C C . ARG A 1 302 ? 1.260 19.708 17.533 1.00 90.81 302 ARG A C 1
ATOM 2285 O O . ARG A 1 302 ? 0.069 19.991 17.507 1.00 90.81 302 ARG A O 1
ATOM 2292 N N . ARG A 1 303 ? 2.215 20.550 17.123 1.00 93.38 303 ARG A N 1
ATOM 2293 C CA . ARG A 1 303 ? 1.933 21.892 16.583 1.00 93.38 303 ARG A CA 1
ATOM 2294 C C . ARG A 1 303 ? 1.062 21.837 15.331 1.00 93.38 303 ARG A C 1
ATOM 2296 O O . ARG A 1 303 ? 0.098 22.588 15.246 1.00 93.38 303 ARG A O 1
ATOM 2303 N N . ILE A 1 304 ? 1.352 20.916 14.408 1.00 92.56 304 ILE A N 1
ATOM 2304 C CA . ILE A 1 304 ? 0.506 20.675 13.227 1.00 92.56 304 ILE A CA 1
ATOM 2305 C C . ILE A 1 304 ? -0.908 20.277 13.671 1.00 92.56 304 ILE A C 1
ATOM 2307 O O . ILE A 1 304 ? -1.881 20.852 13.194 1.00 92.56 304 ILE A O 1
ATOM 2311 N N . GLY A 1 305 ? -1.030 19.344 14.621 1.00 91.25 305 GLY A N 1
ATOM 2312 C CA . GLY A 1 305 ? -2.329 18.929 15.157 1.00 91.25 305 GLY A CA 1
ATOM 2313 C C . GLY A 1 305 ? -3.118 20.077 15.791 1.00 91.25 305 GLY A C 1
ATOM 2314 O O . GLY A 1 305 ? -4.292 20.248 15.489 1.00 91.25 305 GLY A O 1
ATOM 2315 N N . GLN A 1 306 ? -2.466 20.914 16.601 1.00 90.88 306 GLN A N 1
ATOM 2316 C CA . GLN A 1 306 ? -3.078 22.100 17.211 1.00 90.88 306 GLN A CA 1
ATOM 2317 C C . GLN A 1 306 ? -3.494 23.150 16.174 1.00 90.88 306 GLN A C 1
ATOM 2319 O O . GLN A 1 306 ? -4.505 23.822 16.359 1.00 90.88 306 GLN A O 1
ATOM 2324 N N . ALA A 1 307 ? -2.719 23.330 15.103 1.00 91.19 307 ALA A N 1
ATOM 2325 C CA . ALA A 1 307 ? -3.074 24.238 14.016 1.00 91.19 307 ALA A CA 1
ATOM 2326 C C . ALA A 1 307 ? -4.316 23.735 13.268 1.00 91.19 307 ALA A C 1
ATOM 2328 O O . ALA A 1 307 ? -5.278 24.478 13.108 1.00 91.19 307 ALA A O 1
ATOM 2329 N N . VAL A 1 308 ? -4.344 22.449 12.906 1.00 90.56 308 VAL A N 1
ATOM 2330 C CA . VAL A 1 308 ? -5.513 21.815 12.277 1.00 90.56 308 VAL A CA 1
ATOM 2331 C C . VAL A 1 308 ? -6.738 21.883 13.191 1.00 90.56 308 VAL A C 1
ATOM 2333 O O . VAL A 1 308 ? -7.829 22.200 12.731 1.00 90.56 308 VAL A O 1
ATOM 2336 N N . GLN A 1 309 ? -6.563 21.657 14.494 1.00 85.12 309 GLN A N 1
ATOM 2337 C CA . GLN A 1 309 ? -7.646 21.755 15.469 1.00 85.12 309 GLN A CA 1
ATOM 2338 C C . GLN A 1 309 ? -8.234 23.171 15.542 1.00 85.12 309 GLN A C 1
ATOM 2340 O O . GLN A 1 309 ? -9.450 23.309 15.620 1.00 85.12 309 GLN A O 1
ATOM 2345 N N . ARG A 1 310 ? -7.400 24.218 15.488 1.00 87.38 310 ARG A N 1
ATOM 2346 C CA . ARG A 1 310 ? -7.865 25.616 15.479 1.00 87.38 310 ARG A CA 1
ATOM 2347 C C . ARG A 1 310 ? -8.730 25.943 14.262 1.00 87.38 310 ARG A C 1
ATOM 2349 O O . ARG A 1 310 ? -9.666 26.721 14.385 1.00 87.38 310 ARG A O 1
ATOM 2356 N N . LEU A 1 311 ? -8.459 25.313 13.119 1.00 88.06 311 LEU A N 1
ATOM 2357 C CA . LEU A 1 311 ? -9.281 25.463 11.914 1.00 88.06 311 LEU A CA 1
ATOM 2358 C C . LEU A 1 311 ? -10.643 24.767 12.043 1.00 88.06 311 LEU A C 1
ATOM 2360 O O . LEU A 1 311 ? -11.594 25.147 11.369 1.00 88.06 311 LEU A O 1
ATOM 2364 N N . GLN A 1 312 ? -10.769 23.774 12.925 1.00 82.81 312 GLN A N 1
ATOM 2365 C CA . GLN A 1 312 ? -12.020 23.068 13.186 1.00 82.81 312 GLN A CA 1
ATOM 2366 C C . GLN A 1 312 ? -12.873 23.780 14.253 1.00 82.81 312 GLN A C 1
ATOM 2368 O O . GLN A 1 312 ? -13.203 23.180 15.282 1.00 82.81 312 GLN A O 1
ATOM 2373 N N . ALA A 1 313 ? -13.251 25.041 14.025 1.00 71.19 313 ALA A N 1
ATOM 2374 C CA . ALA A 1 313 ? -14.244 25.728 14.859 1.00 71.19 313 ALA A CA 1
ATOM 2375 C C . ALA A 1 313 ? -15.582 24.953 14.918 1.00 71.19 313 ALA A C 1
ATOM 2377 O O . ALA A 1 313 ? -15.869 24.112 14.063 1.00 71.19 313 ALA A O 1
ATOM 2378 N N . ARG A 1 314 ? -16.380 25.191 15.970 1.00 64.62 314 ARG A N 1
ATOM 2379 C CA . ARG A 1 314 ? -17.560 24.372 16.309 1.00 64.62 314 ARG A CA 1
ATOM 2380 C C . ARG A 1 314 ? -18.644 24.408 15.219 1.00 64.62 314 ARG A C 1
ATOM 2382 O O . ARG A 1 314 ? -19.127 23.336 14.869 1.00 64.62 314 ARG A O 1
ATOM 2389 N N . ASP A 1 315 ? -18.888 25.590 14.638 1.00 59.66 315 ASP A N 1
ATOM 2390 C CA . ASP A 1 315 ? -20.003 25.825 13.699 1.00 59.66 315 ASP A CA 1
ATOM 2391 C C . ASP A 1 315 ? -19.588 26.487 12.364 1.00 59.66 315 ASP A C 1
ATOM 2393 O O . ASP A 1 315 ? -20.304 26.382 11.377 1.00 59.66 315 ASP A O 1
ATOM 2397 N N . LYS A 1 316 ? -18.410 27.132 12.297 1.00 66.00 316 LYS A N 1
ATOM 2398 C CA . LYS A 1 316 ? -17.868 27.799 11.084 1.00 66.00 316 LYS A CA 1
ATOM 2399 C C . LYS A 1 316 ? -16.467 27.300 10.689 1.00 66.00 316 LYS A C 1
ATOM 2401 O O . LYS A 1 316 ? -15.697 28.004 10.044 1.00 66.00 316 LYS A O 1
ATOM 2406 N N . GLY A 1 317 ? -16.091 26.116 11.172 1.00 77.00 317 GLY A N 1
ATOM 2407 C CA . GLY A 1 317 ? -14.764 25.533 10.969 1.00 77.00 317 GLY A CA 1
ATOM 2408 C C . GLY A 1 317 ? -14.633 24.721 9.685 1.00 77.00 317 GLY A C 1
ATOM 2409 O O . GLY A 1 317 ? -15.612 24.423 9.006 1.00 77.00 317 GLY A O 1
ATOM 2410 N N . CYS A 1 318 ? -13.410 24.291 9.379 1.00 85.38 318 CYS A N 1
ATOM 2411 C CA . CYS A 1 318 ? -13.174 23.368 8.278 1.00 85.38 318 CYS A CA 1
ATOM 2412 C C . CYS A 1 318 ? -13.774 21.984 8.566 1.00 85.38 318 CYS A C 1
ATOM 2414 O O . CYS A 1 318 ? -13.775 21.499 9.707 1.00 85.38 318 CYS A O 1
ATOM 2416 N N . SER A 1 319 ? -14.254 21.318 7.510 1.00 85.88 319 SER A N 1
ATOM 2417 C CA . SER A 1 319 ? -14.777 19.964 7.653 1.00 85.88 319 SER A CA 1
ATOM 2418 C C . SER A 1 319 ? -13.666 19.002 8.104 1.00 85.88 319 SER A C 1
ATOM 2420 O O . SER A 1 319 ? -12.477 19.191 7.813 1.00 85.88 319 SER A O 1
ATOM 2422 N N . PRO A 1 320 ? -14.012 17.916 8.799 1.00 87.50 320 PRO A N 1
ATOM 2423 C CA . PRO A 1 320 ? -13.015 16.943 9.233 1.00 87.50 320 PRO A CA 1
ATOM 2424 C C . PRO A 1 320 ? -12.294 16.218 8.107 1.00 87.50 320 PRO A C 1
ATOM 2426 O O . PRO A 1 320 ? -11.131 15.858 8.288 1.00 87.50 320 PRO A O 1
ATOM 2429 N N . SER A 1 321 ? -12.907 16.074 6.930 1.00 89.00 321 SER A N 1
ATOM 2430 C CA . SER A 1 321 ? -12.189 15.585 5.753 1.00 89.00 321 SER A CA 1
ATOM 2431 C C . SER A 1 321 ? -11.059 16.538 5.338 1.00 89.00 321 SER A C 1
ATOM 2433 O O . SER A 1 321 ? -9.952 16.081 5.040 1.00 89.00 321 SER A O 1
ATOM 2435 N N . TRP A 1 322 ? -11.287 17.857 5.382 1.00 90.31 322 TRP A N 1
ATOM 2436 C CA . TRP A 1 322 ? -10.262 18.872 5.133 1.00 90.31 322 TRP A CA 1
ATOM 2437 C C . TRP A 1 322 ? -9.184 18.884 6.212 1.00 90.31 322 TRP A C 1
ATOM 2439 O O . TRP A 1 322 ? -7.999 18.858 5.879 1.00 90.31 322 TRP A O 1
ATOM 2449 N N . ALA A 1 323 ? -9.566 18.830 7.486 1.00 91.88 323 ALA A N 1
ATOM 2450 C CA . ALA A 1 323 ? -8.615 18.731 8.589 1.00 91.88 323 ALA A CA 1
ATOM 2451 C C . ALA A 1 323 ? -7.700 17.502 8.468 1.00 91.88 323 ALA A C 1
ATOM 2453 O O . ALA A 1 323 ? -6.482 17.622 8.595 1.00 91.88 323 ALA A O 1
ATOM 2454 N N . LEU A 1 324 ? -8.264 16.331 8.154 1.00 93.44 324 LEU A N 1
ATOM 2455 C CA . LEU A 1 324 ? -7.496 15.105 7.933 1.00 93.44 324 LEU A CA 1
ATOM 2456 C C . LEU A 1 324 ? -6.575 15.222 6.716 1.00 93.44 324 LEU A C 1
ATOM 2458 O O . LEU A 1 324 ? -5.428 14.792 6.793 1.00 93.44 324 LEU A O 1
ATOM 2462 N N . ARG A 1 325 ? -7.029 15.833 5.611 1.00 93.56 325 ARG A N 1
ATOM 2463 C CA . ARG A 1 325 ? -6.182 16.096 4.433 1.00 93.56 325 ARG A CA 1
ATOM 2464 C C . ARG A 1 325 ? -4.986 16.984 4.781 1.00 93.56 325 ARG A C 1
ATOM 2466 O O . ARG A 1 325 ? -3.855 16.606 4.476 1.00 93.56 325 ARG A O 1
ATOM 2473 N N . LEU A 1 326 ? -5.222 18.111 5.456 1.00 93.25 326 LEU A N 1
ATOM 2474 C CA . LEU A 1 326 ? -4.171 19.037 5.897 1.00 93.25 326 LEU A CA 1
ATOM 2475 C C . LEU A 1 326 ? -3.189 18.348 6.848 1.00 93.25 326 LEU A C 1
ATOM 2477 O O . LEU A 1 326 ? -1.973 18.411 6.656 1.00 93.25 326 LEU A O 1
ATOM 2481 N N . TYR A 1 327 ? -3.720 17.630 7.840 1.00 94.38 327 TYR A N 1
ATOM 2482 C CA . TYR A 1 327 ? -2.910 16.879 8.783 1.00 94.38 327 TYR A CA 1
ATOM 2483 C C . TYR A 1 327 ? -2.061 15.822 8.077 1.00 94.38 327 TYR A C 1
ATOM 2485 O O . TYR A 1 327 ? -0.856 15.777 8.297 1.00 94.38 327 TYR A O 1
ATOM 2493 N N . HIS A 1 328 ? -2.643 14.996 7.205 1.00 93.25 328 HIS A N 1
ATOM 2494 C CA . HIS A 1 328 ? -1.903 13.965 6.482 1.00 93.25 328 HIS A CA 1
ATOM 2495 C C . HIS A 1 328 ? -0.806 14.552 5.597 1.00 93.25 328 HIS A C 1
ATOM 2497 O O . HIS A 1 328 ? 0.299 14.010 5.605 1.00 93.25 328 HIS A O 1
ATOM 2503 N N . ALA A 1 329 ? -1.068 15.651 4.885 1.00 91.50 329 ALA A N 1
ATOM 2504 C CA . ALA A 1 329 ? -0.075 16.300 4.032 1.00 91.50 329 ALA A CA 1
ATOM 2505 C C . ALA A 1 329 ? 1.150 16.783 4.837 1.00 91.50 329 ALA A C 1
ATOM 2507 O O . ALA A 1 329 ? 2.295 16.515 4.461 1.00 91.50 329 ALA A O 1
ATOM 2508 N N . ALA A 1 330 ? 0.917 17.422 5.986 1.00 92.19 330 ALA A N 1
ATOM 2509 C CA . ALA A 1 330 ? 1.982 17.968 6.828 1.00 92.19 330 ALA A CA 1
ATOM 2510 C C . ALA A 1 330 ? 2.663 16.911 7.723 1.00 92.19 330 ALA A C 1
ATOM 2512 O O . ALA A 1 330 ? 3.881 16.909 7.890 1.00 92.19 330 ALA A O 1
ATOM 2513 N N . ALA A 1 331 ? 1.899 15.988 8.310 1.00 90.00 331 ALA A N 1
ATOM 2514 C CA . ALA A 1 331 ? 2.418 14.971 9.222 1.00 90.00 331 ALA A CA 1
ATOM 2515 C C . ALA A 1 331 ? 3.183 13.861 8.495 1.00 90.00 331 ALA A C 1
ATOM 2517 O O . ALA A 1 331 ? 4.222 13.419 8.986 1.00 90.00 331 ALA A O 1
ATOM 2518 N N . THR A 1 332 ? 2.683 13.413 7.336 1.00 86.62 332 THR A N 1
ATOM 2519 C CA . THR A 1 332 ? 3.322 12.339 6.562 1.00 86.62 332 THR A CA 1
ATOM 2520 C C . THR A 1 332 ? 4.706 12.773 6.118 1.00 86.62 332 THR A C 1
ATOM 2522 O O . THR A 1 332 ? 5.667 12.098 6.458 1.00 86.62 332 THR A O 1
ATOM 2525 N N . SER A 1 333 ? 4.820 13.927 5.455 1.00 87.06 333 SER A N 1
ATOM 2526 C CA . SER A 1 333 ? 6.099 14.464 4.970 1.00 87.06 333 SER A CA 1
ATOM 2527 C C . SER A 1 333 ? 7.136 14.603 6.090 1.00 87.06 333 SER A C 1
ATOM 2529 O O . SER A 1 333 ? 8.282 14.186 5.920 1.00 87.06 333 SER A O 1
ATOM 2531 N N . LEU A 1 334 ? 6.718 15.088 7.263 1.00 89.94 334 LEU A N 1
ATOM 2532 C CA . LEU A 1 334 ? 7.571 15.206 8.444 1.00 89.94 334 LEU A CA 1
ATOM 2533 C C . LEU A 1 334 ? 8.068 13.842 8.956 1.00 89.94 334 LEU A C 1
ATOM 2535 O O . LEU A 1 334 ? 9.256 13.676 9.227 1.00 89.94 334 LEU A O 1
ATOM 2539 N N . VAL A 1 335 ? 7.168 12.866 9.112 1.00 89.50 335 VAL A N 1
ATOM 2540 C CA . VAL A 1 335 ? 7.491 11.540 9.670 1.00 89.50 335 VAL A CA 1
ATOM 2541 C C . VAL A 1 335 ? 8.279 10.688 8.677 1.00 89.50 335 VAL A C 1
ATOM 2543 O O . VAL A 1 335 ? 9.208 9.985 9.069 1.00 89.50 335 VAL A O 1
ATOM 2546 N N . THR A 1 336 ? 7.943 10.745 7.391 1.00 91.12 336 THR A N 1
ATOM 2547 C CA . THR A 1 336 ? 8.532 9.876 6.367 1.00 91.12 336 THR A CA 1
ATOM 2548 C C . THR A 1 336 ? 9.855 10.383 5.805 1.00 91.12 336 THR A C 1
ATOM 2550 O O . THR A 1 336 ? 10.426 9.711 4.953 1.00 91.12 336 THR A O 1
ATOM 2553 N N . TYR A 1 337 ? 10.352 11.534 6.264 1.00 91.06 337 TYR A N 1
ATOM 2554 C CA . TYR A 1 337 ? 11.589 12.131 5.763 1.00 91.06 337 TYR A CA 1
ATOM 2555 C C . TYR A 1 337 ? 12.805 11.194 5.895 1.00 91.06 337 TYR A C 1
ATOM 2557 O O . TYR A 1 337 ? 13.417 10.835 4.895 1.00 91.06 337 TYR A O 1
ATOM 2565 N N . ALA A 1 338 ? 13.124 10.751 7.117 1.00 86.31 338 ALA A N 1
ATOM 2566 C CA . ALA A 1 338 ? 14.300 9.907 7.381 1.00 86.31 338 ALA A CA 1
ATOM 2567 C C . ALA A 1 338 ? 13.989 8.642 8.196 1.00 86.31 338 ALA A C 1
ATOM 2569 O O . ALA A 1 338 ? 14.691 7.636 8.086 1.00 86.31 338 ALA A O 1
ATOM 2570 N N . LEU A 1 339 ? 12.898 8.648 8.971 1.00 90.44 339 LEU A N 1
ATOM 2571 C CA . LEU A 1 339 ? 12.515 7.521 9.822 1.00 90.44 339 LEU A CA 1
ATOM 2572 C C . LEU A 1 339 ? 12.279 6.186 9.085 1.00 90.44 339 LEU A C 1
ATOM 2574 O O . LEU A 1 339 ? 12.536 5.150 9.698 1.00 90.44 339 LEU A O 1
ATOM 2578 N N . PRO A 1 340 ? 11.842 6.141 7.805 1.00 93.25 340 PRO A N 1
ATOM 2579 C CA . PRO A 1 340 ? 11.704 4.871 7.091 1.00 93.25 340 PRO A CA 1
ATOM 2580 C C . PRO A 1 340 ? 13.005 4.063 7.003 1.00 93.25 340 PRO A C 1
ATOM 2582 O O . PRO A 1 340 ? 12.950 2.832 6.958 1.00 93.25 340 PRO A O 1
ATOM 2585 N N . LEU A 1 341 ? 14.151 4.755 6.986 1.00 91.06 341 LEU A N 1
ATOM 2586 C CA . LEU A 1 341 ? 15.472 4.201 6.681 1.00 91.06 341 LEU A CA 1
ATOM 2587 C C . LEU A 1 341 ? 16.258 3.772 7.930 1.00 91.06 341 LEU A C 1
ATOM 2589 O O . LEU A 1 341 ? 17.318 3.165 7.797 1.00 91.06 341 LEU A O 1
ATOM 2593 N N . VAL A 1 342 ? 15.744 4.038 9.137 1.00 89.81 342 VAL A N 1
ATOM 2594 C CA . VAL A 1 342 ? 16.418 3.718 10.409 1.00 89.81 342 VAL A CA 1
ATOM 2595 C C . VAL A 1 342 ? 15.663 2.665 11.223 1.00 89.81 342 VAL A C 1
ATOM 2597 O O . VAL A 1 342 ? 14.442 2.523 11.120 1.00 89.81 342 VAL A O 1
ATOM 2600 N N . THR A 1 343 ? 16.384 1.920 12.062 1.00 88.94 343 THR A N 1
ATOM 2601 C CA . THR A 1 343 ? 15.777 0.969 13.005 1.00 88.94 343 THR A CA 1
ATOM 2602 C C . THR A 1 343 ? 15.260 1.718 14.231 1.00 88.94 343 THR A C 1
ATOM 2604 O O . THR A 1 343 ? 15.981 1.916 15.206 1.00 88.94 343 THR A O 1
ATOM 2607 N N . LEU A 1 344 ? 14.000 2.152 14.186 1.00 89.44 344 LEU A N 1
ATOM 2608 C CA . LEU A 1 344 ? 13.328 2.760 15.335 1.00 89.44 344 LEU A CA 1
ATOM 2609 C C . LEU A 1 344 ? 12.969 1.698 16.387 1.00 89.44 344 LEU A C 1
ATOM 2611 O O . LEU A 1 344 ? 12.242 0.757 16.061 1.00 89.44 344 LEU A O 1
ATOM 2615 N N . PRO A 1 345 ? 13.372 1.865 17.661 1.00 89.44 345 PRO A N 1
ATOM 2616 C CA . PRO A 1 345 ? 12.936 0.964 18.719 1.00 89.44 345 PRO A CA 1
ATOM 2617 C C . PRO A 1 345 ? 11.401 0.972 18.866 1.00 89.44 345 PRO A C 1
ATOM 2619 O O . PRO A 1 345 ? 10.798 2.054 18.814 1.00 89.44 345 PRO A O 1
ATOM 2622 N N . PRO A 1 346 ? 10.747 -0.178 19.133 1.00 91.00 346 PRO A N 1
ATOM 2623 C CA . PRO A 1 346 ? 9.285 -0.271 19.201 1.00 91.00 346 PRO A CA 1
ATOM 2624 C C . PRO A 1 346 ? 8.646 0.722 20.178 1.00 91.00 346 PRO A C 1
ATOM 2626 O O . PRO A 1 346 ? 7.618 1.324 19.874 1.00 91.00 346 PRO A O 1
ATOM 2629 N N . ALA A 1 347 ? 9.283 0.962 21.328 1.00 90.50 347 ALA A N 1
ATOM 2630 C CA . ALA A 1 347 ? 8.816 1.941 22.309 1.00 90.50 347 ALA A CA 1
ATOM 2631 C C . ALA A 1 347 ? 8.729 3.365 21.728 1.00 90.50 347 ALA A C 1
ATOM 2633 O O . ALA A 1 347 ? 7.779 4.093 22.007 1.00 90.50 347 ALA A O 1
ATOM 2634 N N . ARG A 1 348 ? 9.691 3.754 20.879 1.00 91.56 348 ARG A N 1
ATOM 2635 C CA . ARG A 1 348 ? 9.742 5.081 20.247 1.00 91.56 348 ARG A CA 1
ATOM 2636 C C . ARG A 1 348 ? 8.678 5.228 19.166 1.00 91.56 348 ARG A C 1
ATOM 2638 O O . ARG A 1 348 ? 8.001 6.253 19.111 1.00 91.56 348 ARG A O 1
ATOM 2645 N N . LEU A 1 349 ? 8.487 4.183 18.361 1.00 92.44 349 LEU A N 1
ATOM 2646 C CA . LEU A 1 349 ? 7.420 4.139 17.366 1.00 92.44 349 LEU A CA 1
ATOM 2647 C C . LEU A 1 349 ? 6.039 4.236 18.027 1.00 92.44 349 LEU A C 1
ATOM 2649 O O . LEU A 1 349 ? 5.218 5.038 17.590 1.00 92.44 349 LEU A O 1
ATOM 2653 N N . ARG A 1 350 ? 5.816 3.526 19.143 1.00 92.88 350 ARG A N 1
ATOM 2654 C CA . ARG A 1 350 ? 4.575 3.631 19.932 1.00 92.88 350 ARG A CA 1
ATOM 2655 C C . ARG A 1 350 ? 4.311 5.059 20.410 1.00 92.88 350 ARG A C 1
ATOM 2657 O O . ARG A 1 350 ? 3.168 5.504 20.368 1.00 92.88 350 ARG A O 1
ATOM 2664 N N . THR A 1 351 ? 5.339 5.800 20.834 1.00 92.56 351 THR A N 1
ATOM 2665 C CA . THR A 1 351 ? 5.177 7.211 21.232 1.00 92.56 351 THR A CA 1
ATOM 2666 C C . THR A 1 351 ? 4.714 8.087 20.063 1.00 92.56 351 THR A C 1
ATOM 2668 O O . THR A 1 351 ? 3.816 8.914 20.233 1.00 92.56 351 THR A O 1
ATOM 2671 N N . LEU A 1 352 ? 5.288 7.896 18.871 1.00 92.69 352 LEU A N 1
ATOM 2672 C CA . LEU A 1 352 ? 4.865 8.606 17.660 1.00 92.69 352 LEU A CA 1
ATOM 2673 C C . LEU A 1 352 ? 3.436 8.231 17.251 1.00 92.69 352 LEU A C 1
ATOM 2675 O O . LEU A 1 352 ? 2.631 9.116 16.966 1.00 92.69 352 LEU A O 1
ATOM 2679 N N . GLU A 1 353 ? 3.098 6.940 17.276 1.00 93.75 353 GLU A N 1
ATOM 2680 C CA . GLU A 1 353 ? 1.752 6.456 16.956 1.00 93.75 353 GLU A CA 1
ATOM 2681 C C . GLU A 1 353 ? 0.704 6.990 17.938 1.00 93.75 353 GLU A C 1
ATOM 2683 O O . GLU A 1 353 ? -0.375 7.404 17.521 1.00 93.75 353 GLU A O 1
ATOM 2688 N N . LEU A 1 354 ? 1.020 7.063 19.235 1.00 93.19 354 LEU A N 1
ATOM 2689 C CA . LEU A 1 354 ? 0.156 7.691 20.237 1.00 93.19 354 LEU A CA 1
ATOM 2690 C C . LEU A 1 354 ? -0.146 9.153 19.886 1.00 93.19 354 LEU A C 1
ATOM 2692 O O . LEU A 1 354 ? -1.313 9.549 19.888 1.00 93.19 354 LEU A O 1
ATOM 2696 N N . GLY A 1 355 ? 0.885 9.933 19.545 1.00 91.88 355 GLY A N 1
ATOM 2697 C CA . GLY A 1 355 ? 0.727 11.325 19.121 1.00 91.88 355 GLY A CA 1
ATOM 2698 C C . GLY A 1 355 ? -0.107 11.457 17.847 1.00 91.88 355 GLY A C 1
ATOM 2699 O O . GLY A 1 355 ? -1.027 12.268 17.796 1.00 91.88 355 GLY A O 1
ATOM 2700 N N . HIS A 1 356 ? 0.161 10.614 16.850 1.00 94.00 356 HIS A N 1
ATOM 2701 C CA . HIS A 1 356 ? -0.565 10.600 15.585 1.00 94.00 356 HIS A CA 1
ATOM 2702 C C . HIS A 1 356 ? -2.056 10.285 15.770 1.00 94.00 356 HIS A C 1
ATOM 2704 O O . HIS A 1 356 ? -2.912 11.074 15.374 1.00 94.00 356 HIS A O 1
ATOM 2710 N N . ARG A 1 357 ? -2.384 9.194 16.474 1.00 94.00 357 ARG A N 1
ATOM 2711 C CA . ARG A 1 357 ? -3.777 8.803 16.759 1.00 94.00 357 ARG A CA 1
ATOM 2712 C C . ARG A 1 357 ? -4.520 9.837 17.592 1.00 94.00 357 ARG A C 1
ATOM 2714 O O . ARG A 1 357 ? -5.723 9.998 17.415 1.00 94.00 357 ARG A O 1
ATOM 2721 N N . SER A 1 358 ? -3.829 10.524 18.504 1.00 92.75 358 SER A N 1
ATOM 2722 C CA . SER A 1 358 ? -4.440 11.607 19.277 1.00 92.75 358 SER A CA 1
ATOM 2723 C C . SER A 1 358 ? -4.991 12.694 18.355 1.00 92.75 358 SER A C 1
ATOM 2725 O O . SER A 1 358 ? -6.127 13.120 18.544 1.00 92.75 358 SER A O 1
ATOM 2727 N N . VAL A 1 359 ? -4.224 13.097 17.337 1.00 92.94 359 VAL A N 1
ATOM 2728 C CA . VAL A 1 359 ? -4.662 14.114 16.371 1.00 92.94 359 VAL A CA 1
ATOM 2729 C C . VAL A 1 359 ? -5.771 13.579 15.464 1.00 92.94 359 VAL A C 1
ATOM 2731 O O . VAL A 1 359 ? -6.752 14.282 15.239 1.00 92.94 359 VAL A O 1
ATOM 2734 N N . LEU A 1 360 ? -5.681 12.325 15.000 1.00 94.50 360 LEU A N 1
ATOM 2735 C CA . LEU A 1 360 ? -6.748 11.710 14.195 1.00 94.50 360 LEU A CA 1
ATOM 2736 C C . LEU A 1 360 ? -8.090 11.693 14.939 1.00 94.50 360 LEU A C 1
ATOM 2738 O O . LEU A 1 360 ? -9.115 12.085 14.385 1.00 94.50 360 LEU A O 1
ATOM 2742 N N . ARG A 1 361 ? -8.081 11.293 16.217 1.00 94.00 361 ARG A N 1
ATOM 2743 C CA . ARG A 1 361 ? -9.285 11.280 17.061 1.00 94.00 361 ARG A CA 1
ATOM 2744 C C . ARG A 1 361 ? -9.857 12.678 17.250 1.00 94.00 361 ARG A C 1
ATOM 2746 O O . ARG A 1 361 ? -11.063 12.846 17.131 1.00 94.00 361 ARG A O 1
ATOM 2753 N N . GLN A 1 362 ? -9.006 13.680 17.474 1.00 90.62 362 GLN A N 1
ATOM 2754 C CA . GLN A 1 362 ? -9.434 15.080 17.562 1.00 90.62 362 GLN A CA 1
ATOM 2755 C C . GLN A 1 362 ? -10.094 15.555 16.265 1.00 90.62 362 GLN A C 1
ATOM 2757 O O . GLN A 1 362 ? -11.190 16.110 16.322 1.00 90.62 362 GLN A O 1
ATOM 2762 N N . CYS A 1 363 ? -9.476 15.268 15.113 1.00 91.06 363 CYS A N 1
ATOM 2763 C CA . CYS A 1 363 ? -10.027 15.632 13.808 1.00 91.06 363 CYS A CA 1
ATOM 2764 C C . CYS A 1 363 ? -11.417 15.022 13.604 1.00 91.06 363 CYS A C 1
ATOM 2766 O O . CYS A 1 363 ? -12.318 15.694 13.107 1.00 91.06 363 CYS A O 1
ATOM 2768 N N . LEU A 1 364 ? -11.596 13.763 14.009 1.00 91.75 364 LEU A N 1
ATOM 2769 C CA . LEU A 1 364 ? -12.852 13.033 13.868 1.00 91.75 364 LEU A CA 1
ATOM 2770 C C . LEU A 1 364 ? -13.903 13.390 14.932 1.00 91.75 364 LEU A C 1
ATOM 2772 O O . LEU A 1 364 ? -15.086 13.200 14.666 1.00 91.75 364 LEU A O 1
ATOM 2776 N N . GLY A 1 365 ? -13.507 13.936 16.086 1.00 90.38 365 GLY A N 1
ATOM 2777 C CA . GLY A 1 365 ? -14.384 14.128 17.251 1.00 90.38 365 GLY A CA 1
ATOM 2778 C C . GLY A 1 365 ? -14.517 12.882 18.139 1.00 90.38 365 GLY A C 1
ATOM 2779 O O . GLY A 1 365 ? -15.423 12.794 18.959 1.00 90.38 365 GLY A O 1
ATOM 2780 N N . LEU A 1 366 ? -13.622 11.907 17.983 1.00 92.94 366 LEU A N 1
ATOM 2781 C CA . LEU A 1 366 ? -13.668 10.626 18.680 1.00 92.94 366 LEU A CA 1
ATOM 2782 C C . LEU A 1 366 ? -13.035 10.691 20.086 1.00 92.94 366 LEU A C 1
ATOM 2784 O O . LEU A 1 366 ? -12.020 11.369 20.281 1.00 92.94 366 LEU A O 1
ATOM 2788 N N . PRO A 1 367 ? -13.552 9.933 21.072 1.00 91.25 367 PRO A N 1
ATOM 2789 C CA . PRO A 1 367 ? -12.973 9.875 22.411 1.00 91.25 367 PRO A CA 1
ATOM 2790 C C . PRO A 1 367 ? -11.605 9.175 22.427 1.00 91.25 367 PRO A C 1
ATOM 2792 O O . PRO A 1 367 ? -11.265 8.371 21.553 1.00 91.25 367 PRO A O 1
ATOM 2795 N N . ARG A 1 368 ? -10.811 9.419 23.480 1.00 89.69 368 ARG A N 1
ATOM 2796 C CA . ARG A 1 368 ? -9.462 8.830 23.646 1.00 89.69 368 ARG A CA 1
ATOM 2797 C C . ARG A 1 368 ? -9.453 7.295 23.660 1.00 89.69 368 ARG A C 1
ATOM 2799 O O . ARG A 1 368 ? -8.451 6.702 23.264 1.00 89.69 368 ARG A O 1
ATOM 2806 N N . ILE A 1 369 ? -10.557 6.681 24.081 1.00 88.81 369 ILE A N 1
ATOM 2807 C CA . ILE A 1 369 ? -10.739 5.225 24.188 1.00 88.81 369 ILE A CA 1
ATOM 2808 C C . ILE A 1 369 ? -11.137 4.546 22.867 1.00 88.81 369 ILE A C 1
ATOM 2810 O O . ILE A 1 369 ? -11.346 3.339 22.847 1.00 88.81 369 ILE A O 1
ATOM 2814 N N . SER A 1 370 ? -11.277 5.298 21.771 1.00 92.69 370 SER A N 1
ATOM 2815 C CA . SER A 1 370 ? -11.727 4.740 20.488 1.00 92.69 370 SER A CA 1
ATOM 2816 C C . SER A 1 370 ? -10.765 3.665 19.964 1.00 92.69 370 SER A C 1
ATOM 2818 O O . SER A 1 370 ? -9.546 3.886 20.024 1.00 92.69 370 SER A O 1
ATOM 2820 N N . PRO A 1 371 ? -11.260 2.543 19.408 1.00 94.00 371 PRO A N 1
ATOM 2821 C CA . PRO A 1 371 ? -10.413 1.479 18.871 1.00 94.00 371 PRO A CA 1
ATOM 2822 C C . PRO A 1 371 ? -9.415 1.985 17.823 1.00 94.00 371 PRO A C 1
ATOM 2824 O O . PRO A 1 371 ? -9.731 2.849 17.002 1.00 94.00 371 PRO A O 1
ATOM 2827 N N . ILE A 1 372 ? -8.188 1.457 17.854 1.00 93.69 372 ILE A N 1
ATOM 2828 C CA . ILE A 1 372 ? -7.081 1.921 16.998 1.00 93.69 372 ILE A CA 1
ATOM 2829 C C . ILE A 1 372 ? -7.393 1.673 15.518 1.00 93.69 372 ILE A C 1
ATOM 2831 O O . ILE A 1 372 ? -7.294 2.602 14.720 1.00 93.69 372 ILE A O 1
ATOM 2835 N N . ALA A 1 373 ? -7.793 0.445 15.173 1.00 94.25 373 ALA A N 1
ATOM 2836 C CA . ALA A 1 373 ? -8.100 0.038 13.802 1.00 94.25 373 ALA A CA 1
ATOM 2837 C C . ALA A 1 373 ? -9.201 0.912 13.184 1.00 94.25 373 ALA A C 1
ATOM 2839 O O . ALA A 1 373 ? -8.969 1.567 12.167 1.00 94.25 373 ALA A O 1
ATOM 2840 N N . ALA A 1 374 ? -10.337 1.025 13.878 1.00 92.38 374 ALA A N 1
ATOM 2841 C CA . ALA A 1 374 ? -11.471 1.825 13.431 1.00 92.38 374 ALA A CA 1
ATOM 2842 C C . ALA A 1 374 ? -11.126 3.324 13.321 1.00 92.38 374 ALA A C 1
ATOM 2844 O O . ALA A 1 374 ? -11.526 3.978 12.365 1.00 92.38 374 ALA A O 1
ATOM 2845 N N . THR A 1 375 ? -10.309 3.867 14.239 1.00 95.25 375 THR A N 1
ATOM 2846 C CA . THR A 1 375 ? -9.828 5.262 14.147 1.00 95.25 375 THR A CA 1
ATOM 2847 C C . THR A 1 375 ? -9.059 5.502 12.843 1.00 95.25 375 THR A C 1
ATOM 2849 O O . THR A 1 375 ? -9.274 6.518 12.186 1.00 95.25 375 THR A O 1
ATOM 2852 N N . HIS A 1 376 ? -8.154 4.592 12.464 1.00 94.75 376 HIS A N 1
ATOM 2853 C CA . HIS A 1 376 ? -7.396 4.712 11.215 1.00 94.75 376 HIS A CA 1
ATOM 2854 C C . HIS A 1 376 ? -8.297 4.573 9.984 1.00 94.75 376 HIS A C 1
ATOM 2856 O O . HIS A 1 376 ? -8.177 5.380 9.061 1.00 94.75 376 HIS A O 1
ATOM 2862 N N . ALA A 1 377 ? -9.224 3.612 10.005 1.00 92.94 377 ALA A N 1
ATOM 2863 C CA . ALA A 1 377 ? -10.163 3.377 8.914 1.00 92.94 377 ALA A CA 1
ATOM 2864 C C . ALA A 1 377 ? -11.061 4.597 8.651 1.00 92.94 377 ALA A C 1
ATOM 2866 O O . ALA A 1 377 ? -11.079 5.105 7.530 1.00 92.94 377 ALA A O 1
ATOM 2867 N N . GLU A 1 378 ? -11.718 5.134 9.685 1.00 92.81 378 GLU A N 1
ATOM 2868 C CA . GLU A 1 378 ? -12.579 6.320 9.561 1.00 92.81 378 GLU A CA 1
ATOM 2869 C C . GLU A 1 378 ? -11.790 7.581 9.186 1.00 92.81 378 GLU A C 1
ATOM 2871 O O . GLU A 1 378 ? -12.266 8.426 8.428 1.00 92.81 378 GLU A O 1
ATOM 2876 N N . ALA A 1 379 ? -10.547 7.707 9.663 1.00 93.06 379 ALA A N 1
ATOM 2877 C CA . ALA A 1 379 ? -9.673 8.812 9.279 1.00 93.06 379 ALA A CA 1
ATOM 2878 C C . ALA A 1 379 ? -9.172 8.710 7.826 1.00 93.06 379 ALA A C 1
ATOM 2880 O O . ALA A 1 379 ? -8.589 9.666 7.310 1.00 93.06 379 ALA A O 1
ATOM 2881 N N . GLY A 1 380 ? -9.318 7.552 7.169 1.00 92.00 380 GLY A N 1
ATOM 2882 C CA . GLY A 1 380 ? -8.619 7.255 5.918 1.00 92.00 380 GLY A CA 1
ATOM 2883 C C . GLY A 1 380 ? -7.097 7.368 6.070 1.00 92.00 380 GLY A C 1
ATOM 2884 O O . GLY A 1 380 ? -6.422 7.874 5.172 1.00 92.00 380 GLY A O 1
ATOM 2885 N N . SER A 1 381 ? -6.579 6.972 7.234 1.00 92.56 381 SER A N 1
ATOM 2886 C CA . SER A 1 381 ? -5.176 7.090 7.633 1.00 92.56 381 SER A CA 1
ATOM 2887 C C . SER A 1 381 ? -4.535 5.722 7.842 1.00 92.56 381 SER A C 1
ATOM 2889 O O . SER A 1 381 ? -5.218 4.706 7.885 1.00 92.56 381 SER A O 1
ATOM 2891 N N . TRP A 1 382 ? -3.217 5.698 8.025 1.00 93.31 382 TRP A N 1
ATOM 2892 C CA . TRP A 1 382 ? -2.437 4.474 8.204 1.00 93.31 382 TRP A CA 1
ATOM 2893 C C . TRP A 1 382 ? -1.682 4.520 9.531 1.00 93.31 382 TRP A C 1
ATOM 2895 O O . TRP A 1 382 ? -1.192 5.587 9.906 1.00 93.31 382 TRP A O 1
ATOM 2905 N N . PRO A 1 383 ? -1.511 3.385 10.231 1.00 94.75 383 PRO A N 1
ATOM 2906 C CA . PRO A 1 383 ? -0.503 3.285 11.278 1.00 94.75 383 PRO A CA 1
ATOM 2907 C C . PRO A 1 383 ? 0.855 3.777 10.765 1.00 94.75 383 PRO A C 1
ATOM 2909 O O . PRO A 1 383 ? 1.251 3.464 9.636 1.00 94.75 383 PRO A O 1
ATOM 2912 N N . LEU A 1 384 ? 1.587 4.538 11.586 1.00 94.12 384 LEU A N 1
ATOM 2913 C CA . LEU A 1 384 ? 2.880 5.091 11.168 1.00 94.12 384 LEU A CA 1
ATOM 2914 C C . LEU A 1 384 ? 3.864 3.978 10.799 1.00 94.12 384 LEU A C 1
ATOM 2916 O O . LEU A 1 384 ? 4.601 4.121 9.831 1.00 94.12 384 LEU A O 1
ATOM 2920 N N . SER A 1 385 ? 3.833 2.850 11.511 1.00 93.88 385 SER A N 1
ATOM 2921 C CA . SER A 1 385 ? 4.556 1.623 11.152 1.00 93.88 385 SER A CA 1
ATOM 2922 C C . SER A 1 385 ? 4.385 1.226 9.676 1.00 93.88 385 SER A C 1
ATOM 2924 O O . SER A 1 385 ? 5.379 1.011 8.976 1.00 93.88 385 SER A O 1
ATOM 2926 N N . LEU A 1 386 ? 3.147 1.188 9.175 1.00 95.19 386 LEU A N 1
ATOM 2927 C CA . LEU A 1 386 ? 2.840 0.834 7.784 1.00 95.19 386 LEU A CA 1
ATOM 2928 C C . LEU A 1 386 ? 3.238 1.934 6.797 1.00 95.19 386 LEU A C 1
ATOM 2930 O O . LEU A 1 386 ? 3.742 1.634 5.715 1.00 95.19 386 LEU A O 1
ATOM 2934 N N . LEU A 1 387 ? 3.076 3.204 7.170 1.00 93.88 387 LEU A N 1
ATOM 2935 C CA . LEU A 1 387 ? 3.495 4.341 6.345 1.00 93.88 387 LEU A CA 1
ATOM 2936 C C . LEU A 1 387 ? 5.023 4.376 6.156 1.00 93.88 387 LEU A C 1
ATOM 2938 O O . LEU A 1 387 ? 5.522 4.588 5.044 1.00 93.88 387 LEU A O 1
ATOM 2942 N N . LEU A 1 388 ? 5.773 4.116 7.231 1.00 94.94 388 LEU A N 1
ATOM 2943 C CA . LEU A 1 388 ? 7.230 3.996 7.212 1.00 94.94 388 LEU A CA 1
ATOM 2944 C C . LEU A 1 388 ? 7.679 2.789 6.382 1.00 94.94 388 LEU A C 1
ATOM 2946 O O . LEU A 1 388 ? 8.601 2.917 5.578 1.00 94.94 388 LEU A O 1
ATOM 2950 N N . LEU A 1 389 ? 7.015 1.635 6.525 1.00 95.06 389 LEU A N 1
ATOM 2951 C CA . LEU A 1 389 ? 7.276 0.458 5.692 1.00 95.06 389 LEU A CA 1
ATOM 2952 C C . LEU A 1 389 ? 7.041 0.764 4.210 1.00 95.06 389 LEU A C 1
ATOM 2954 O O . LEU A 1 389 ? 7.927 0.539 3.389 1.00 95.06 389 LEU A O 1
ATOM 2958 N N . GLN A 1 390 ? 5.886 1.335 3.867 1.00 94.88 390 GLN A N 1
ATOM 2959 C CA . GLN A 1 390 ? 5.540 1.669 2.489 1.00 94.88 390 GLN A CA 1
ATOM 2960 C C . GLN A 1 390 ? 6.553 2.629 1.865 1.00 94.88 390 GLN A C 1
ATOM 2962 O O . GLN A 1 390 ? 6.962 2.447 0.717 1.00 94.88 390 GLN A O 1
ATOM 2967 N N . THR A 1 391 ? 6.965 3.650 2.615 1.00 95.19 391 THR A N 1
ATOM 2968 C CA . THR A 1 391 ? 7.939 4.635 2.136 1.00 95.19 391 THR A CA 1
ATOM 2969 C C . THR A 1 391 ? 9.319 4.007 1.969 1.00 95.19 391 THR A C 1
ATOM 2971 O O . THR A 1 391 ? 9.966 4.229 0.948 1.00 95.19 391 THR A O 1
ATOM 2974 N N . GLY A 1 392 ? 9.739 3.159 2.912 1.00 95.44 392 GLY A N 1
ATOM 2975 C CA . GLY A 1 392 ? 10.986 2.402 2.818 1.00 95.44 392 GLY A CA 1
ATOM 2976 C C . GLY A 1 392 ? 11.021 1.478 1.597 1.00 95.44 392 GLY A C 1
ATOM 2977 O O . GLY A 1 392 ? 11.983 1.501 0.835 1.00 95.44 392 GLY A O 1
ATOM 2978 N N . LEU A 1 393 ? 9.944 0.732 1.334 1.00 95.19 393 LEU A N 1
ATOM 2979 C CA . LEU A 1 393 ? 9.848 -0.139 0.156 1.00 95.19 393 LEU A CA 1
ATOM 2980 C C . LEU A 1 393 ? 9.838 0.656 -1.158 1.00 95.19 393 LEU A C 1
ATOM 2982 O O . LEU A 1 393 ? 10.474 0.256 -2.131 1.00 95.19 393 LEU A O 1
ATOM 2986 N N . ARG A 1 394 ? 9.173 1.819 -1.197 1.00 93.38 394 ARG A N 1
ATOM 2987 C CA . ARG A 1 394 ? 9.241 2.733 -2.353 1.00 93.38 394 ARG A CA 1
ATOM 2988 C C . ARG A 1 394 ? 10.649 3.283 -2.564 1.00 93.38 394 ARG A C 1
ATOM 2990 O O . ARG A 1 394 ? 11.048 3.470 -3.710 1.00 93.38 394 ARG A O 1
ATOM 2997 N N . HIS A 1 395 ? 11.389 3.540 -1.487 1.00 92.88 395 HIS A N 1
ATOM 2998 C CA . HIS A 1 395 ? 12.781 3.961 -1.573 1.00 92.88 395 HIS A CA 1
ATOM 2999 C C . HIS A 1 395 ? 13.653 2.852 -2.168 1.00 92.88 395 HIS A C 1
ATOM 3001 O O . HIS A 1 395 ? 14.419 3.136 -3.083 1.00 92.88 395 HIS A O 1
ATOM 3007 N N . VAL A 1 396 ? 13.490 1.599 -1.728 1.00 92.19 396 VAL A N 1
ATOM 3008 C CA . VAL A 1 396 ? 14.170 0.442 -2.339 1.00 92.19 396 VAL A CA 1
ATOM 3009 C C . VAL A 1 396 ? 13.828 0.336 -3.826 1.00 92.19 396 VAL A C 1
ATOM 3011 O O . VAL A 1 396 ? 14.737 0.253 -4.644 1.00 92.19 396 VAL A O 1
ATOM 3014 N N . ASN A 1 397 ? 12.546 0.442 -4.195 1.00 90.62 397 ASN A N 1
ATOM 3015 C CA . ASN A 1 397 ? 12.135 0.456 -5.602 1.00 90.62 397 ASN A CA 1
ATOM 3016 C C . ASN A 1 397 ? 12.834 1.570 -6.398 1.00 90.62 397 ASN A C 1
ATOM 3018 O O . ASN A 1 397 ? 13.287 1.354 -7.511 1.00 90.62 397 ASN A O 1
ATOM 3022 N N . ARG A 1 398 ? 12.960 2.771 -5.824 1.00 89.19 398 ARG A N 1
ATOM 3023 C CA . ARG A 1 398 ? 13.666 3.892 -6.462 1.00 89.19 398 ARG A CA 1
ATOM 3024 C C . ARG A 1 398 ? 15.156 3.599 -6.668 1.00 89.19 398 ARG A C 1
ATOM 3026 O O . ARG A 1 398 ? 15.694 4.026 -7.680 1.00 89.19 398 ARG A O 1
ATOM 3033 N N . LEU A 1 399 ? 15.810 2.888 -5.746 1.00 88.31 399 LEU A N 1
ATOM 3034 C CA . LEU A 1 399 ? 17.220 2.504 -5.893 1.00 88.31 399 LEU A CA 1
ATOM 3035 C C . LEU A 1 399 ? 17.443 1.533 -7.061 1.00 88.31 399 LEU A C 1
ATOM 3037 O O . LEU A 1 399 ? 18.505 1.576 -7.669 1.00 88.31 399 LEU A O 1
ATOM 3041 N N . TYR A 1 400 ? 16.459 0.698 -7.410 1.00 84.19 400 TYR A N 1
ATOM 3042 C CA . TYR A 1 400 ? 16.558 -0.165 -8.596 1.00 84.19 400 TYR A CA 1
ATOM 3043 C C . TYR A 1 400 ? 16.617 0.636 -9.901 1.00 84.19 400 TYR A C 1
ATOM 3045 O O . TYR A 1 400 ? 17.332 0.259 -10.825 1.00 84.19 400 TYR A O 1
ATOM 3053 N N . HIS A 1 401 ? 15.908 1.763 -9.932 1.00 80.50 401 HIS A N 1
ATOM 3054 C CA . HIS A 1 401 ? 15.787 2.651 -11.091 1.00 80.50 401 HIS A CA 1
ATOM 3055 C C . HIS A 1 401 ? 16.856 3.752 -11.131 1.00 80.50 401 HIS A C 1
ATOM 3057 O O . HIS A 1 401 ? 16.836 4.594 -12.022 1.00 80.50 401 HIS A O 1
ATOM 3063 N N . ALA A 1 402 ? 17.767 3.786 -10.154 1.00 81.19 402 ALA A N 1
ATOM 3064 C CA . ALA A 1 402 ? 18.843 4.770 -10.078 1.00 81.19 402 ALA A CA 1
ATOM 3065 C C . ALA A 1 402 ? 20.178 4.142 -10.525 1.00 81.19 402 ALA A C 1
ATOM 3067 O O . ALA A 1 402 ? 20.488 3.044 -10.051 1.00 81.19 402 ALA A O 1
ATOM 3068 N N . PRO A 1 403 ? 20.996 4.829 -11.350 1.00 71.44 403 PRO A N 1
ATOM 3069 C CA . PRO A 1 403 ? 22.293 4.320 -11.811 1.00 71.44 403 PRO A CA 1
ATOM 3070 C C . PRO A 1 403 ? 23.193 3.831 -10.663 1.00 71.44 403 PRO A C 1
ATOM 3072 O O . PRO A 1 403 ? 23.590 2.666 -10.637 1.00 71.44 403 PRO A O 1
ATOM 3075 N N . ASP A 1 404 ? 23.388 4.664 -9.636 1.00 75.88 404 ASP A N 1
ATOM 3076 C CA . ASP A 1 404 ? 24.233 4.339 -8.473 1.00 75.88 404 ASP A CA 1
ATOM 3077 C C . ASP A 1 404 ? 23.522 3.476 -7.420 1.00 75.88 404 ASP A C 1
ATOM 3079 O O . ASP A 1 404 ? 24.140 2.891 -6.523 1.00 75.88 404 ASP A O 1
ATOM 3083 N N . GLY A 1 405 ? 22.194 3.368 -7.510 1.00 83.06 405 GLY A N 1
ATOM 3084 C CA . GLY A 1 405 ? 21.386 2.662 -6.521 1.00 83.06 405 GLY A CA 1
ATOM 3085 C C . GLY A 1 405 ? 21.654 1.157 -6.502 1.00 83.06 405 GLY A C 1
ATOM 3086 O O . GLY A 1 405 ? 21.573 0.536 -5.441 1.00 83.06 405 GLY A O 1
ATOM 3087 N N . ARG A 1 406 ? 22.063 0.567 -7.633 1.00 76.00 406 ARG A N 1
ATOM 3088 C CA . ARG A 1 406 ? 22.369 -0.871 -7.735 1.00 76.00 406 ARG A CA 1
ATOM 3089 C C . ARG A 1 406 ? 23.582 -1.282 -6.902 1.00 76.00 406 ARG A C 1
ATOM 3091 O O . ARG A 1 406 ? 23.545 -2.328 -6.251 1.00 76.00 406 ARG A O 1
ATOM 3098 N N . ALA A 1 407 ? 24.623 -0.448 -6.865 1.00 81.88 407 ALA A N 1
ATOM 3099 C CA . ALA A 1 407 ? 25.802 -0.688 -6.035 1.00 81.88 407 ALA A CA 1
ATOM 3100 C C . ALA A 1 407 ? 25.451 -0.651 -4.539 1.00 81.88 407 ALA A C 1
ATOM 3102 O O . ALA A 1 407 ? 25.961 -1.446 -3.751 1.00 81.88 407 ALA A O 1
ATOM 3103 N N . LEU A 1 408 ? 24.528 0.228 -4.140 1.00 86.50 408 LEU A N 1
ATOM 3104 C CA . LEU A 1 408 ? 24.011 0.235 -2.776 1.00 86.50 408 LEU A CA 1
ATOM 3105 C C . LEU A 1 408 ? 23.170 -1.018 -2.491 1.00 86.50 408 LEU A C 1
ATOM 3107 O O . LEU A 1 408 ? 23.377 -1.665 -1.468 1.00 86.50 408 LEU A O 1
ATOM 3111 N N . LEU A 1 409 ? 22.263 -1.406 -3.392 1.00 87.75 409 LEU A N 1
ATOM 3112 C CA . LEU A 1 409 ? 21.424 -2.600 -3.229 1.00 87.75 409 LEU A CA 1
ATOM 3113 C C . LEU A 1 409 ? 22.253 -3.885 -3.063 1.00 87.75 409 LEU A C 1
ATOM 3115 O O . LEU A 1 409 ? 21.911 -4.726 -2.230 1.00 87.75 409 LEU A O 1
ATOM 3119 N N . SER A 1 410 ? 23.367 -4.025 -3.791 1.00 83.88 410 SER A N 1
ATOM 3120 C CA . SER A 1 410 ? 24.261 -5.183 -3.655 1.00 83.88 410 SER A CA 1
ATOM 3121 C C . SER A 1 410 ? 24.954 -5.237 -2.287 1.00 83.88 410 SER A C 1
ATOM 3123 O O . SER A 1 410 ? 25.095 -6.319 -1.714 1.00 83.88 410 SER A O 1
ATOM 3125 N N . ARG A 1 411 ? 25.311 -4.081 -1.710 1.00 86.62 411 ARG A N 1
ATOM 3126 C CA . ARG A 1 411 ? 25.820 -3.980 -0.331 1.00 86.62 411 ARG A CA 1
ATOM 3127 C C . ARG A 1 411 ? 24.732 -4.299 0.694 1.00 86.62 411 ARG A C 1
ATOM 3129 O O . ARG A 1 411 ? 24.984 -5.055 1.625 1.00 86.62 411 ARG A O 1
ATOM 3136 N N . LEU A 1 412 ? 23.514 -3.788 0.498 1.00 88.19 412 LEU A N 1
ATOM 3137 C CA . LEU A 1 412 ? 22.377 -4.039 1.394 1.00 88.19 412 LEU A CA 1
ATOM 3138 C C . LEU A 1 412 ? 21.996 -5.521 1.460 1.00 88.19 412 LEU A C 1
ATOM 3140 O O . LEU A 1 412 ? 21.650 -6.012 2.533 1.00 88.19 412 LEU A O 1
ATOM 3144 N N . ARG A 1 413 ? 22.127 -6.252 0.347 1.00 86.56 413 ARG A N 1
ATOM 3145 C CA . ARG A 1 413 ? 21.951 -7.711 0.312 1.00 86.56 413 ARG A CA 1
ATOM 3146 C C . ARG A 1 413 ? 22.898 -8.442 1.272 1.00 86.56 413 ARG A C 1
ATOM 3148 O O . ARG A 1 413 ? 22.515 -9.470 1.818 1.00 86.56 413 ARG A O 1
ATOM 3155 N N . ARG A 1 414 ? 24.112 -7.923 1.481 1.00 87.94 414 ARG A N 1
ATOM 3156 C CA . ARG A 1 414 ? 25.121 -8.498 2.390 1.00 87.94 414 ARG A CA 1
ATOM 3157 C C . ARG A 1 414 ? 24.935 -8.072 3.852 1.00 87.94 414 ARG A C 1
ATOM 3159 O O . ARG A 1 414 ? 25.651 -8.567 4.710 1.00 87.94 414 ARG A O 1
ATOM 3166 N N . ALA A 1 415 ? 23.988 -7.177 4.137 1.00 88.19 415 ALA A N 1
ATOM 3167 C CA . ALA A 1 415 ? 23.713 -6.656 5.476 1.00 88.19 415 ALA A CA 1
ATOM 3168 C C . ALA A 1 415 ? 22.217 -6.796 5.839 1.00 88.19 415 ALA A C 1
ATOM 3170 O O . ALA A 1 415 ? 21.546 -5.776 6.052 1.00 88.19 415 ALA A O 1
ATOM 3171 N N . PRO A 1 416 ? 21.669 -8.030 5.895 1.00 85.69 416 PRO A N 1
ATOM 3172 C CA . PRO A 1 416 ? 20.232 -8.277 6.064 1.00 85.69 416 PRO A CA 1
ATOM 3173 C C . PRO A 1 416 ? 19.667 -7.743 7.388 1.00 85.69 416 PRO A C 1
ATOM 3175 O O . PRO A 1 416 ? 18.507 -7.336 7.424 1.00 85.69 416 PRO A O 1
ATOM 3178 N N . ASP A 1 417 ? 20.495 -7.666 8.432 1.00 85.06 417 ASP A N 1
ATOM 3179 C CA . ASP A 1 417 ? 20.096 -7.202 9.769 1.00 85.06 417 ASP A CA 1
ATOM 3180 C C . ASP A 1 417 ? 19.984 -5.673 9.875 1.00 85.06 417 ASP A C 1
ATOM 3182 O O . ASP A 1 417 ? 19.421 -5.131 10.829 1.00 85.06 417 ASP A O 1
ATOM 3186 N N . SER A 1 418 ? 20.499 -4.941 8.882 1.00 89.25 418 SER A N 1
ATOM 3187 C CA . SER A 1 418 ? 20.294 -3.496 8.800 1.00 89.25 418 SER A CA 1
ATOM 3188 C C . SER A 1 418 ? 18.844 -3.177 8.422 1.00 89.25 418 SER A C 1
ATOM 3190 O O . SER A 1 418 ? 18.194 -3.930 7.697 1.00 89.25 418 SER A O 1
ATOM 3192 N N . ARG A 1 419 ? 18.324 -2.006 8.824 1.00 91.12 419 ARG A N 1
ATOM 3193 C CA . ARG A 1 419 ? 16.973 -1.573 8.415 1.00 91.12 419 ARG A CA 1
ATOM 3194 C C . ARG A 1 419 ? 16.783 -1.618 6.898 1.00 91.12 419 ARG A C 1
ATOM 3196 O O . ARG A 1 419 ? 15.747 -2.070 6.414 1.00 91.12 419 ARG A O 1
ATOM 3203 N N . MET A 1 420 ? 17.774 -1.129 6.161 1.00 92.38 420 MET A N 1
ATOM 3204 C CA . MET A 1 420 ? 17.747 -1.096 4.703 1.00 92.38 420 MET A CA 1
ATOM 3205 C C . MET A 1 420 ? 17.879 -2.495 4.088 1.00 92.38 420 MET A C 1
ATOM 3207 O O . MET A 1 420 ? 17.213 -2.768 3.093 1.00 92.38 420 MET A O 1
ATOM 3211 N N . GLY A 1 421 ? 18.644 -3.399 4.705 1.00 92.50 421 GLY A N 1
ATOM 3212 C CA . GLY A 1 421 ? 18.693 -4.820 4.345 1.00 92.50 421 GLY A CA 1
ATOM 3213 C C . GLY A 1 421 ? 17.365 -5.543 4.587 1.00 92.50 421 GLY A C 1
ATOM 3214 O O . GLY A 1 421 ? 16.904 -6.303 3.735 1.00 92.50 421 GLY A O 1
ATOM 3215 N N . LEU A 1 422 ? 16.667 -5.236 5.684 1.00 93.00 422 LEU A N 1
ATOM 3216 C CA . LEU A 1 422 ? 15.323 -5.751 5.952 1.00 93.00 422 LEU A CA 1
ATOM 3217 C C . LEU A 1 422 ? 14.300 -5.235 4.929 1.00 93.00 422 LEU A C 1
ATOM 3219 O O . LEU A 1 422 ? 13.468 -6.000 4.441 1.00 93.00 422 LEU A O 1
ATOM 3223 N N . LEU A 1 423 ? 14.355 -3.947 4.576 1.00 94.38 423 LEU A N 1
ATOM 3224 C CA . LEU A 1 423 ? 13.510 -3.382 3.519 1.00 94.38 423 LEU A CA 1
ATOM 3225 C C . LEU A 1 423 ? 13.816 -4.020 2.161 1.00 94.38 423 LEU A C 1
ATOM 3227 O O . LEU A 1 423 ? 12.888 -4.380 1.442 1.00 94.38 423 LEU A O 1
ATOM 3231 N N . TYR A 1 424 ? 15.098 -4.205 1.839 1.00 92.50 424 TYR A N 1
ATOM 3232 C CA . TYR A 1 424 ? 15.547 -4.892 0.632 1.00 92.50 424 TYR A CA 1
ATOM 3233 C C . TYR A 1 424 ? 15.025 -6.331 0.571 1.00 92.50 424 TYR A C 1
ATOM 3235 O O . TYR A 1 424 ? 14.407 -6.711 -0.419 1.00 92.50 424 TYR A O 1
ATOM 3243 N N . SER A 1 425 ? 15.204 -7.114 1.638 1.00 91.38 425 SER A N 1
ATOM 3244 C CA . SER A 1 425 ? 14.737 -8.504 1.688 1.00 91.38 425 SER A CA 1
ATOM 3245 C C . SER A 1 425 ? 13.213 -8.596 1.617 1.00 91.38 425 SER A C 1
ATOM 3247 O O . SER A 1 425 ? 12.683 -9.457 0.924 1.00 91.38 425 SER A O 1
ATOM 3249 N N . THR A 1 426 ? 12.495 -7.675 2.266 1.00 92.38 426 THR A N 1
ATOM 3250 C CA . THR A 1 426 ? 11.030 -7.589 2.174 1.00 92.38 426 THR A CA 1
ATOM 3251 C C . THR A 1 426 ? 10.587 -7.276 0.751 1.00 92.38 426 THR A C 1
ATOM 3253 O O . THR A 1 426 ? 9.695 -7.935 0.232 1.00 92.38 426 THR A O 1
ATOM 3256 N N . PHE A 1 427 ? 11.235 -6.313 0.097 1.00 92.19 427 PHE A N 1
ATOM 3257 C CA . PHE A 1 427 ? 10.960 -5.977 -1.294 1.00 92.19 427 PHE A CA 1
ATOM 3258 C C . PHE A 1 427 ? 11.245 -7.165 -2.228 1.00 92.19 427 PHE A C 1
ATOM 3260 O O . PHE A 1 427 ? 10.411 -7.516 -3.054 1.00 92.19 427 PHE A O 1
ATOM 3267 N N . HIS A 1 428 ? 12.375 -7.847 -2.045 1.00 88.06 428 HIS A N 1
ATOM 3268 C CA . HIS A 1 428 ? 12.747 -9.021 -2.834 1.00 88.06 428 HIS A CA 1
ATOM 3269 C C . HIS A 1 428 ? 11.810 -10.218 -2.605 1.00 88.06 428 HIS A C 1
ATOM 3271 O O . HIS A 1 428 ? 11.562 -10.986 -3.527 1.00 88.06 428 HIS A O 1
ATOM 3277 N N . ARG A 1 429 ? 11.247 -10.395 -1.402 1.00 89.06 429 ARG A N 1
ATOM 3278 C CA . ARG A 1 429 ? 10.207 -11.416 -1.168 1.00 89.06 429 ARG A CA 1
ATOM 3279 C C . ARG A 1 429 ? 8.923 -11.132 -1.949 1.00 89.06 429 ARG A C 1
ATOM 3281 O O . ARG A 1 429 ? 8.243 -12.074 -2.327 1.00 89.06 429 ARG A O 1
ATOM 3288 N N . LEU A 1 430 ? 8.600 -9.859 -2.185 1.00 87.94 430 LEU A N 1
ATOM 3289 C CA . LEU A 1 430 ? 7.391 -9.460 -2.911 1.00 87.94 430 LEU A CA 1
ATOM 3290 C C . LEU A 1 430 ? 7.539 -9.553 -4.434 1.00 87.94 430 LEU A C 1
ATOM 3292 O O . LEU A 1 430 ? 6.558 -9.834 -5.112 1.00 87.94 430 LEU A O 1
ATOM 3296 N N . PHE A 1 431 ? 8.735 -9.292 -4.967 1.00 84.81 431 PHE A N 1
ATOM 3297 C CA . PHE A 1 431 ? 8.956 -9.146 -6.414 1.00 84.81 431 PHE A CA 1
ATOM 3298 C C . PHE A 1 431 ? 9.956 -10.145 -7.007 1.00 84.81 431 PHE A C 1
ATOM 3300 O O . PHE A 1 431 ? 10.194 -10.134 -8.211 1.00 84.81 431 PHE A O 1
ATOM 3307 N N . GLY A 1 432 ? 10.551 -11.002 -6.177 1.00 76.75 432 GLY A N 1
ATOM 3308 C CA . GLY A 1 432 ? 11.625 -11.898 -6.588 1.00 76.75 432 GLY A CA 1
ATOM 3309 C C . GLY A 1 432 ? 12.943 -11.168 -6.876 1.00 76.75 432 GLY A C 1
ATOM 3310 O O . GLY A 1 432 ? 13.072 -9.958 -6.641 1.00 76.75 432 GLY A O 1
ATOM 3311 N N . PRO A 1 433 ? 13.960 -11.904 -7.359 1.00 66.88 433 PRO A N 1
ATOM 3312 C CA . PRO A 1 433 ? 15.187 -11.291 -7.829 1.00 66.88 433 PRO A CA 1
ATOM 3313 C C . PRO A 1 433 ? 14.910 -10.421 -9.058 1.00 66.88 433 PRO A C 1
ATOM 3315 O O . PRO A 1 433 ? 14.067 -10.775 -9.883 1.00 66.88 433 PRO A O 1
ATOM 3318 N N . PRO A 1 434 ? 15.629 -9.300 -9.217 1.00 61.78 434 PRO A N 1
ATOM 3319 C CA . PRO A 1 434 ? 15.572 -8.499 -10.432 1.00 61.78 434 PRO A CA 1
ATOM 3320 C C . PRO A 1 434 ? 16.012 -9.358 -11.626 1.00 61.78 434 PRO A C 1
ATOM 3322 O O . PRO A 1 434 ? 17.202 -9.585 -11.836 1.00 61.78 434 PRO A O 1
ATOM 3325 N N . VAL A 1 435 ? 15.049 -9.857 -12.399 1.00 51.03 435 VAL A N 1
ATOM 3326 C CA . VAL A 1 435 ? 15.307 -10.520 -13.679 1.00 51.03 435 VAL A CA 1
ATOM 3327 C C . VAL A 1 435 ? 15.711 -9.427 -14.673 1.00 51.03 435 VAL A C 1
ATOM 3329 O O . VAL A 1 435 ? 15.026 -8.412 -14.770 1.00 51.03 435 VAL A O 1
ATOM 3332 N N . ASN A 1 436 ? 16.829 -9.618 -15.379 1.00 51.66 436 ASN A N 1
ATOM 3333 C CA . ASN A 1 436 ? 17.389 -8.688 -16.370 1.00 51.66 436 ASN A CA 1
ATOM 3334 C C . ASN A 1 436 ? 17.884 -7.343 -15.806 1.00 51.66 436 ASN A C 1
ATOM 3336 O O . ASN A 1 436 ? 17.357 -6.275 -16.108 1.00 51.66 436 ASN A O 1
ATOM 3340 N N . GLN A 1 437 ? 18.990 -7.377 -15.056 1.00 56.62 437 GLN A N 1
ATOM 3341 C CA . GLN A 1 437 ? 19.785 -6.180 -14.754 1.00 56.62 437 GLN A CA 1
ATOM 3342 C C . GLN A 1 437 ? 20.776 -5.847 -15.876 1.00 56.62 437 GLN A C 1
ATOM 3344 O O . GLN A 1 437 ? 21.946 -5.576 -15.600 1.00 56.62 437 GLN A O 1
ATOM 3349 N N . ALA A 1 438 ? 20.328 -5.830 -17.135 1.00 56.84 438 ALA A N 1
ATOM 3350 C CA . ALA A 1 438 ? 21.135 -5.171 -18.155 1.00 56.84 438 ALA A CA 1
ATOM 3351 C C . ALA A 1 438 ? 21.470 -3.747 -17.650 1.00 56.84 438 ALA A C 1
ATOM 3353 O O . ALA A 1 438 ? 20.641 -3.121 -16.957 1.00 56.84 438 ALA A O 1
ATOM 3354 N N . PRO A 1 439 ? 22.689 -3.235 -17.888 1.00 61.72 439 PRO A N 1
ATOM 3355 C CA . PRO A 1 439 ? 22.969 -1.820 -17.684 1.00 61.72 439 PRO A CA 1
ATOM 3356 C C . PRO A 1 439 ? 21.843 -1.008 -18.324 1.00 61.72 439 PRO A C 1
ATOM 3358 O O . PRO A 1 439 ? 21.289 -1.433 -19.341 1.00 61.72 439 PRO A O 1
ATOM 3361 N N . PHE A 1 440 ? 21.456 0.118 -17.713 1.00 65.94 440 PHE A N 1
ATOM 3362 C CA . PHE A 1 440 ? 20.628 1.050 -18.478 1.00 65.94 440 PHE A CA 1
ATOM 3363 C C . PHE A 1 440 ? 21.388 1.322 -19.782 1.00 65.94 440 PHE A C 1
ATOM 3365 O O . PHE A 1 440 ? 22.585 1.621 -19.697 1.00 65.94 440 PHE A O 1
ATOM 3372 N N . PRO A 1 441 ? 20.760 1.136 -20.957 1.00 65.06 441 PRO A N 1
ATOM 3373 C CA . PRO A 1 441 ? 21.411 1.522 -22.193 1.00 65.06 441 PRO A CA 1
ATOM 3374 C C . PRO A 1 441 ? 21.811 2.998 -22.063 1.00 65.06 441 PRO A C 1
ATOM 3376 O O . PRO A 1 441 ? 21.080 3.763 -21.416 1.00 65.06 441 PRO A O 1
ATOM 3379 N N . PRO A 1 442 ? 22.984 3.393 -22.588 1.00 64.50 442 PRO A N 1
ATOM 3380 C CA . PRO A 1 442 ? 23.389 4.789 -22.549 1.00 64.50 442 PRO A CA 1
ATOM 3381 C C . PRO A 1 442 ? 22.284 5.655 -23.170 1.00 64.50 442 PRO A C 1
ATOM 3383 O O . PRO A 1 442 ? 21.569 5.181 -24.061 1.00 64.50 442 PRO A O 1
ATOM 3386 N N . PRO A 1 443 ? 22.100 6.898 -22.688 1.00 64.19 443 PRO A N 1
ATOM 3387 C CA . PRO A 1 443 ? 21.130 7.796 -23.292 1.00 64.19 443 PRO A CA 1
ATOM 3388 C C . PRO A 1 443 ? 21.426 7.908 -24.792 1.00 64.19 443 PRO A C 1
ATOM 3390 O O . PRO A 1 443 ? 22.598 7.975 -25.177 1.00 64.19 443 PRO A O 1
ATOM 3393 N N . PRO A 1 444 ? 20.392 7.885 -25.643 1.00 62.94 444 PRO A N 1
ATOM 3394 C CA . PRO A 1 444 ? 20.606 7.912 -27.075 1.00 62.94 444 PRO A CA 1
ATOM 3395 C C . PRO A 1 444 ? 21.277 9.221 -27.490 1.00 62.94 444 PRO A C 1
ATOM 3397 O O . PRO A 1 444 ? 20.874 10.299 -27.064 1.00 62.94 444 PRO A O 1
ATOM 3400 N N . THR A 1 445 ? 22.293 9.124 -28.344 1.00 65.94 445 THR A N 1
ATOM 3401 C CA . THR A 1 445 ? 23.007 10.275 -28.926 1.00 65.94 445 THR A CA 1
ATOM 3402 C C . THR A 1 445 ? 22.297 10.860 -30.151 1.00 65.94 445 THR A C 1
ATOM 3404 O O . THR A 1 445 ? 22.791 11.797 -30.769 1.00 65.94 445 THR A O 1
ATOM 3407 N N . ARG A 1 446 ? 21.145 10.294 -30.523 1.00 64.50 446 ARG A N 1
ATOM 3408 C CA . ARG A 1 446 ? 20.407 10.556 -31.763 1.00 64.50 446 ARG A CA 1
ATOM 3409 C C . ARG A 1 446 ? 19.045 11.195 -31.498 1.00 64.50 446 ARG A C 1
ATOM 3411 O O . ARG A 1 446 ? 18.566 11.130 -30.362 1.00 64.50 446 ARG A O 1
ATOM 3418 N N . PRO A 1 447 ? 18.404 11.782 -32.532 1.00 66.00 447 PRO A N 1
ATOM 3419 C CA . PRO A 1 447 ? 17.045 12.287 -32.404 1.00 66.00 447 PRO A CA 1
ATOM 3420 C C . PRO A 1 447 ? 16.094 11.204 -31.867 1.00 66.00 447 PRO A C 1
ATOM 3422 O O . PRO A 1 447 ? 16.276 10.015 -32.150 1.00 66.00 447 PRO A O 1
ATOM 3425 N N . PRO A 1 448 ? 15.090 11.598 -31.068 1.00 73.94 448 PRO A N 1
ATOM 3426 C CA . PRO A 1 448 ? 14.127 10.666 -30.502 1.00 73.94 448 PRO A CA 1
ATOM 3427 C C . PRO A 1 448 ? 13.353 9.933 -31.604 1.00 73.94 448 PRO A C 1
ATOM 3429 O O . PRO A 1 448 ? 13.126 10.476 -32.686 1.00 73.94 448 PRO A O 1
ATOM 3432 N N . LEU A 1 449 ? 12.913 8.707 -31.299 1.00 84.19 449 LEU A N 1
ATOM 3433 C CA . LEU A 1 449 ? 12.052 7.919 -32.185 1.00 84.19 449 LEU A CA 1
ATOM 3434 C C . LEU A 1 449 ? 10.839 8.761 -32.636 1.00 84.19 449 LEU A C 1
ATOM 3436 O O . LEU A 1 449 ? 10.234 9.429 -31.786 1.00 84.19 449 LEU A O 1
ATOM 3440 N N . PRO A 1 450 ? 10.438 8.712 -33.922 1.00 91.06 450 PRO A N 1
ATOM 3441 C CA . PRO A 1 450 ? 9.215 9.358 -34.383 1.00 91.06 450 PRO A CA 1
ATOM 3442 C C . PRO A 1 450 ? 8.007 8.732 -33.675 1.00 91.06 450 PRO A C 1
ATOM 3444 O O . PRO A 1 450 ? 7.635 7.593 -33.956 1.00 91.06 450 PRO A O 1
ATOM 3447 N N . ILE A 1 451 ? 7.425 9.458 -32.717 1.00 92.94 451 ILE A N 1
ATOM 3448 C CA . ILE A 1 451 ? 6.278 9.006 -31.921 1.00 92.94 451 ILE A CA 1
ATOM 3449 C C . ILE A 1 451 ? 5.147 10.023 -32.046 1.00 92.94 451 ILE A C 1
ATOM 3451 O O . ILE A 1 451 ? 5.236 11.140 -31.527 1.00 92.94 451 ILE A O 1
ATOM 3455 N N . SER A 1 452 ? 4.051 9.594 -32.659 1.00 92.00 452 SER A N 1
ATOM 3456 C CA . SER A 1 452 ? 2.810 10.353 -32.765 1.00 92.00 452 SER A CA 1
ATOM 3457 C C . SER A 1 452 ? 1.778 9.821 -31.768 1.00 92.00 452 SER A C 1
ATOM 3459 O O . SER A 1 452 ? 1.476 8.629 -31.740 1.00 92.00 452 SER A O 1
ATOM 3461 N N . VAL A 1 453 ? 1.255 10.700 -30.907 1.00 90.31 453 VAL A N 1
ATOM 3462 C CA . VAL A 1 453 ? 0.295 10.354 -29.833 1.00 90.31 453 VAL A CA 1
ATOM 3463 C C . VAL A 1 453 ? -1.128 10.835 -30.114 1.00 90.31 453 VAL A C 1
ATOM 3465 O O . VAL A 1 453 ? -1.977 10.757 -29.228 1.00 90.31 453 VAL A O 1
ATOM 3468 N N . ASP A 1 454 ? -1.362 11.361 -31.314 1.00 84.94 454 ASP A N 1
ATOM 3469 C CA . ASP A 1 454 ? -2.629 11.933 -31.753 1.00 84.94 454 ASP A CA 1
ATOM 3470 C C . ASP A 1 454 ? -2.870 11.553 -33.228 1.00 84.94 454 ASP A C 1
ATOM 3472 O O . ASP A 1 454 ? -1.943 11.192 -33.958 1.00 84.94 454 ASP A O 1
ATOM 3476 N N . ILE A 1 455 ? -4.124 11.638 -33.675 1.00 81.44 455 ILE A N 1
ATOM 3477 C CA . ILE A 1 455 ? -4.509 11.465 -35.082 1.00 81.44 455 ILE A CA 1
ATOM 3478 C C . ILE A 1 455 ? -5.182 12.749 -35.534 1.00 81.44 455 ILE A C 1
ATOM 3480 O O . ILE A 1 455 ? -6.268 13.060 -35.048 1.00 81.44 455 ILE A O 1
ATOM 3484 N N . ARG A 1 456 ? -4.511 13.501 -36.419 1.00 72.62 456 ARG A N 1
ATOM 3485 C CA . ARG A 1 456 ? -5.018 14.731 -37.065 1.00 72.62 456 ARG A CA 1
ATOM 3486 C C . ARG A 1 456 ? -5.793 15.668 -36.104 1.00 72.62 456 ARG A C 1
ATOM 3488 O O . ARG A 1 456 ? -6.800 16.254 -36.477 1.00 72.62 456 ARG A O 1
ATOM 3495 N N . SER A 1 457 ? -5.330 15.796 -34.853 1.00 67.56 457 SER A N 1
ATOM 3496 C CA . SER A 1 457 ? -5.929 16.629 -33.788 1.00 67.56 457 SER A CA 1
ATOM 3497 C C . SER A 1 457 ? -7.343 16.232 -33.312 1.00 67.56 457 SER A C 1
ATOM 3499 O O . SER A 1 457 ? -7.993 17.000 -32.599 1.00 67.56 457 SER A O 1
ATOM 3501 N N . CYS A 1 458 ? -7.827 15.030 -33.637 1.00 66.62 458 CYS A N 1
ATOM 3502 C CA . CYS A 1 458 ? -9.136 14.547 -33.200 1.00 66.62 458 CYS A CA 1
ATOM 3503 C C . CYS A 1 458 ? -9.140 14.154 -31.713 1.00 66.62 458 CYS A C 1
ATOM 3505 O O . CYS A 1 458 ? -8.267 13.439 -31.219 1.00 66.62 458 CYS A O 1
ATOM 3507 N N . SER A 1 459 ? -10.181 14.569 -30.983 1.00 68.44 459 SER A N 1
ATOM 3508 C CA . SER A 1 459 ? -10.409 14.136 -29.600 1.00 68.44 459 SER A CA 1
ATOM 3509 C C . SER A 1 459 ? -11.437 13.014 -29.558 1.00 68.44 459 SER A C 1
ATOM 3511 O O . SER A 1 459 ? -12.588 13.234 -29.938 1.00 68.44 459 SER A O 1
ATOM 3513 N N . ARG A 1 460 ? -11.081 11.852 -28.990 1.00 67.25 460 ARG A N 1
ATOM 3514 C CA . ARG A 1 460 ? -12.022 10.731 -28.782 1.00 67.25 460 ARG A CA 1
ATOM 3515 C C . ARG A 1 460 ? -13.312 11.151 -28.062 1.00 67.25 460 ARG A C 1
ATOM 3517 O O . ARG A 1 460 ? -14.364 10.590 -28.319 1.00 67.25 460 ARG A O 1
ATOM 3524 N N . ARG A 1 461 ? -13.249 12.138 -27.156 1.00 69.06 461 ARG A N 1
ATOM 3525 C CA . ARG A 1 461 ? -14.426 12.603 -26.393 1.00 69.06 461 ARG A CA 1
ATOM 3526 C C . ARG A 1 461 ? -15.393 13.467 -27.203 1.00 69.06 461 ARG A C 1
ATOM 3528 O O . ARG A 1 461 ? -16.521 13.643 -26.768 1.00 69.06 461 ARG A O 1
ATOM 3535 N N . ARG A 1 462 ? -14.931 14.069 -28.300 1.00 78.19 462 ARG A N 1
ATOM 3536 C CA . ARG A 1 462 ? -15.687 15.068 -29.075 1.00 78.19 462 ARG A CA 1
ATOM 3537 C C . ARG A 1 462 ? -15.955 14.637 -30.515 1.00 78.19 462 ARG A C 1
ATOM 3539 O O . ARG A 1 462 ? -16.697 15.314 -31.209 1.00 78.19 462 ARG A O 1
ATOM 3546 N N . THR A 1 463 ? -15.342 13.544 -30.958 1.00 81.38 463 THR A N 1
ATOM 3547 C CA . THR A 1 463 ? -15.408 13.081 -32.346 1.00 81.38 463 THR A CA 1
ATOM 3548 C C . THR A 1 463 ? -16.257 11.811 -32.401 1.00 81.38 463 THR A C 1
ATOM 3550 O O . THR A 1 463 ? -15.964 10.883 -31.642 1.00 81.38 463 THR A O 1
ATOM 3553 N N . PRO A 1 464 ? -17.290 11.741 -33.259 1.00 85.62 464 PRO A N 1
ATOM 3554 C CA . PRO A 1 464 ? -18.066 10.521 -33.467 1.00 85.62 464 PRO A CA 1
ATOM 3555 C C . PRO A 1 464 ? -17.185 9.330 -33.871 1.00 85.62 464 PRO A C 1
ATOM 3557 O O . PRO A 1 464 ? -16.183 9.503 -34.566 1.00 85.62 464 PRO A O 1
ATOM 3560 N N . VAL A 1 465 ? -17.581 8.116 -33.475 1.00 85.44 465 VAL A N 1
ATOM 3561 C CA . VAL A 1 465 ? -16.824 6.873 -33.732 1.00 85.44 465 VAL A CA 1
ATOM 3562 C C . VAL A 1 465 ? -16.573 6.669 -35.230 1.00 85.44 465 VAL A C 1
ATOM 3564 O O . VAL A 1 465 ? -15.432 6.460 -35.620 1.00 85.44 465 VAL A O 1
ATOM 3567 N N . ALA A 1 466 ? -17.590 6.847 -36.078 1.00 85.69 466 ALA A N 1
ATOM 3568 C CA . ALA A 1 466 ? -17.446 6.726 -37.532 1.00 85.69 466 ALA A CA 1
ATOM 3569 C C . ALA A 1 466 ? -16.428 7.725 -38.119 1.00 85.69 466 ALA A C 1
ATOM 3571 O O . ALA A 1 466 ? -15.624 7.372 -38.976 1.00 85.69 466 ALA A O 1
ATOM 3572 N N . ALA A 1 467 ? -16.398 8.962 -37.610 1.00 85.31 467 ALA A N 1
ATOM 3573 C CA . ALA A 1 467 ? -15.426 9.963 -38.045 1.00 85.31 467 ALA A CA 1
ATOM 3574 C C . ALA A 1 467 ? -13.996 9.611 -37.593 1.00 85.31 467 ALA A C 1
ATOM 3576 O O . ALA A 1 467 ? -13.045 9.806 -38.349 1.00 85.31 467 ALA A O 1
ATOM 3577 N N . LEU A 1 468 ? -13.828 9.046 -36.390 1.00 85.81 468 LEU A N 1
ATOM 3578 C CA . LEU A 1 468 ? -12.536 8.521 -35.927 1.00 85.81 468 LEU A CA 1
ATOM 3579 C C . LEU A 1 468 ? -12.072 7.331 -36.771 1.00 85.81 468 LEU A C 1
ATOM 3581 O O . LEU A 1 468 ? -10.889 7.260 -37.097 1.00 85.81 468 LEU A O 1
ATOM 3585 N N . GLN A 1 469 ? -12.993 6.438 -37.141 1.00 87.94 469 GLN A N 1
ATOM 3586 C CA . GLN A 1 469 ? -12.710 5.280 -37.987 1.00 87.94 469 GLN A CA 1
ATOM 3587 C C . GLN A 1 469 ? -12.233 5.732 -39.361 1.00 87.94 469 GLN A C 1
ATOM 3589 O O . GLN A 1 469 ? -11.166 5.310 -39.798 1.00 87.94 469 GLN A O 1
ATOM 3594 N N . GLN A 1 470 ? -12.965 6.655 -39.991 1.00 87.75 470 GLN A N 1
ATOM 3595 C CA . GLN A 1 470 ? -12.590 7.208 -41.287 1.00 87.75 470 GLN A CA 1
ATOM 3596 C C . GLN A 1 470 ? -11.232 7.907 -41.217 1.00 87.75 470 GLN A C 1
ATOM 3598 O O . GLN A 1 470 ? -10.361 7.644 -42.035 1.00 87.75 470 GLN A O 1
ATOM 3603 N N . THR A 1 471 ? -11.005 8.744 -40.201 1.00 88.75 471 THR A N 1
ATOM 3604 C CA . THR A 1 471 ? -9.731 9.465 -40.049 1.00 88.75 471 THR A CA 1
ATOM 3605 C C . THR A 1 471 ? -8.555 8.503 -39.861 1.00 88.75 471 THR A C 1
ATOM 3607 O O . THR A 1 471 ? -7.480 8.720 -40.424 1.00 88.75 471 THR A O 1
ATOM 3610 N N . ALA A 1 472 ? -8.747 7.433 -39.086 1.00 89.44 472 ALA A N 1
ATOM 3611 C CA . ALA A 1 472 ? -7.736 6.400 -38.905 1.00 89.44 472 ALA A CA 1
ATOM 3612 C C . ALA A 1 472 ? -7.500 5.605 -40.198 1.00 89.44 472 ALA A C 1
ATOM 3614 O O . ALA A 1 472 ? -6.348 5.408 -40.570 1.00 89.44 472 ALA A O 1
ATOM 3615 N N . ALA A 1 473 ? -8.555 5.210 -40.915 1.00 88.44 473 ALA A N 1
ATOM 3616 C CA . ALA A 1 473 ? -8.447 4.513 -42.196 1.00 88.44 473 ALA A CA 1
ATOM 3617 C C . ALA A 1 473 ? -7.689 5.353 -43.236 1.00 88.44 473 ALA A C 1
ATOM 3619 O O . ALA A 1 473 ? -6.740 4.867 -43.847 1.00 88.44 473 ALA A O 1
ATOM 3620 N N . THR A 1 474 ? -8.028 6.638 -43.353 1.00 89.69 474 THR A N 1
ATOM 3621 C CA . THR A 1 474 ? -7.337 7.601 -44.215 1.00 89.69 474 THR A CA 1
ATOM 3622 C C . THR A 1 474 ? -5.855 7.727 -43.847 1.00 89.69 474 THR A C 1
ATOM 3624 O O . THR A 1 474 ? -5.000 7.676 -44.724 1.00 89.69 474 THR A O 1
ATOM 3627 N N . LEU A 1 475 ? -5.513 7.827 -42.556 1.00 90.50 475 LEU A N 1
ATOM 3628 C CA . LEU A 1 475 ? -4.114 7.838 -42.107 1.00 90.50 475 LEU A CA 1
ATOM 3629 C C . LEU A 1 475 ? -3.373 6.546 -42.500 1.00 90.50 475 LEU A C 1
ATOM 3631 O O . LEU A 1 475 ? -2.244 6.610 -42.988 1.00 90.50 475 LEU A O 1
ATOM 3635 N N . LEU A 1 476 ? -4.004 5.388 -42.281 1.00 90.81 476 LEU A N 1
ATOM 3636 C CA . LEU A 1 476 ? -3.424 4.075 -42.566 1.00 90.81 476 LEU A CA 1
ATOM 3637 C C . LEU A 1 476 ? -3.194 3.853 -44.066 1.00 90.81 476 LEU A C 1
ATOM 3639 O O . LEU A 1 476 ? -2.186 3.256 -44.432 1.00 90.81 476 LEU A O 1
ATOM 3643 N N . GLN A 1 477 ? -4.094 4.341 -44.920 1.00 88.62 477 GLN A N 1
ATOM 3644 C CA . GLN A 1 477 ? -4.003 4.191 -46.373 1.00 88.62 477 GLN A CA 1
ATOM 3645 C C . GLN A 1 477 ? -3.096 5.248 -47.014 1.00 88.62 477 GLN A C 1
ATOM 3647 O O . GLN A 1 477 ? -2.146 4.897 -47.708 1.00 88.62 477 GLN A O 1
ATOM 3652 N N . GLU A 1 478 ? -3.349 6.536 -46.768 1.00 87.62 478 GLU A N 1
ATOM 3653 C CA . GLU A 1 478 ? -2.674 7.630 -47.480 1.00 87.62 478 GLU A CA 1
ATOM 3654 C C . GLU A 1 478 ? -1.273 7.912 -46.935 1.00 87.62 478 GLU A C 1
ATOM 3656 O O . GLU A 1 478 ? -0.343 8.164 -47.694 1.00 87.62 478 GLU A O 1
ATOM 3661 N N . SER A 1 479 ? -1.113 7.914 -45.609 1.00 86.31 479 SER A N 1
ATOM 3662 C CA . SER A 1 479 ? 0.142 8.336 -44.968 1.00 86.31 479 SER A CA 1
ATOM 3663 C C . SER A 1 479 ? 1.040 7.158 -44.592 1.00 86.31 479 SER A C 1
ATOM 3665 O O . SER A 1 479 ? 2.260 7.302 -44.551 1.00 86.31 479 SER A O 1
ATOM 3667 N N . LEU A 1 480 ? 0.449 5.992 -44.311 1.00 90.25 480 LEU A N 1
ATOM 3668 C CA . LEU A 1 480 ? 1.157 4.802 -43.828 1.00 90.25 480 LEU A CA 1
ATOM 3669 C C . LEU A 1 480 ? 1.034 3.590 -44.768 1.00 90.25 480 LEU A C 1
ATOM 3671 O O . LEU A 1 480 ? 1.493 2.505 -44.410 1.00 90.25 480 LEU A O 1
ATOM 3675 N N . GLY A 1 481 ? 0.465 3.752 -45.968 1.00 87.44 481 GLY A N 1
ATOM 3676 C CA . GLY A 1 481 ? 0.250 2.651 -46.916 1.00 87.44 481 GLY A CA 1
ATOM 3677 C C . GLY A 1 481 ? 1.543 2.000 -47.422 1.00 87.44 481 GLY A C 1
ATOM 3678 O O . GLY A 1 481 ? 1.578 0.797 -47.647 1.00 87.44 481 GLY A O 1
ATOM 3679 N N . GLY A 1 482 ? 2.631 2.772 -47.530 1.00 87.94 482 GLY A N 1
ATOM 3680 C CA . GLY A 1 482 ? 3.959 2.268 -47.910 1.00 87.94 482 GLY A CA 1
ATOM 3681 C C . GLY A 1 482 ? 4.792 1.690 -46.758 1.00 87.94 482 GLY A C 1
ATOM 3682 O O . GLY A 1 482 ? 5.951 1.342 -46.968 1.00 87.94 482 GLY A O 1
ATOM 3683 N N . HIS A 1 483 ? 4.247 1.633 -45.537 1.00 93.94 483 HIS A N 1
ATOM 3684 C CA . HIS A 1 483 ? 4.949 1.108 -44.365 1.00 93.94 483 HIS A CA 1
ATOM 3685 C C . HIS A 1 483 ? 4.476 -0.309 -44.029 1.00 93.94 483 HIS A C 1
ATOM 3687 O O . HIS A 1 483 ? 3.298 -0.636 -44.164 1.00 93.94 483 HIS A O 1
ATOM 3693 N N . LEU A 1 484 ? 5.363 -1.129 -43.464 1.00 94.94 484 LEU A N 1
ATOM 3694 C CA . LEU A 1 484 ? 4.961 -2.345 -42.767 1.00 94.94 484 LEU A CA 1
ATOM 3695 C C . LEU A 1 484 ? 4.208 -1.972 -41.484 1.00 94.94 484 LEU A C 1
ATOM 3697 O O . LEU A 1 484 ? 4.805 -1.485 -40.522 1.00 94.94 484 LEU A O 1
ATOM 3701 N N . GLN A 1 485 ? 2.901 -2.218 -41.473 1.00 96.12 485 GLN A N 1
ATOM 3702 C CA . GLN A 1 485 ? 2.020 -1.913 -40.347 1.00 96.12 485 GLN A CA 1
ATOM 3703 C C . GLN A 1 485 ? 2.002 -3.072 -39.345 1.00 96.12 485 GLN A C 1
ATOM 3705 O O . GLN A 1 485 ? 1.570 -4.180 -39.673 1.00 96.12 485 GLN A O 1
ATOM 3710 N N . VAL A 1 486 ? 2.461 -2.812 -38.118 1.00 97.50 486 VAL A N 1
ATOM 3711 C CA . VAL A 1 486 ? 2.456 -3.778 -37.011 1.00 97.50 486 VAL A CA 1
ATOM 3712 C C . VAL A 1 486 ? 1.553 -3.260 -35.902 1.00 97.50 486 VAL A C 1
ATOM 3714 O O . VAL A 1 486 ? 1.857 -2.252 -35.273 1.00 97.50 486 VAL A O 1
ATOM 3717 N N . TYR A 1 487 ? 0.455 -3.955 -35.647 1.00 98.00 487 TYR A N 1
ATOM 3718 C CA . TYR A 1 487 ? -0.533 -3.616 -34.627 1.00 98.00 487 TYR A CA 1
ATOM 3719 C C . TYR A 1 487 ? -0.189 -4.313 -33.317 1.00 98.00 487 TYR A C 1
ATOM 3721 O O . TYR A 1 487 ? 0.284 -5.448 -33.335 1.00 98.00 487 TYR A O 1
ATOM 3729 N N . THR A 1 488 ? -0.411 -3.655 -32.183 1.00 98.25 488 THR A N 1
ATOM 3730 C CA . THR A 1 488 ? -0.116 -4.205 -30.853 1.00 98.25 488 THR A CA 1
ATOM 3731 C C . THR A 1 488 ? -1.232 -3.914 -29.874 1.00 98.25 488 THR A C 1
ATOM 3733 O O . THR A 1 488 ? -1.772 -2.810 -29.913 1.00 98.25 488 THR A O 1
ATOM 3736 N N . ASP A 1 489 ? -1.467 -4.840 -28.948 1.00 97.62 489 ASP A N 1
ATOM 3737 C CA . ASP A 1 489 ? -2.398 -4.638 -27.837 1.00 97.62 489 ASP A CA 1
ATOM 3738 C C . ASP A 1 489 ? -1.977 -5.438 -26.587 1.00 97.62 489 ASP A C 1
ATOM 3740 O O . ASP A 1 489 ? -1.201 -6.405 -26.663 1.00 97.62 489 ASP A O 1
ATOM 3744 N N . GLY A 1 490 ? -2.477 -5.023 -25.424 1.00 96.50 490 GLY A N 1
ATOM 3745 C CA . GLY A 1 490 ? -2.277 -5.634 -24.119 1.00 96.50 490 GLY A CA 1
ATOM 3746 C C . GLY A 1 490 ? -3.590 -5.877 -23.368 1.00 96.50 490 GLY A C 1
ATOM 3747 O O . GLY A 1 490 ? -4.297 -4.953 -22.985 1.00 96.50 490 GLY A O 1
ATOM 3748 N N . SER A 1 491 ? -3.844 -7.131 -22.997 1.00 96.31 491 SER A N 1
ATOM 3749 C CA . SER A 1 491 ? -5.038 -7.547 -22.257 1.00 96.31 491 SER A CA 1
ATOM 3750 C C . SER A 1 491 ? -4.729 -7.847 -20.785 1.00 96.31 491 SER A C 1
ATOM 3752 O O . SER A 1 491 ? -3.709 -8.458 -20.456 1.00 96.31 491 SER A O 1
ATOM 3754 N N . VAL A 1 492 ? -5.625 -7.461 -19.869 1.00 95.81 492 VAL A N 1
ATOM 3755 C CA . VAL A 1 492 ? -5.513 -7.749 -18.426 1.00 95.81 492 VAL A CA 1
ATOM 3756 C C . VAL A 1 492 ? -6.825 -8.308 -17.888 1.00 95.81 492 VAL A C 1
ATOM 3758 O O . VAL A 1 492 ? -7.861 -7.654 -17.971 1.00 95.81 492 VAL A O 1
ATOM 3761 N N . LEU A 1 493 ? -6.772 -9.481 -17.254 1.00 92.94 493 LEU A N 1
ATOM 3762 C CA . LEU A 1 493 ? -7.930 -10.085 -16.596 1.00 92.94 493 LEU A CA 1
ATOM 3763 C C . LEU A 1 493 ? -8.282 -9.322 -15.304 1.00 92.94 493 LEU A C 1
ATOM 3765 O O . LEU A 1 493 ? -7.456 -9.283 -14.387 1.00 92.94 493 LEU A O 1
ATOM 3769 N N . PRO A 1 494 ? -9.503 -8.769 -15.155 1.00 87.06 494 PRO A N 1
ATOM 3770 C CA . PRO A 1 494 ? -9.863 -7.953 -13.990 1.00 87.06 494 PRO A CA 1
ATOM 3771 C C . PRO A 1 494 ? -9.790 -8.692 -12.647 1.00 87.06 494 PRO A C 1
ATOM 3773 O O . PRO A 1 494 ? -9.434 -8.092 -11.634 1.00 87.06 494 PRO A O 1
ATOM 3776 N N . ALA A 1 495 ? -10.120 -9.988 -12.634 1.00 83.88 495 ALA A N 1
ATOM 3777 C CA . ALA A 1 495 ? -10.195 -10.786 -11.410 1.00 83.88 495 ALA A CA 1
ATOM 3778 C C . ALA A 1 495 ? -8.812 -11.160 -10.852 1.00 83.88 495 ALA A C 1
ATOM 3780 O O . ALA A 1 495 ? -8.581 -11.077 -9.647 1.00 83.88 495 ALA A O 1
ATOM 3781 N N . THR A 1 496 ? -7.883 -11.565 -11.722 1.00 84.19 496 THR A N 1
ATOM 3782 C CA . THR A 1 496 ? -6.561 -12.079 -11.322 1.00 84.19 496 THR A CA 1
ATOM 3783 C C . THR A 1 496 ? -5.439 -11.060 -11.519 1.00 84.19 496 THR A C 1
ATOM 3785 O O . THR A 1 496 ? -4.364 -11.200 -10.935 1.00 84.19 496 THR A O 1
ATOM 3788 N N . GLY A 1 497 ? -5.660 -10.037 -12.350 1.00 88.25 497 GLY A N 1
ATOM 3789 C CA . GLY A 1 497 ? -4.629 -9.114 -12.821 1.00 88.25 497 GLY A CA 1
ATOM 3790 C C . GLY A 1 497 ? -3.631 -9.752 -13.790 1.00 88.25 497 GLY A C 1
ATOM 3791 O O . GLY A 1 497 ? -2.631 -9.121 -14.124 1.00 88.25 497 GLY A O 1
ATOM 3792 N N . GLN A 1 498 ? -3.857 -10.998 -14.218 1.00 91.69 498 GLN A N 1
ATOM 3793 C CA . GLN A 1 498 ? -3.019 -11.674 -15.204 1.00 91.69 498 GLN A CA 1
ATOM 3794 C C . GLN A 1 498 ? -3.045 -10.897 -16.518 1.00 91.69 498 GLN A C 1
ATOM 3796 O O . GLN A 1 498 ? -4.108 -10.499 -16.988 1.00 91.69 498 GLN A O 1
ATOM 3801 N N . ALA A 1 499 ? -1.861 -10.662 -17.071 1.00 94.44 499 ALA A N 1
ATOM 3802 C CA . ALA A 1 499 ? -1.671 -9.819 -18.236 1.00 94.44 499 ALA A CA 1
ATOM 3803 C C . ALA A 1 499 ? -1.081 -10.620 -19.397 1.00 94.44 499 ALA A C 1
ATOM 3805 O O . ALA A 1 499 ? -0.185 -11.447 -19.199 1.00 94.44 499 ALA A O 1
ATOM 3806 N N . ALA A 1 500 ? -1.564 -10.333 -20.595 1.00 97.06 500 ALA A N 1
ATOM 3807 C CA . ALA A 1 500 ? -1.112 -10.894 -21.853 1.00 97.06 500 ALA A CA 1
ATOM 3808 C C . ALA A 1 500 ? -1.018 -9.781 -22.898 1.00 97.06 500 ALA A C 1
ATOM 3810 O O . ALA A 1 500 ? -1.549 -8.691 -22.701 1.00 97.06 500 ALA A O 1
ATOM 3811 N N . ALA A 1 501 ? -0.293 -10.027 -23.976 1.00 98.00 501 ALA A N 1
ATOM 3812 C CA . ALA A 1 501 ? -0.108 -9.056 -25.039 1.00 98.00 501 ALA A CA 1
ATOM 3813 C C . ALA A 1 501 ? 0.126 -9.751 -26.369 1.00 98.00 501 ALA A C 1
ATOM 3815 O O . ALA A 1 501 ? 0.570 -10.903 -26.404 1.00 98.00 501 ALA A O 1
ATOM 3816 N N . ALA A 1 502 ? -0.122 -9.025 -27.448 1.00 98.00 502 ALA A N 1
ATOM 3817 C CA . ALA A 1 502 ? 0.062 -9.524 -28.793 1.00 98.00 502 ALA A CA 1
ATOM 3818 C C . ALA A 1 502 ? 0.549 -8.436 -29.747 1.00 98.00 502 ALA A C 1
ATOM 3820 O O . ALA A 1 502 ? 0.400 -7.238 -29.494 1.00 98.00 502 ALA A O 1
ATOM 3821 N N . CYS A 1 503 ? 1.131 -8.876 -30.859 1.00 97.75 503 CYS A N 1
ATOM 3822 C CA . CYS A 1 503 ? 1.307 -8.061 -32.045 1.00 97.75 503 CYS A CA 1
ATOM 3823 C C . CYS A 1 503 ? 0.903 -8.834 -33.305 1.00 97.75 503 CYS A C 1
ATOM 3825 O O . CYS A 1 503 ? 1.034 -10.058 -33.361 1.00 97.75 503 CYS A O 1
ATOM 3827 N N . VAL A 1 504 ? 0.420 -8.111 -34.314 1.00 97.56 504 VAL A N 1
ATOM 3828 C CA . VAL A 1 504 ? -0.038 -8.660 -35.595 1.00 97.56 504 VAL A CA 1
ATOM 3829 C C . VAL A 1 504 ? 0.490 -7.787 -36.732 1.00 97.56 504 VAL A C 1
ATOM 3831 O O . VAL A 1 504 ? 0.376 -6.565 -36.686 1.00 97.56 504 VAL A O 1
ATOM 3834 N N . ALA A 1 505 ? 1.047 -8.410 -37.768 1.00 96.19 505 ALA A N 1
ATOM 3835 C CA . ALA A 1 505 ? 1.438 -7.774 -39.024 1.00 96.19 505 ALA A CA 1
ATOM 3836 C C . ALA A 1 505 ? 0.633 -8.404 -40.178 1.00 96.19 505 ALA A C 1
ATOM 3838 O O . ALA A 1 505 ? 1.081 -9.394 -40.767 1.00 96.19 505 ALA A O 1
ATOM 3839 N N . PRO A 1 506 ? -0.558 -7.859 -40.508 1.00 93.94 506 PRO A N 1
ATOM 3840 C CA . PRO A 1 506 ? -1.492 -8.488 -41.446 1.00 93.94 506 PRO A CA 1
ATOM 3841 C C . PRO A 1 506 ? -0.900 -8.745 -42.834 1.00 93.94 506 PRO A C 1
ATOM 3843 O O . PRO A 1 506 ? -1.089 -9.824 -43.383 1.00 93.94 506 PRO A O 1
ATOM 3846 N N . ALA A 1 507 ? -0.114 -7.799 -43.362 1.00 91.31 507 ALA A N 1
ATOM 3847 C CA . ALA A 1 507 ? 0.516 -7.906 -44.683 1.00 91.31 507 ALA A CA 1
ATOM 3848 C C . ALA A 1 507 ? 1.472 -9.106 -44.821 1.00 91.31 507 ALA A C 1
ATOM 3850 O O . ALA A 1 507 ? 1.781 -9.520 -45.932 1.00 91.31 507 ALA A O 1
ATOM 3851 N N . LEU A 1 508 ? 1.944 -9.654 -43.698 1.00 90.56 508 LEU A N 1
ATOM 3852 C CA . LEU A 1 508 ? 2.862 -10.792 -43.655 1.00 90.56 508 LEU A CA 1
ATOM 3853 C C . LEU A 1 508 ? 2.196 -12.072 -43.139 1.00 90.56 508 LEU A C 1
ATOM 3855 O O . LEU A 1 508 ? 2.870 -13.089 -43.015 1.00 90.56 508 LEU A O 1
ATOM 3859 N N . GLY A 1 509 ? 0.914 -12.018 -42.756 1.00 92.19 509 GLY A N 1
ATOM 3860 C CA . GLY A 1 509 ? 0.250 -13.122 -42.056 1.00 92.19 509 GLY A CA 1
ATOM 3861 C C . GLY A 1 509 ? 0.947 -13.521 -40.747 1.00 92.19 509 GLY A C 1
ATOM 3862 O O . GLY A 1 509 ? 0.819 -14.660 -40.307 1.00 92.19 509 GLY A O 1
ATOM 3863 N N . ALA A 1 510 ? 1.716 -12.611 -40.136 1.00 94.19 510 ALA A N 1
ATOM 3864 C CA . ALA A 1 510 ? 2.556 -12.902 -38.979 1.00 94.19 510 ALA A CA 1
ATOM 3865 C C . ALA A 1 510 ? 1.957 -12.325 -37.694 1.00 94.19 510 ALA A C 1
ATOM 3867 O O . ALA A 1 510 ? 1.473 -11.191 -37.672 1.00 94.19 510 ALA A O 1
ATOM 3868 N N . ALA A 1 511 ? 2.039 -13.079 -36.600 1.00 95.81 511 ALA A N 1
ATOM 3869 C CA . ALA A 1 511 ? 1.591 -12.633 -35.290 1.00 95.81 511 ALA A CA 1
ATOM 3870 C C . ALA A 1 511 ? 2.438 -13.253 -34.176 1.00 95.81 511 ALA A C 1
ATOM 3872 O O . ALA A 1 511 ? 2.874 -14.399 -34.279 1.00 95.81 511 ALA A O 1
ATOM 3873 N N . LEU A 1 512 ? 2.651 -12.500 -33.100 1.00 96.94 512 LEU A N 1
ATOM 3874 C CA . LEU A 1 512 ? 3.271 -12.992 -31.873 1.00 96.94 512 LEU A CA 1
ATOM 3875 C C . LEU A 1 512 ? 2.358 -12.685 -30.695 1.00 96.94 512 LEU A C 1
ATOM 3877 O O . LEU A 1 512 ? 1.700 -11.648 -30.652 1.00 96.94 512 LEU A O 1
ATOM 3881 N N . SER A 1 513 ? 2.365 -13.557 -29.696 1.00 97.12 513 SER A N 1
ATOM 3882 C CA . SER A 1 513 ? 1.650 -13.324 -28.450 1.00 97.12 513 SER A CA 1
ATOM 3883 C C . SER A 1 513 ? 2.454 -13.814 -27.258 1.00 97.12 513 SER A C 1
ATOM 3885 O O . SER A 1 513 ? 3.330 -14.677 -27.366 1.00 97.12 513 SER A O 1
ATOM 3887 N N . CYS A 1 514 ? 2.201 -13.212 -26.102 1.00 96.44 514 CYS A N 1
ATOM 3888 C CA . CYS A 1 514 ? 2.842 -13.621 -24.871 1.00 96.44 514 CYS A CA 1
ATOM 3889 C C . CYS A 1 514 ? 1.976 -13.349 -23.648 1.00 96.44 514 CYS A C 1
ATOM 3891 O O . CYS A 1 514 ? 1.087 -12.500 -23.648 1.00 96.44 514 CYS A O 1
ATOM 3893 N N . ARG A 1 515 ? 2.323 -14.029 -22.562 1.00 95.50 515 ARG A N 1
ATOM 3894 C CA . ARG A 1 515 ? 1.810 -13.780 -21.223 1.00 95.50 515 ARG A CA 1
ATOM 3895 C C . ARG A 1 515 ? 2.900 -13.203 -20.323 1.00 95.50 515 ARG A C 1
ATOM 3897 O O . ARG A 1 515 ? 4.071 -13.577 -20.422 1.00 95.50 515 ARG A O 1
ATOM 3904 N N . LEU A 1 516 ? 2.526 -12.314 -19.405 1.00 92.00 516 LEU A N 1
ATOM 3905 C CA . LEU A 1 516 ? 3.427 -11.809 -18.369 1.00 92.00 516 LEU A CA 1
ATOM 3906 C C . LEU A 1 516 ? 3.509 -12.768 -17.172 1.00 92.00 516 LEU A C 1
ATOM 3908 O O . LEU A 1 516 ? 2.544 -13.426 -16.791 1.00 92.00 516 LEU A O 1
ATOM 3912 N N . ARG A 1 517 ? 4.687 -12.818 -16.536 1.00 88.00 517 ARG A N 1
ATOM 3913 C CA . ARG A 1 517 ? 4.982 -13.684 -15.370 1.00 88.00 517 ARG A CA 1
ATOM 3914 C C . ARG A 1 517 ? 4.292 -13.269 -14.073 1.00 88.00 517 ARG A C 1
ATOM 3916 O O . ARG A 1 517 ? 4.379 -13.987 -13.082 1.00 88.00 517 ARG A O 1
ATOM 3923 N N . PHE A 1 518 ? 3.687 -12.092 -14.052 1.00 86.88 518 PHE A N 1
ATOM 3924 C CA . PHE A 1 518 ? 3.171 -11.456 -12.851 1.00 86.88 518 PHE A CA 1
ATOM 3925 C C . PHE A 1 518 ? 1.872 -10.709 -13.167 1.00 86.88 518 PHE A C 1
ATOM 3927 O O . PHE A 1 518 ? 1.688 -10.275 -14.308 1.00 86.88 518 PHE A O 1
ATOM 3934 N N . PRO A 1 519 ? 0.999 -10.501 -12.166 1.00 87.88 519 PRO A N 1
ATOM 3935 C CA . PRO A 1 519 ? -0.148 -9.623 -12.322 1.00 87.88 519 PRO A CA 1
ATOM 3936 C C . PRO A 1 519 ? 0.297 -8.192 -12.634 1.00 87.88 519 PRO A C 1
ATOM 3938 O O . PRO A 1 519 ? 1.099 -7.615 -11.891 1.00 87.88 519 PRO A O 1
ATOM 3941 N N . ALA A 1 520 ? -0.212 -7.615 -13.719 1.00 88.75 520 ALA A N 1
ATOM 3942 C CA . ALA A 1 520 ? 0.233 -6.328 -14.238 1.00 88.75 520 ALA A CA 1
ATOM 3943 C C . ALA A 1 520 ? -0.947 -5.382 -14.502 1.00 88.75 520 ALA A C 1
ATOM 3945 O O . ALA A 1 520 ? -2.110 -5.772 -14.454 1.00 88.75 520 ALA A O 1
ATOM 3946 N N . ASN A 1 521 ? -0.647 -4.104 -14.727 1.00 90.19 521 ASN A N 1
ATOM 3947 C CA . ASN A 1 521 ? -1.651 -3.140 -15.179 1.00 90.19 521 ASN A CA 1
ATOM 3948 C C . ASN A 1 521 ? -1.685 -3.085 -16.713 1.00 90.19 521 ASN A C 1
ATOM 3950 O O . ASN A 1 521 ? -0.788 -3.619 -17.364 1.00 90.19 521 ASN A O 1
ATOM 3954 N N . SER A 1 522 ? -2.692 -2.406 -17.272 1.00 92.75 522 SER A N 1
ATOM 3955 C CA . SER A 1 522 ? -2.837 -2.265 -18.726 1.00 92.75 522 SER A CA 1
ATOM 3956 C C . SER A 1 522 ? -1.567 -1.713 -19.369 1.00 92.75 522 SER A C 1
ATOM 3958 O O . SER A 1 522 ? -1.012 -2.349 -20.246 1.00 92.75 522 SER A O 1
ATOM 3960 N N . THR A 1 523 ? -0.991 -0.625 -18.848 1.00 93.25 523 THR A N 1
ATOM 3961 C CA . THR A 1 523 ? 0.246 -0.039 -19.404 1.00 93.25 523 THR A CA 1
ATOM 3962 C C . THR A 1 523 ? 1.416 -1.030 -19.505 1.00 93.25 523 THR A C 1
ATOM 3964 O O . THR A 1 523 ? 2.207 -0.949 -20.439 1.00 93.25 523 THR A O 1
ATOM 3967 N N . ALA A 1 524 ? 1.557 -1.958 -18.556 1.00 92.75 524 ALA A N 1
ATOM 3968 C CA . ALA A 1 524 ? 2.592 -2.987 -18.605 1.00 92.75 524 ALA A CA 1
ATOM 3969 C C . ALA A 1 524 ? 2.315 -4.057 -19.674 1.00 92.75 524 ALA A C 1
ATOM 3971 O O . ALA A 1 524 ? 3.259 -4.520 -20.312 1.00 92.75 524 ALA A O 1
ATOM 3972 N N . ALA A 1 525 ? 1.047 -4.436 -19.872 1.00 95.12 525 ALA A N 1
ATOM 3973 C CA . ALA A 1 525 ? 0.632 -5.336 -20.949 1.00 95.12 525 ALA A CA 1
ATOM 3974 C C . ALA A 1 525 ? 0.897 -4.699 -22.325 1.00 95.12 525 ALA A C 1
ATOM 3976 O O . ALA A 1 525 ? 1.507 -5.307 -23.193 1.00 95.12 525 ALA A O 1
ATOM 3977 N N . GLU A 1 526 ? 0.571 -3.422 -22.466 1.00 96.62 526 GLU A N 1
ATOM 3978 C CA . GLU A 1 526 ? 0.741 -2.641 -23.697 1.00 96.62 526 GLU A CA 1
ATOM 3979 C C . GLU A 1 526 ? 2.212 -2.507 -24.105 1.00 96.62 526 GLU A C 1
ATOM 3981 O O . GLU A 1 526 ? 2.597 -2.728 -25.252 1.00 96.62 526 GLU A O 1
ATOM 3986 N N . LEU A 1 527 ? 3.089 -2.233 -23.133 1.00 95.88 527 LEU A N 1
ATOM 3987 C CA . LEU A 1 527 ? 4.535 -2.240 -23.363 1.00 95.88 527 LEU A CA 1
ATOM 3988 C C . LEU A 1 527 ? 5.056 -3.629 -23.757 1.00 95.88 527 LEU A C 1
ATOM 3990 O O . LEU A 1 527 ? 6.035 -3.717 -24.498 1.00 95.88 527 LEU A O 1
ATOM 3994 N N . ALA A 1 528 ? 4.424 -4.710 -23.288 1.00 96.19 528 ALA A N 1
ATOM 3995 C CA . ALA A 1 528 ? 4.760 -6.056 -23.739 1.00 96.19 528 ALA A CA 1
ATOM 3996 C C . ALA A 1 528 ? 4.388 -6.258 -25.217 1.00 96.19 528 ALA A C 1
ATOM 3998 O O . ALA A 1 528 ? 5.196 -6.821 -25.952 1.00 96.19 528 ALA A O 1
ATOM 3999 N N . GLY A 1 529 ? 3.241 -5.736 -25.665 1.00 97.25 529 GLY A N 1
ATOM 4000 C CA . GLY A 1 529 ? 2.834 -5.733 -27.076 1.00 97.25 529 GLY A CA 1
ATOM 4001 C C . GLY A 1 529 ? 3.837 -4.993 -27.966 1.00 97.25 529 GLY A C 1
ATOM 4002 O O . GLY A 1 529 ? 4.295 -5.527 -28.975 1.00 97.25 529 GLY A O 1
ATOM 4003 N N . LEU A 1 530 ? 4.300 -3.817 -27.534 1.00 97.69 530 LEU A N 1
ATOM 4004 C CA . LEU A 1 530 ? 5.351 -3.072 -28.241 1.00 97.69 530 LEU A CA 1
ATOM 4005 C C . LEU A 1 530 ? 6.692 -3.823 -28.284 1.00 97.69 530 LEU A C 1
ATOM 4007 O O . LEU A 1 530 ? 7.397 -3.792 -29.295 1.00 97.69 530 LEU A O 1
ATOM 4011 N N . HIS A 1 531 ? 7.051 -4.533 -27.211 1.00 96.56 531 HIS A N 1
ATOM 4012 C CA . HIS A 1 531 ? 8.216 -5.417 -27.223 1.00 96.56 531 HIS A CA 1
ATOM 4013 C C . HIS A 1 531 ? 8.063 -6.575 -28.214 1.00 96.56 531 HIS A C 1
ATOM 4015 O O . HIS A 1 531 ? 9.044 -6.897 -28.884 1.00 96.56 531 HIS A O 1
ATOM 4021 N N . LEU A 1 532 ? 6.867 -7.160 -28.338 1.00 97.44 532 LEU A N 1
ATOM 4022 C CA . LEU A 1 532 ? 6.584 -8.194 -29.334 1.00 97.44 532 LEU A CA 1
ATOM 4023 C C . LEU A 1 532 ? 6.681 -7.647 -30.757 1.00 97.44 532 LEU A C 1
ATOM 4025 O O . LEU A 1 532 ? 7.272 -8.300 -31.607 1.00 97.44 532 LEU A O 1
ATOM 4029 N N . ALA A 1 533 ? 6.184 -6.437 -31.024 1.00 97.38 533 ALA A N 1
ATOM 4030 C CA . ALA A 1 533 ? 6.370 -5.792 -32.326 1.00 97.38 533 ALA A CA 1
ATOM 4031 C C . ALA A 1 533 ? 7.853 -5.603 -32.662 1.00 97.38 533 ALA A C 1
ATOM 4033 O O . ALA A 1 533 ? 8.283 -5.919 -33.768 1.00 97.38 533 ALA A O 1
ATOM 4034 N N . ALA A 1 534 ? 8.665 -5.167 -31.697 1.00 95.88 534 ALA A N 1
ATOM 4035 C CA . ALA A 1 534 ? 10.108 -5.093 -31.892 1.00 95.88 534 ALA A CA 1
ATOM 4036 C C . ALA A 1 534 ? 10.751 -6.482 -32.088 1.00 95.88 534 ALA A C 1
ATOM 4038 O O . ALA A 1 534 ? 11.746 -6.582 -32.795 1.00 95.88 534 ALA A O 1
ATOM 4039 N N . ASP A 1 535 ? 10.235 -7.551 -31.464 1.00 95.12 535 ASP A N 1
ATOM 4040 C CA . ASP A 1 535 ? 10.757 -8.919 -31.649 1.00 95.12 535 ASP A CA 1
ATOM 4041 C C . ASP A 1 535 ? 10.418 -9.398 -33.067 1.00 95.12 535 ASP A C 1
ATOM 4043 O O . ASP A 1 535 ? 11.297 -9.869 -33.782 1.00 95.12 535 ASP A O 1
ATOM 4047 N N . LEU A 1 536 ? 9.183 -9.168 -33.516 1.00 94.88 536 LEU A N 1
ATOM 4048 C CA . LEU A 1 536 ? 8.735 -9.466 -34.872 1.00 94.88 536 LEU A CA 1
ATOM 4049 C C . LEU A 1 536 ? 9.590 -8.741 -35.919 1.00 94.88 536 LEU A C 1
ATOM 4051 O O . LEU A 1 536 ? 10.089 -9.366 -36.848 1.00 94.88 536 LEU A O 1
ATOM 4055 N N . LEU A 1 537 ? 9.823 -7.436 -35.753 1.00 94.88 537 LEU A N 1
ATOM 4056 C CA . LEU A 1 537 ? 10.636 -6.663 -36.694 1.00 94.88 537 LEU A CA 1
ATOM 4057 C C . LEU A 1 537 ? 12.092 -7.144 -36.764 1.00 94.88 537 LEU A C 1
ATOM 4059 O O . LEU A 1 537 ? 12.664 -7.103 -37.850 1.00 94.88 537 LEU A O 1
ATOM 4063 N N . LEU A 1 538 ? 12.667 -7.609 -35.650 1.00 91.94 538 LEU A N 1
ATOM 4064 C CA . LEU A 1 538 ? 14.019 -8.183 -35.611 1.00 91.94 538 LEU A CA 1
ATOM 4065 C C . LEU A 1 538 ? 14.106 -9.565 -36.278 1.00 91.94 538 LEU A C 1
ATOM 4067 O O . LEU A 1 538 ? 15.177 -9.935 -36.747 1.00 91.94 538 LEU A O 1
ATOM 4071 N N . LEU A 1 539 ? 13.008 -10.327 -36.306 1.00 89.81 539 LEU A N 1
ATOM 4072 C CA . LEU A 1 539 ? 12.944 -11.647 -36.945 1.00 89.81 539 LEU A CA 1
ATOM 4073 C C . LEU A 1 539 ? 12.712 -11.569 -38.458 1.00 89.81 539 LEU A C 1
ATOM 4075 O O . LEU A 1 539 ? 13.057 -12.497 -39.184 1.00 89.81 539 LEU A O 1
ATOM 4079 N N . LEU A 1 540 ? 12.105 -10.483 -38.933 1.00 84.06 540 LEU A N 1
ATOM 4080 C CA . LEU A 1 540 ? 11.737 -10.330 -40.334 1.00 84.06 540 LEU A CA 1
ATOM 4081 C C . LEU A 1 540 ? 12.889 -9.741 -41.159 1.00 84.06 540 LEU A C 1
ATOM 4083 O O . LEU A 1 540 ? 13.399 -8.678 -40.793 1.00 84.06 540 LEU A O 1
ATOM 4087 N N . PRO A 1 541 ? 13.246 -10.327 -42.314 1.00 75.94 541 PRO A N 1
ATOM 4088 C CA . PRO A 1 541 ? 14.154 -9.697 -43.269 1.00 75.94 541 PRO A CA 1
ATOM 4089 C C . PRO A 1 541 ? 13.481 -8.499 -43.969 1.00 75.94 541 PRO A C 1
ATOM 4091 O O . PRO A 1 541 ? 12.267 -8.481 -44.156 1.00 75.94 541 PRO A O 1
ATOM 4094 N N . GLY A 1 542 ? 14.260 -7.477 -44.343 1.00 77.19 542 GLY A N 1
ATOM 4095 C CA . GLY A 1 542 ? 13.793 -6.339 -45.157 1.00 77.19 542 GLY A CA 1
ATOM 4096 C C . GLY A 1 542 ? 14.164 -4.956 -44.608 1.00 77.19 542 GLY A C 1
ATOM 4097 O O . GLY A 1 542 ? 14.420 -4.795 -43.417 1.00 77.19 542 GLY A O 1
ATOM 4098 N N . GLN A 1 543 ? 14.169 -3.935 -45.464 1.00 81.69 543 GLN A N 1
ATOM 4099 C CA . GLN A 1 543 ? 14.480 -2.548 -45.073 1.00 81.69 543 GLN A CA 1
ATOM 4100 C C . GLN A 1 543 ? 13.318 -1.568 -45.279 1.00 81.69 543 GLN A C 1
ATOM 4102 O O . GLN A 1 543 ? 13.462 -0.378 -45.013 1.00 81.69 543 GLN A O 1
ATOM 4107 N N . GLN A 1 544 ? 12.144 -2.065 -45.689 1.00 90.00 544 GLN A N 1
ATOM 4108 C CA . GLN A 1 544 ? 10.953 -1.228 -45.826 1.00 90.00 544 GLN A CA 1
ATOM 4109 C C . GLN A 1 544 ? 10.609 -0.528 -44.496 1.00 90.00 544 GLN A C 1
ATOM 4111 O O . GLN A 1 544 ? 10.674 -1.178 -43.444 1.00 90.00 544 GLN A O 1
ATOM 4116 N N . PRO A 1 545 ? 10.235 0.764 -44.515 1.00 94.12 545 PRO A N 1
ATOM 4117 C CA . PRO A 1 545 ? 9.822 1.486 -43.317 1.00 94.12 545 PRO A CA 1
ATOM 4118 C C . PRO A 1 545 ? 8.719 0.741 -42.558 1.00 94.12 545 PRO A C 1
ATOM 4120 O O . PRO A 1 545 ? 7.782 0.231 -43.163 1.00 94.12 545 PRO A O 1
ATOM 4123 N N . ALA A 1 546 ? 8.809 0.682 -41.232 1.00 95.62 546 ALA A N 1
ATOM 4124 C CA . ALA A 1 546 ? 7.815 0.047 -40.374 1.00 95.62 546 ALA A CA 1
ATOM 4125 C C . ALA A 1 546 ? 7.139 1.071 -39.455 1.00 95.62 546 ALA A C 1
ATOM 4127 O O . ALA A 1 546 ? 7.773 2.002 -38.948 1.00 95.62 546 ALA A O 1
ATOM 4128 N N . VAL A 1 547 ? 5.849 0.868 -39.201 1.00 96.56 547 VAL A N 1
ATOM 4129 C CA . VAL A 1 547 ? 5.073 1.640 -38.228 1.00 96.56 547 VAL A CA 1
ATOM 4130 C C . VAL A 1 547 ? 4.451 0.696 -37.206 1.00 96.56 547 VAL A C 1
ATOM 4132 O O . VAL A 1 547 ? 3.763 -0.261 -37.561 1.00 96.56 547 VAL A O 1
ATOM 4135 N N . ILE A 1 548 ? 4.713 0.961 -35.927 1.00 97.69 548 ILE A N 1
ATOM 4136 C CA . ILE A 1 548 ? 4.092 0.243 -34.814 1.00 97.69 548 ILE A CA 1
ATOM 4137 C C . ILE A 1 548 ? 2.867 1.035 -34.358 1.00 97.69 548 ILE A C 1
ATOM 4139 O O . ILE A 1 548 ? 2.969 2.201 -33.968 1.00 97.69 548 ILE A O 1
ATOM 4143 N N . LEU A 1 549 ? 1.712 0.388 -34.417 1.00 97.06 549 LEU A N 1
ATOM 4144 C CA . LEU A 1 549 ? 0.397 0.951 -34.160 1.00 97.06 549 LEU A CA 1
ATOM 4145 C C . LEU A 1 549 ? -0.127 0.420 -32.823 1.00 97.06 549 LEU A C 1
ATOM 4147 O O . LEU A 1 549 ? -0.204 -0.789 -32.616 1.00 97.06 549 LEU A O 1
ATOM 4151 N N . THR A 1 550 ? -0.476 1.325 -31.911 1.00 96.25 550 THR A N 1
ATOM 4152 C CA . THR A 1 550 ? -0.997 0.995 -30.571 1.00 96.25 550 THR A CA 1
ATOM 4153 C C . THR A 1 550 ? -2.077 1.986 -30.176 1.00 96.25 550 THR A C 1
ATOM 4155 O O . THR A 1 550 ? -1.972 3.175 -30.477 1.00 96.25 550 THR A O 1
ATOM 4158 N N . ASP A 1 551 ? -3.089 1.550 -29.441 1.00 93.38 551 ASP A N 1
ATOM 4159 C CA . ASP A 1 551 ? -4.074 2.448 -28.838 1.00 93.38 551 ASP A CA 1
ATOM 4160 C C . ASP A 1 551 ? -3.673 2.947 -27.433 1.00 93.38 551 ASP A C 1
ATOM 4162 O O . ASP A 1 551 ? -4.340 3.801 -26.825 1.00 93.38 551 ASP A O 1
ATOM 4166 N N . SER A 1 552 ? -2.494 2.542 -26.954 1.00 94.56 552 SER A N 1
ATOM 4167 C CA . SER A 1 552 ? -1.976 2.906 -25.643 1.00 94.56 552 SER A CA 1
ATOM 4168 C C . SER A 1 552 ? -1.212 4.227 -25.643 1.00 94.56 552 SER A C 1
ATOM 4170 O O . SER A 1 552 ? 0.025 4.292 -25.635 1.00 94.56 552 SER A O 1
ATOM 4172 N N . ARG A 1 553 ? -1.949 5.340 -25.537 1.00 92.38 553 ARG A N 1
ATOM 4173 C CA . ARG A 1 553 ? -1.338 6.677 -25.386 1.00 92.38 553 ARG A CA 1
ATOM 4174 C C . ARG A 1 553 ? -0.372 6.744 -24.196 1.00 92.38 553 ARG A C 1
ATOM 4176 O O . ARG A 1 553 ? 0.651 7.421 -24.268 1.00 92.38 553 ARG A O 1
ATOM 4183 N N . ALA A 1 554 ? -0.679 6.033 -23.109 1.00 92.06 554 ALA A N 1
ATOM 4184 C CA . ALA A 1 554 ? 0.162 5.980 -21.916 1.00 92.06 554 ALA A CA 1
ATOM 4185 C C . ALA A 1 554 ? 1.522 5.306 -22.182 1.00 92.06 554 ALA A C 1
ATOM 4187 O O . ALA A 1 554 ? 2.540 5.802 -21.700 1.00 92.06 554 ALA A O 1
ATOM 4188 N N . ALA A 1 555 ? 1.561 4.220 -22.964 1.00 93.38 555 ALA A N 1
ATOM 4189 C CA . ALA A 1 555 ? 2.812 3.551 -23.330 1.00 93.38 555 ALA A CA 1
ATOM 4190 C C . ALA A 1 555 ? 3.686 4.447 -24.224 1.00 93.38 555 ALA A C 1
ATOM 4192 O O . ALA A 1 555 ? 4.877 4.623 -23.958 1.00 93.38 555 ALA A O 1
ATOM 4193 N N . LEU A 1 556 ? 3.084 5.112 -25.216 1.00 93.56 556 LEU A N 1
ATOM 4194 C CA . LEU A 1 556 ? 3.796 6.056 -26.085 1.00 93.56 556 LEU A CA 1
ATOM 4195 C C . LEU A 1 556 ? 4.330 7.276 -25.320 1.00 93.56 556 LEU A C 1
ATOM 4197 O O . LEU A 1 556 ? 5.448 7.729 -25.564 1.00 93.56 556 LEU A O 1
ATOM 4201 N N . GLN A 1 557 ? 3.576 7.794 -24.347 1.00 92.00 557 GLN A N 1
ATOM 4202 C CA . GLN A 1 557 ? 4.037 8.878 -23.472 1.00 92.00 557 GLN A CA 1
ATOM 4203 C C . GLN A 1 557 ? 5.251 8.482 -22.623 1.00 92.00 557 GLN A C 1
ATOM 4205 O O . GLN A 1 557 ? 6.095 9.335 -22.347 1.00 92.00 557 GLN A O 1
ATOM 4210 N N . LEU A 1 558 ? 5.358 7.215 -22.209 1.00 90.00 558 LEU A N 1
ATOM 4211 C CA . LEU A 1 558 ? 6.547 6.715 -21.516 1.00 90.00 558 LEU A CA 1
ATOM 4212 C C . LEU A 1 558 ? 7.763 6.677 -22.452 1.00 90.00 558 LEU A C 1
ATOM 4214 O O . LEU A 1 558 ? 8.846 7.081 -22.036 1.00 90.00 558 LEU A O 1
ATOM 4218 N N . LEU A 1 559 ? 7.578 6.265 -23.710 1.00 88.94 559 LEU A N 1
ATOM 4219 C CA . LEU A 1 559 ? 8.644 6.221 -24.720 1.00 88.94 559 LEU A CA 1
ATOM 4220 C C . LEU A 1 559 ? 9.122 7.604 -25.181 1.00 88.94 559 LEU A C 1
ATOM 4222 O O . LEU A 1 559 ? 10.288 7.752 -25.529 1.00 88.94 559 LEU A O 1
ATOM 4226 N N . ARG A 1 560 ? 8.264 8.632 -25.139 1.00 88.06 560 ARG A N 1
ATOM 4227 C CA . ARG A 1 560 ? 8.650 10.023 -25.458 1.00 88.06 560 ARG A CA 1
ATOM 4228 C C . ARG A 1 560 ? 9.584 10.665 -24.424 1.00 88.06 560 ARG A C 1
ATOM 4230 O O . ARG A 1 560 ? 10.051 11.782 -24.640 1.00 88.06 560 ARG A O 1
ATOM 4237 N N . GLN A 1 561 ? 9.832 10.026 -23.282 1.00 80.44 561 GLN A N 1
ATOM 4238 C CA . GLN A 1 561 ? 10.703 10.587 -22.249 1.00 80.44 561 GLN A CA 1
ATOM 4239 C C . GLN A 1 561 ? 12.175 10.500 -22.673 1.00 80.44 561 GLN A C 1
ATOM 4241 O O . GLN A 1 561 ? 12.689 9.414 -22.909 1.00 80.44 561 GLN A O 1
ATOM 4246 N N . HIS A 1 562 ? 12.876 11.638 -22.667 1.00 64.81 562 HIS A N 1
ATOM 4247 C CA . HIS A 1 562 ? 14.295 11.741 -23.045 1.00 64.81 562 HIS A CA 1
ATOM 4248 C C . HIS A 1 562 ? 15.238 10.839 -22.226 1.00 64.81 562 HIS A C 1
ATOM 4250 O O . HIS A 1 562 ? 16.294 10.446 -22.709 1.00 64.81 562 HIS A O 1
ATOM 4256 N N . GLN A 1 563 ? 14.874 10.511 -20.982 1.00 69.88 563 GLN A N 1
ATOM 4257 C CA . GLN A 1 563 ? 15.637 9.606 -20.120 1.00 69.88 563 GLN A CA 1
ATOM 4258 C C . GLN A 1 563 ? 14.694 8.605 -19.442 1.00 69.88 563 GLN A C 1
ATOM 4260 O O . GLN A 1 563 ? 14.107 8.924 -18.396 1.00 69.88 563 GLN A O 1
ATOM 4265 N N . PRO A 1 564 ? 14.514 7.400 -20.015 1.00 69.88 564 PRO A N 1
ATOM 4266 C CA . PRO A 1 564 ? 13.633 6.399 -19.439 1.00 69.88 564 PRO A CA 1
ATOM 4267 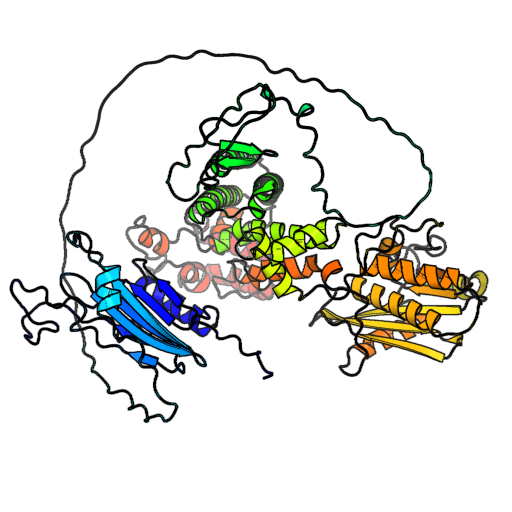C C . PRO A 1 564 ? 14.171 5.939 -18.082 1.00 69.88 564 PRO A C 1
ATOM 4269 O O . PRO A 1 564 ? 15.258 5.382 -17.965 1.00 69.88 564 PRO A O 1
ATOM 4272 N N . ARG A 1 565 ? 13.373 6.154 -17.031 1.00 73.81 565 ARG A N 1
ATOM 4273 C CA . ARG A 1 565 ? 13.675 5.683 -15.664 1.00 73.81 565 ARG A CA 1
ATOM 4274 C C . ARG A 1 565 ? 13.292 4.221 -15.435 1.00 73.81 565 ARG A C 1
ATOM 4276 O O . ARG A 1 565 ? 13.595 3.678 -14.382 1.00 73.81 565 ARG A O 1
ATOM 4283 N N . GLN A 1 566 ? 12.565 3.631 -16.380 1.00 83.38 566 GLN A N 1
ATOM 4284 C CA . GLN A 1 566 ? 12.059 2.264 -16.327 1.00 83.38 566 GLN A CA 1
ATOM 4285 C C . GLN A 1 566 ? 12.879 1.382 -17.258 1.00 83.38 566 GLN A C 1
ATOM 4287 O O . GLN A 1 566 ? 13.155 1.755 -18.399 1.00 83.38 566 GLN A O 1
ATOM 4292 N N . HIS A 1 567 ? 13.227 0.197 -16.777 1.00 82.06 567 HIS A N 1
ATOM 4293 C CA . HIS A 1 567 ? 14.030 -0.766 -17.520 1.00 82.06 567 HIS A CA 1
ATOM 4294 C C . HIS A 1 567 ? 13.337 -1.275 -18.783 1.00 82.06 567 HIS A C 1
ATOM 4296 O O . HIS A 1 567 ? 13.978 -1.393 -19.823 1.00 82.06 567 HIS A O 1
ATOM 4302 N N . THR A 1 568 ? 12.037 -1.547 -18.689 1.00 88.56 568 THR A N 1
ATOM 4303 C CA . THR A 1 568 ? 11.179 -2.001 -19.789 1.00 88.56 568 THR A CA 1
ATOM 4304 C C . THR A 1 568 ? 11.234 -0.994 -20.936 1.00 88.56 568 THR A C 1
ATOM 4306 O O . THR A 1 568 ? 11.581 -1.337 -22.061 1.00 88.56 568 THR A O 1
ATOM 4309 N N . VAL A 1 569 ? 11.002 0.286 -20.630 1.00 89.38 569 VAL A N 1
ATOM 4310 C CA . VAL A 1 569 ? 11.012 1.369 -21.624 1.00 89.38 569 VAL A CA 1
ATOM 4311 C C . VAL A 1 569 ? 12.408 1.551 -22.213 1.00 89.38 569 VAL A C 1
ATOM 4313 O O . VAL A 1 569 ? 12.549 1.598 -23.428 1.00 89.38 569 VAL A O 1
ATOM 4316 N N . ALA A 1 570 ? 13.449 1.582 -21.376 1.00 85.75 570 ALA A N 1
ATOM 4317 C CA . ALA A 1 570 ? 14.823 1.738 -21.847 1.00 85.75 570 ALA A CA 1
ATOM 4318 C C . ALA A 1 570 ? 15.253 0.588 -22.777 1.00 85.75 570 ALA A C 1
ATOM 4320 O O . ALA A 1 570 ? 15.872 0.823 -23.813 1.00 85.75 570 ALA A O 1
ATOM 4321 N N . ASN A 1 571 ? 14.891 -0.655 -22.437 1.00 87.06 571 ASN A N 1
ATOM 4322 C CA . ASN A 1 571 ? 15.147 -1.818 -23.280 1.00 87.06 571 ASN A CA 1
ATOM 4323 C C . ASN A 1 571 ? 14.394 -1.725 -24.612 1.00 87.06 571 ASN A C 1
ATOM 4325 O O . ASN A 1 571 ? 14.978 -2.007 -25.654 1.00 87.06 571 ASN A O 1
ATOM 4329 N N . LEU A 1 572 ? 13.124 -1.309 -24.587 1.00 91.19 572 LEU A N 1
ATOM 4330 C CA . LEU A 1 572 ? 12.323 -1.126 -25.794 1.00 91.19 572 LEU A CA 1
ATOM 4331 C C . LEU A 1 572 ? 12.940 -0.066 -26.710 1.00 91.19 572 LEU A C 1
ATOM 4333 O O . LEU A 1 572 ? 13.159 -0.343 -27.884 1.00 91.19 572 LEU A O 1
ATOM 4337 N N . THR A 1 573 ? 13.302 1.102 -26.171 1.00 89.31 573 THR A N 1
ATOM 4338 C CA . THR A 1 573 ? 13.968 2.171 -26.928 1.00 89.31 573 THR A CA 1
ATOM 4339 C C . THR A 1 573 ? 15.255 1.676 -27.583 1.00 89.31 573 THR A C 1
ATOM 4341 O O . THR A 1 573 ? 15.433 1.875 -28.780 1.00 89.31 573 THR A O 1
ATOM 4344 N N . ALA A 1 574 ? 16.119 0.975 -26.840 1.00 87.19 574 ALA A N 1
ATOM 4345 C CA . ALA A 1 574 ? 17.366 0.437 -27.385 1.00 87.19 574 ALA A CA 1
ATOM 4346 C C . ALA A 1 574 ? 17.125 -0.569 -28.523 1.00 87.19 574 ALA A C 1
ATOM 4348 O O . ALA A 1 574 ? 17.838 -0.555 -29.521 1.00 87.19 574 ALA A O 1
ATOM 4349 N N . ARG A 1 575 ? 16.098 -1.418 -28.402 1.00 89.94 575 ARG A N 1
ATOM 4350 C CA . ARG A 1 575 ? 15.730 -2.385 -29.446 1.00 89.94 575 ARG A CA 1
ATOM 4351 C C . ARG A 1 575 ? 15.196 -1.700 -30.701 1.00 89.94 575 ARG A C 1
ATOM 4353 O O . ARG A 1 575 ? 15.593 -2.066 -31.798 1.00 89.94 575 ARG A O 1
ATOM 4360 N N . LEU A 1 576 ? 14.331 -0.701 -30.544 1.00 91.81 576 LEU A N 1
ATOM 4361 C CA . LEU A 1 576 ? 13.790 0.070 -31.666 1.00 91.81 576 LEU A CA 1
ATOM 4362 C C . LEU A 1 576 ? 14.886 0.859 -32.393 1.00 91.81 576 LEU A C 1
ATOM 4364 O O . LEU A 1 576 ? 14.894 0.900 -33.619 1.00 91.81 576 LEU A O 1
ATOM 4368 N N . MET A 1 577 ? 15.846 1.417 -31.653 1.00 87.69 577 MET A N 1
ATOM 4369 C CA . MET A 1 577 ? 17.014 2.078 -32.240 1.00 87.69 577 MET A CA 1
ATOM 4370 C C . MET A 1 577 ? 17.929 1.099 -32.972 1.00 87.69 577 MET A C 1
ATOM 4372 O O . MET A 1 577 ? 18.342 1.396 -34.083 1.00 87.69 577 MET A O 1
ATOM 4376 N N . ALA A 1 578 ? 18.167 -0.094 -32.421 1.00 88.50 578 ALA A N 1
ATOM 4377 C CA . ALA A 1 578 ? 18.941 -1.125 -33.111 1.00 88.50 578 ALA A CA 1
ATOM 4378 C C . ALA A 1 578 ? 18.293 -1.559 -34.442 1.00 88.50 578 ALA A C 1
ATOM 4380 O O . ALA A 1 578 ? 18.998 -1.840 -35.406 1.00 88.50 578 ALA A O 1
ATOM 4381 N N . ILE A 1 579 ? 16.956 -1.580 -34.523 1.00 91.12 579 ILE A N 1
ATOM 4382 C CA . ILE A 1 579 ? 16.235 -1.847 -35.781 1.00 91.12 579 ILE A CA 1
ATOM 4383 C C . ILE A 1 579 ? 16.456 -0.706 -36.789 1.00 91.12 579 ILE A C 1
ATOM 4385 O O . ILE A 1 579 ? 16.714 -0.972 -37.962 1.00 91.12 579 ILE A O 1
ATOM 4389 N N . GLN A 1 580 ? 16.405 0.551 -36.334 1.00 88.44 580 GLN A N 1
ATOM 4390 C CA . GLN A 1 580 ? 16.740 1.706 -37.175 1.00 88.44 580 GLN A CA 1
ATOM 4391 C C . GLN A 1 580 ? 18.194 1.660 -37.662 1.00 88.44 580 GLN A C 1
ATOM 4393 O O . GLN A 1 580 ? 18.449 1.920 -38.835 1.00 88.44 580 GLN A O 1
ATOM 4398 N N . ASP A 1 581 ? 19.129 1.268 -36.794 1.00 86.94 581 ASP A N 1
ATOM 4399 C CA . ASP A 1 581 ? 20.553 1.112 -37.118 1.00 86.94 581 ASP A CA 1
ATOM 4400 C C . ASP A 1 581 ? 20.811 0.018 -38.156 1.00 86.94 581 ASP A C 1
ATOM 4402 O O . ASP A 1 581 ? 21.723 0.142 -38.968 1.00 86.94 581 ASP A O 1
ATOM 4406 N N . ALA A 1 582 ? 19.979 -1.024 -38.175 1.00 88.62 582 ALA A N 1
ATOM 4407 C CA . ALA A 1 582 ? 20.017 -2.079 -39.185 1.00 88.62 582 ALA A CA 1
ATOM 4408 C C . ALA A 1 582 ? 19.441 -1.643 -40.554 1.00 88.62 582 ALA A C 1
ATOM 4410 O O . ALA A 1 582 ? 19.300 -2.467 -41.461 1.00 88.62 582 ALA A O 1
ATOM 4411 N N . GLY A 1 583 ? 19.100 -0.359 -40.712 1.00 88.81 583 GLY A N 1
ATOM 4412 C CA . GLY A 1 583 ? 18.639 0.234 -41.966 1.00 88.81 583 GLY A CA 1
ATOM 4413 C C . GLY A 1 583 ? 17.127 0.180 -42.181 1.00 88.81 583 GLY A C 1
ATOM 4414 O O . GLY A 1 583 ? 16.673 0.459 -43.284 1.00 88.81 583 GLY A O 1
ATOM 4415 N N . ARG A 1 584 ? 16.331 -0.159 -41.156 1.00 92.00 584 ARG A N 1
ATOM 4416 C CA . ARG A 1 584 ? 14.862 -0.143 -41.240 1.00 92.00 584 ARG A CA 1
ATOM 4417 C C . ARG A 1 584 ? 14.285 1.052 -40.470 1.00 92.00 584 ARG A C 1
ATOM 4419 O O . ARG A 1 584 ? 14.255 1.004 -39.241 1.00 92.00 584 ARG A O 1
ATOM 4426 N N . PRO A 1 585 ? 13.762 2.101 -41.132 1.00 92.56 585 PRO A N 1
ATOM 4427 C CA . PRO A 1 585 ? 13.091 3.198 -40.438 1.00 92.56 585 PRO A CA 1
ATOM 4428 C C . PRO A 1 585 ? 11.901 2.690 -39.614 1.00 92.56 585 PRO A C 1
ATOM 4430 O O . PRO A 1 585 ? 11.057 1.963 -40.131 1.00 92.56 585 PRO A O 1
ATOM 4433 N N . VAL A 1 586 ? 11.823 3.073 -38.335 1.00 93.88 586 VAL A N 1
ATOM 4434 C CA . VAL A 1 586 ? 10.714 2.705 -37.435 1.00 93.88 586 VAL A CA 1
ATOM 4435 C C . VAL A 1 586 ? 10.055 3.955 -36.872 1.00 93.88 586 VAL A C 1
ATOM 4437 O O . VAL A 1 586 ? 10.747 4.841 -36.366 1.00 93.88 586 VAL A O 1
ATOM 4440 N N . SER A 1 587 ? 8.725 3.994 -36.915 1.00 94.75 587 SER A N 1
ATOM 4441 C CA . SER A 1 587 ? 7.889 5.006 -36.263 1.00 94.75 587 SER A CA 1
ATOM 4442 C C . SER A 1 587 ? 6.820 4.358 -35.378 1.00 94.75 587 SER A C 1
ATOM 4444 O O . SER A 1 587 ? 6.507 3.176 -35.525 1.00 94.75 587 SER A O 1
ATOM 4446 N N . LEU A 1 588 ? 6.273 5.122 -34.430 1.00 96.06 588 LEU A N 1
ATOM 4447 C CA . LEU A 1 588 ? 5.162 4.701 -33.580 1.00 96.06 588 LEU A CA 1
ATOM 4448 C C . LEU A 1 588 ? 3.992 5.671 -33.732 1.00 96.06 588 LEU A C 1
ATOM 4450 O O . LEU A 1 588 ? 4.173 6.886 -33.623 1.00 96.06 588 LEU A O 1
ATOM 4454 N N . GLN A 1 589 ? 2.790 5.136 -33.927 1.00 95.38 589 GLN A N 1
ATOM 4455 C CA . GLN A 1 589 ? 1.580 5.921 -34.148 1.00 95.38 589 GLN A CA 1
ATOM 4456 C C . GLN A 1 589 ? 0.443 5.421 -33.253 1.00 95.38 589 GLN A C 1
ATOM 4458 O O . GLN A 1 589 ? 0.116 4.236 -33.224 1.00 95.38 589 GLN A O 1
ATOM 4463 N N . TRP A 1 590 ? -0.171 6.350 -32.523 1.00 95.00 590 TRP A N 1
ATOM 4464 C CA . TRP A 1 590 ? -1.364 6.072 -31.731 1.00 95.00 590 TRP A CA 1
ATOM 4465 C C . TRP A 1 590 ? -2.598 5.849 -32.617 1.00 95.00 590 TRP A C 1
ATOM 4467 O O . TRP A 1 590 ? -2.792 6.601 -33.574 1.00 95.00 590 TRP A O 1
ATOM 4477 N N . LEU A 1 591 ? -3.455 4.889 -32.256 1.00 91.94 591 LEU A N 1
ATOM 4478 C CA . LEU A 1 591 ? -4.769 4.634 -32.863 1.00 91.94 591 LEU A CA 1
ATOM 4479 C C . LEU A 1 591 ? -5.906 4.722 -31.829 1.00 91.94 591 LEU A C 1
ATOM 4481 O O . LEU A 1 591 ? -5.678 4.505 -30.641 1.00 91.94 591 LEU A O 1
ATOM 4485 N N . PRO A 1 592 ? -7.153 5.037 -32.222 1.00 88.62 592 PRO A N 1
ATOM 4486 C CA . PRO A 1 592 ? -8.264 5.010 -31.288 1.00 88.62 592 PRO A CA 1
ATOM 4487 C C . PRO A 1 592 ? -8.718 3.562 -31.042 1.00 88.62 592 PRO A C 1
ATOM 4489 O O . PRO A 1 592 ? -8.935 2.801 -31.982 1.00 88.62 592 PRO A O 1
ATOM 4492 N N . SER A 1 593 ? -8.921 3.202 -29.774 1.00 86.12 593 SER A N 1
ATOM 4493 C CA . SER A 1 593 ? -9.397 1.867 -29.387 1.00 86.12 593 SER A CA 1
ATOM 4494 C C . SER A 1 593 ? -10.885 1.644 -29.690 1.00 86.12 593 SER A C 1
ATOM 4496 O O . SER A 1 593 ? -11.697 2.561 -29.517 1.00 86.12 593 SER A O 1
ATOM 4498 N N . HIS A 1 594 ? -11.257 0.411 -30.056 1.00 83.00 594 HIS A N 1
ATOM 4499 C CA . HIS A 1 594 ? -12.643 -0.038 -30.297 1.00 83.00 594 HIS A CA 1
ATOM 4500 C C . HIS A 1 594 ? -13.415 0.797 -31.336 1.00 83.00 594 HIS A C 1
ATOM 4502 O O . HIS A 1 594 ? -14.536 1.242 -31.086 1.00 83.00 594 HIS A O 1
ATOM 4508 N N . VAL A 1 595 ? -12.790 1.055 -32.488 1.00 85.69 595 VAL A N 1
ATOM 4509 C CA . VAL A 1 595 ? -13.375 1.861 -33.575 1.00 85.69 595 VAL A CA 1
ATOM 4510 C C . VAL A 1 595 ? -13.402 1.102 -34.914 1.00 85.69 595 VAL A C 1
ATOM 4512 O O . VAL A 1 595 ? -13.373 1.730 -35.965 1.00 85.69 595 VAL A O 1
ATOM 4515 N N . GLY A 1 596 ? -13.421 -0.236 -34.925 1.00 85.75 596 GLY A N 1
ATOM 4516 C CA . GLY A 1 596 ? -13.560 -0.981 -36.185 1.00 85.75 596 GLY A CA 1
ATOM 4517 C C . GLY A 1 596 ? -12.284 -1.075 -37.026 1.00 85.75 596 GLY A C 1
ATOM 4518 O O . GLY A 1 596 ? -12.375 -1.249 -38.240 1.00 85.75 596 GLY A O 1
ATOM 4519 N N . ILE A 1 597 ? -11.095 -0.880 -36.441 1.00 89.69 597 ILE A N 1
ATOM 4520 C CA . ILE A 1 597 ? -9.822 -0.991 -37.175 1.00 89.69 597 ILE A CA 1
ATOM 4521 C C . ILE A 1 597 ? -9.373 -2.450 -37.140 1.00 89.69 597 ILE A C 1
ATOM 4523 O O . ILE A 1 597 ? -8.870 -2.915 -36.117 1.00 89.69 597 ILE A O 1
ATOM 4527 N N . THR A 1 598 ? -9.493 -3.146 -38.271 1.00 92.31 598 THR A N 1
ATOM 4528 C CA . THR A 1 598 ? -9.283 -4.600 -38.385 1.00 92.31 598 THR A CA 1
ATOM 4529 C C . THR A 1 598 ? -7.962 -5.082 -37.777 1.00 92.31 598 THR A C 1
ATOM 4531 O O . THR A 1 598 ? -7.950 -6.057 -37.033 1.00 92.31 598 THR A O 1
ATOM 4534 N N . GLY A 1 599 ? -6.844 -4.393 -38.037 1.00 92.94 599 GLY A N 1
ATOM 4535 C CA . GLY A 1 599 ? -5.542 -4.773 -37.474 1.00 92.94 599 GLY A CA 1
ATOM 4536 C C . GLY A 1 599 ? -5.456 -4.611 -35.951 1.00 92.94 599 GLY A C 1
ATOM 4537 O O . GLY A 1 599 ? -4.850 -5.445 -35.280 1.00 92.94 599 GLY A O 1
ATOM 4538 N N . ASN A 1 600 ? -6.094 -3.575 -35.395 1.00 94.50 600 ASN A N 1
ATOM 4539 C CA . ASN A 1 600 ? -6.130 -3.342 -33.949 1.00 94.50 600 ASN A CA 1
ATOM 4540 C C . ASN A 1 600 ? -7.030 -4.368 -33.254 1.00 94.50 600 ASN A C 1
ATOM 4542 O O . ASN A 1 600 ? -6.653 -4.922 -32.231 1.00 94.50 600 ASN A O 1
ATOM 4546 N N . GLU A 1 601 ? -8.192 -4.663 -33.837 1.00 94.94 601 GLU A N 1
ATOM 4547 C CA . GLU A 1 601 ? -9.119 -5.673 -33.315 1.00 94.94 601 GLU A CA 1
ATOM 4548 C C . GLU A 1 601 ? -8.517 -7.079 -33.356 1.00 94.94 601 GLU A C 1
ATOM 4550 O O . GLU A 1 601 ? -8.697 -7.851 -32.417 1.00 94.94 601 GLU A O 1
ATOM 4555 N N . ALA A 1 602 ? -7.740 -7.402 -34.394 1.00 95.88 602 ALA A N 1
ATOM 4556 C CA . ALA A 1 602 ? -6.996 -8.657 -34.453 1.00 95.88 602 ALA A CA 1
ATOM 4557 C C . ALA A 1 602 ? -5.948 -8.763 -33.328 1.00 95.88 602 ALA A C 1
ATOM 4559 O O . ALA A 1 602 ? -5.784 -9.831 -32.735 1.00 95.88 602 ALA A O 1
ATOM 4560 N N . ALA A 1 603 ? -5.250 -7.666 -33.011 1.00 96.56 603 ALA A N 1
ATOM 4561 C CA . ALA A 1 603 ? -4.298 -7.632 -31.903 1.00 96.56 603 ALA A CA 1
ATOM 4562 C C . ALA A 1 603 ? -4.992 -7.771 -30.532 1.00 96.56 603 ALA A C 1
ATOM 4564 O O . ALA A 1 603 ? -4.516 -8.558 -29.713 1.00 96.56 603 ALA A O 1
ATOM 4565 N N . ASP A 1 604 ? -6.127 -7.095 -30.314 1.00 96.31 604 ASP A N 1
ATOM 4566 C CA . ASP A 1 604 ? -6.952 -7.201 -29.094 1.00 96.31 604 ASP A CA 1
ATOM 4567 C C . ASP A 1 604 ? -7.441 -8.637 -28.866 1.00 96.31 604 ASP A C 1
ATOM 4569 O O . ASP A 1 604 ? -7.202 -9.246 -27.818 1.00 96.31 604 ASP A O 1
ATOM 4573 N N . GLN A 1 605 ? -8.036 -9.242 -29.900 1.00 95.81 605 GLN A N 1
ATOM 4574 C CA . GLN A 1 605 ? -8.515 -10.624 -29.854 1.00 95.81 605 GLN A CA 1
ATOM 4575 C C . GLN A 1 605 ? -7.379 -11.603 -29.537 1.00 95.81 605 GLN A C 1
ATOM 4577 O O . GLN A 1 605 ? -7.532 -12.484 -28.683 1.00 95.81 605 GLN A O 1
ATOM 4582 N N . LEU A 1 606 ? -6.216 -11.435 -30.175 1.00 96.69 606 LEU A N 1
ATOM 4583 C CA . LEU A 1 606 ? -5.058 -12.290 -29.929 1.00 96.69 606 LEU A CA 1
ATOM 4584 C C . LEU A 1 606 ? -4.479 -12.088 -28.520 1.00 96.69 606 LEU A C 1
ATOM 4586 O O . LEU A 1 606 ? -4.107 -13.066 -27.867 1.00 96.69 606 LEU A O 1
ATOM 4590 N N . ALA A 1 607 ? -4.432 -10.852 -28.017 1.00 96.50 607 ALA A N 1
ATOM 4591 C CA . ALA A 1 607 ? -4.010 -10.562 -26.649 1.00 96.50 607 ALA A CA 1
ATOM 4592 C C . ALA A 1 607 ? -4.976 -11.180 -25.623 1.00 96.50 607 ALA A C 1
ATOM 4594 O O . ALA A 1 607 ? -4.528 -11.736 -24.617 1.00 96.50 607 ALA A O 1
ATOM 4595 N N . GLY A 1 608 ? -6.284 -11.151 -25.895 1.00 95.44 608 GLY A N 1
ATOM 4596 C CA . GLY A 1 608 ? -7.310 -11.829 -25.101 1.00 95.44 608 GLY A CA 1
ATOM 4597 C C . GLY A 1 608 ? -7.162 -13.355 -25.101 1.00 95.44 608 GLY A C 1
ATOM 4598 O O . GLY A 1 608 ? -7.233 -13.987 -24.045 1.00 95.44 608 GLY A O 1
ATOM 4599 N N . ALA A 1 609 ? -6.873 -13.965 -26.252 1.00 94.31 609 ALA A N 1
ATOM 4600 C CA . ALA A 1 609 ? -6.637 -15.408 -26.359 1.00 94.31 609 ALA A CA 1
ATOM 4601 C C . ALA A 1 609 ? -5.323 -15.857 -25.682 1.00 94.31 609 ALA A C 1
ATOM 4603 O O . ALA A 1 609 ? -5.198 -16.993 -25.212 1.00 94.31 609 ALA A O 1
ATOM 4604 N N . ALA A 1 610 ? -4.340 -14.959 -25.573 1.00 94.50 610 ALA A N 1
ATOM 4605 C CA . ALA A 1 610 ? -3.015 -15.256 -25.035 1.00 94.50 610 ALA A CA 1
ATOM 4606 C C . ALA A 1 610 ? -2.964 -15.442 -23.504 1.00 94.50 610 ALA A C 1
ATOM 4608 O O . ALA A 1 610 ? -1.900 -15.755 -22.961 1.00 94.50 610 ALA A O 1
ATOM 4609 N N . HIS A 1 611 ? -4.090 -15.335 -22.789 1.00 92.12 611 HIS A N 1
ATOM 4610 C CA . HIS A 1 611 ? -4.158 -15.628 -21.349 1.00 92.12 611 HIS A CA 1
ATOM 4611 C C . HIS A 1 611 ? -3.979 -17.112 -20.996 1.00 92.12 611 HIS A C 1
ATOM 4613 O O . HIS A 1 611 ? -3.800 -17.437 -19.821 1.00 92.12 611 HIS A O 1
ATOM 4619 N N . THR A 1 612 ? -3.998 -18.013 -21.978 1.00 87.81 612 THR A N 1
ATOM 4620 C CA . THR A 1 612 ? -3.854 -19.458 -21.756 1.00 87.81 612 THR A CA 1
ATOM 4621 C C . THR A 1 612 ? -2.453 -19.856 -21.261 1.00 87.81 612 THR A C 1
ATOM 4623 O O . THR A 1 612 ? -1.450 -19.170 -21.473 1.00 87.81 612 THR A O 1
ATOM 4626 N N . ASN A 1 613 ? -2.363 -20.997 -20.566 1.00 73.38 613 ASN A N 1
ATOM 4627 C CA . ASN A 1 613 ? -1.098 -21.487 -19.999 1.00 73.38 613 ASN A CA 1
ATOM 4628 C C . ASN A 1 613 ? -0.067 -21.929 -21.055 1.00 73.38 613 ASN A C 1
ATOM 4630 O O . ASN A 1 613 ? 1.111 -22.019 -20.714 1.00 73.38 613 ASN A O 1
ATOM 4634 N N . GLY A 1 614 ? -0.489 -22.175 -22.301 1.00 80.19 614 GLY A N 1
ATOM 4635 C CA . GLY A 1 614 ? 0.390 -22.541 -23.418 1.00 80.19 614 GLY A CA 1
ATOM 4636 C C . GLY A 1 614 ? 1.093 -21.357 -24.090 1.00 80.19 614 GLY A C 1
ATOM 4637 O O . GLY A 1 614 ? 2.050 -21.567 -24.831 1.00 80.19 614 GLY A O 1
ATOM 4638 N N . SER A 1 615 ? 0.664 -20.118 -23.825 1.00 89.19 615 SER A N 1
ATOM 4639 C CA . SER A 1 615 ? 1.270 -18.929 -24.429 1.00 89.19 615 SER A CA 1
ATOM 4640 C C . SER A 1 615 ? 2.721 -18.720 -23.975 1.00 89.19 615 SER A C 1
ATOM 4642 O O . SER A 1 615 ? 3.019 -18.878 -22.781 1.00 89.19 615 SER A O 1
ATOM 4644 N N . PRO A 1 616 ? 3.623 -18.271 -24.872 1.00 92.88 616 PRO A N 1
ATOM 4645 C CA . PRO A 1 616 ? 4.986 -17.902 -24.513 1.00 92.88 616 PRO A CA 1
ATOM 4646 C C . PRO A 1 616 ? 5.017 -16.875 -23.383 1.00 92.88 616 PRO A C 1
ATOM 4648 O O . PRO A 1 616 ? 4.202 -15.958 -23.319 1.00 92.88 616 PRO A O 1
ATOM 4651 N N . VAL A 1 617 ? 5.985 -16.995 -22.481 1.00 90.75 617 VAL A N 1
ATOM 4652 C CA . VAL A 1 617 ? 6.072 -16.120 -21.310 1.00 90.75 617 VAL A CA 1
ATOM 4653 C C . VAL A 1 617 ? 7.144 -15.055 -21.522 1.00 90.75 617 VAL A C 1
ATOM 4655 O O . VAL A 1 617 ? 8.330 -15.373 -21.625 1.00 90.75 617 VAL A O 1
ATOM 4658 N N . SER A 1 618 ? 6.753 -13.779 -21.523 1.00 86.25 618 SER A N 1
ATOM 4659 C CA . SER A 1 618 ? 7.696 -12.673 -21.711 1.00 86.25 618 SER A CA 1
ATOM 4660 C C . SER A 1 618 ? 8.459 -12.331 -20.429 1.00 86.25 618 SER A C 1
ATOM 4662 O O . SER A 1 618 ? 7.925 -12.332 -19.317 1.00 86.25 618 SER A O 1
ATOM 4664 N N . SER A 1 619 ? 9.742 -12.007 -20.604 1.00 82.75 619 SER A N 1
ATOM 4665 C CA . SER A 1 619 ? 10.642 -11.479 -19.567 1.00 82.75 619 SER A CA 1
ATOM 4666 C C . SER A 1 619 ? 11.172 -10.077 -19.896 1.00 82.75 619 SER A C 1
ATOM 4668 O O . SER A 1 619 ? 12.046 -9.565 -19.194 1.00 82.75 619 SER A O 1
ATOM 4670 N N . LYS A 1 620 ? 10.665 -9.461 -20.975 1.00 85.81 620 LYS A N 1
ATOM 4671 C CA . LYS A 1 620 ? 11.085 -8.128 -21.436 1.00 85.81 620 LYS A CA 1
ATOM 4672 C C . LYS A 1 620 ? 10.470 -7.010 -20.593 1.00 85.81 620 LYS A C 1
ATOM 4674 O O . LYS A 1 620 ? 11.110 -5.986 -20.382 1.00 85.81 620 LYS A O 1
ATOM 4679 N N . VAL A 1 621 ? 9.278 -7.251 -20.044 1.00 88.00 621 VAL A N 1
ATOM 4680 C CA . VAL A 1 621 ? 8.634 -6.374 -19.061 1.00 88.00 621 VAL A CA 1
ATOM 4681 C C . VAL A 1 621 ? 8.961 -6.864 -17.656 1.00 88.00 621 VAL A C 1
ATOM 4683 O O . VAL A 1 621 ? 8.750 -8.034 -17.333 1.00 88.00 621 VAL A O 1
ATOM 4686 N N . THR A 1 622 ? 9.463 -5.970 -16.803 1.00 85.94 622 THR A N 1
ATOM 4687 C CA . THR A 1 622 ? 9.803 -6.300 -15.412 1.00 85.94 622 THR A CA 1
ATOM 4688 C C . THR A 1 622 ? 8.747 -5.808 -14.429 1.00 85.94 622 THR A C 1
ATOM 4690 O O . THR A 1 622 ? 8.302 -4.660 -14.477 1.00 85.94 622 THR A O 1
ATOM 4693 N N . GLN A 1 623 ? 8.390 -6.659 -13.461 1.00 85.06 623 GLN A N 1
ATOM 4694 C CA . GLN A 1 623 ? 7.460 -6.309 -12.383 1.00 85.06 623 GLN A CA 1
ATOM 4695 C C . GLN A 1 623 ? 7.958 -5.110 -11.559 1.00 85.06 623 GLN A C 1
ATOM 4697 O O . GLN A 1 623 ? 7.158 -4.372 -10.984 1.00 85.06 623 GLN A O 1
ATOM 4702 N N . LEU A 1 624 ? 9.276 -4.883 -11.523 1.00 85.25 624 LEU A N 1
ATOM 4703 C CA . LEU A 1 624 ? 9.908 -3.807 -10.757 1.00 85.25 624 LEU A CA 1
ATOM 4704 C C . LEU A 1 624 ? 9.535 -2.405 -11.255 1.00 85.25 624 LEU A C 1
ATOM 4706 O O . LEU A 1 624 ? 9.339 -1.494 -10.445 1.00 85.25 624 LEU A O 1
ATOM 4710 N N . ASP A 1 625 ? 9.367 -2.226 -12.566 1.00 85.88 625 ASP A N 1
ATOM 4711 C CA . ASP A 1 625 ? 8.926 -0.947 -13.143 1.00 85.88 625 ASP A CA 1
ATOM 4712 C C . ASP A 1 625 ? 7.495 -0.596 -12.702 1.00 85.88 625 ASP A C 1
ATOM 4714 O O . ASP A 1 625 ? 7.140 0.578 -12.545 1.00 85.88 625 ASP A O 1
ATOM 4718 N N . PHE A 1 626 ? 6.705 -1.628 -12.395 1.00 85.88 626 PHE A N 1
ATOM 4719 C CA . PHE A 1 626 ? 5.301 -1.549 -12.003 1.00 85.88 626 PHE A CA 1
ATOM 4720 C C . PHE A 1 626 ? 5.065 -1.981 -10.549 1.00 85.88 626 PHE A C 1
ATOM 4722 O O . PHE A 1 626 ? 3.944 -2.302 -10.167 1.00 85.88 626 PHE A O 1
ATOM 4729 N N . ALA A 1 627 ? 6.082 -1.922 -9.682 1.00 87.19 627 ALA A N 1
ATOM 4730 C CA . ALA A 1 627 ? 5.975 -2.400 -8.300 1.00 87.19 627 ALA A CA 1
ATOM 4731 C C . ALA A 1 627 ? 5.033 -1.557 -7.416 1.00 87.19 627 ALA A C 1
ATOM 4733 O O . ALA A 1 627 ? 4.564 -2.014 -6.374 1.00 87.19 627 ALA A O 1
ATOM 4734 N N . ARG A 1 628 ? 4.745 -0.297 -7.77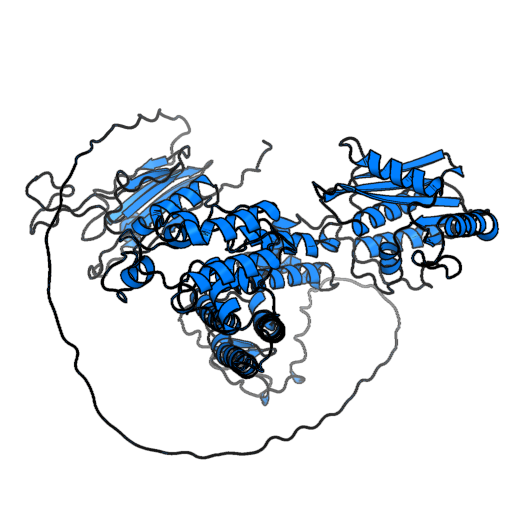9 1.00 87.50 628 ARG A N 1
ATOM 4735 C CA . ARG A 1 628 ? 4.019 0.647 -6.901 1.00 87.50 628 ARG A CA 1
ATOM 4736 C C . ARG A 1 628 ? 2.594 0.198 -6.529 1.00 87.50 628 ARG A C 1
ATOM 4738 O O . ARG A 1 628 ? 2.275 0.304 -5.342 1.00 87.50 628 ARG A O 1
ATOM 4745 N N . PRO A 1 629 ? 1.723 -0.248 -7.456 1.00 85.06 629 PRO A N 1
ATOM 4746 C CA . PRO A 1 629 ? 0.395 -0.756 -7.108 1.00 85.06 629 PRO A CA 1
ATOM 4747 C C . PRO A 1 629 ? 0.467 -2.006 -6.225 1.00 85.06 629 PRO A C 1
ATOM 4749 O O . PRO A 1 629 ? -0.167 -2.028 -5.173 1.00 85.06 629 PRO A O 1
ATOM 4752 N N . ALA A 1 630 ? 1.324 -2.969 -6.573 1.00 86.62 630 ALA A N 1
ATOM 4753 C CA . ALA A 1 630 ? 1.540 -4.180 -5.783 1.00 86.62 630 ALA A CA 1
ATOM 4754 C C . ALA A 1 630 ? 2.047 -3.866 -4.363 1.00 86.62 630 ALA A C 1
ATOM 4756 O O . ALA A 1 630 ? 1.525 -4.392 -3.386 1.00 86.62 630 ALA A O 1
ATOM 4757 N N . LEU A 1 631 ? 2.980 -2.917 -4.210 1.00 91.56 631 LEU A N 1
ATOM 4758 C CA . LEU A 1 631 ? 3.417 -2.418 -2.900 1.00 91.56 631 LEU A CA 1
ATOM 4759 C C . LEU A 1 631 ? 2.269 -1.803 -2.096 1.00 91.56 631 LEU A C 1
ATOM 4761 O O . LEU A 1 631 ? 2.183 -1.996 -0.884 1.00 91.56 631 LEU A O 1
ATOM 4765 N N . ARG A 1 632 ? 1.397 -1.020 -2.745 1.00 90.06 632 ARG A N 1
ATOM 4766 C CA . ARG A 1 632 ? 0.221 -0.444 -2.076 1.00 90.06 632 ARG A CA 1
ATOM 4767 C C . ARG A 1 632 ? -0.723 -1.544 -1.604 1.00 90.06 632 ARG A C 1
ATOM 4769 O O . ARG A 1 632 ? -1.191 -1.451 -0.478 1.00 90.06 632 ARG A O 1
ATOM 4776 N N . GLN A 1 633 ? -0.963 -2.564 -2.422 1.00 88.88 633 GLN A N 1
ATOM 4777 C CA . GLN A 1 633 ? -1.816 -3.698 -2.076 1.00 88.88 633 GLN A CA 1
ATOM 4778 C C . GLN A 1 633 ? -1.221 -4.544 -0.944 1.00 88.88 633 GLN A C 1
ATOM 4780 O O . GLN A 1 633 ? -1.921 -4.823 0.024 1.00 88.88 633 GLN A O 1
ATOM 4785 N N . ALA A 1 634 ? 0.071 -4.871 -1.012 1.00 91.56 634 ALA A N 1
ATOM 4786 C CA . ALA A 1 634 ? 0.766 -5.640 0.018 1.00 91.56 634 ALA A CA 1
ATOM 4787 C C . ALA A 1 634 ? 0.752 -4.923 1.376 1.00 91.56 634 ALA A C 1
ATOM 4789 O O . ALA A 1 634 ? 0.455 -5.533 2.396 1.00 91.56 634 ALA A O 1
ATOM 4790 N N . VAL A 1 635 ? 1.008 -3.608 1.403 1.00 94.19 635 VAL A N 1
ATOM 4791 C CA . VAL A 1 635 ? 0.907 -2.825 2.648 1.00 94.19 635 VAL A CA 1
ATOM 4792 C C . VAL A 1 635 ? -0.546 -2.678 3.102 1.00 94.19 635 VAL A C 1
ATOM 4794 O O . VAL A 1 635 ? -0.805 -2.694 4.303 1.00 94.19 635 VAL A O 1
ATOM 4797 N N . ARG A 1 636 ? -1.502 -2.561 2.169 1.00 93.88 636 ARG A N 1
ATOM 4798 C CA . ARG A 1 636 ? -2.933 -2.513 2.492 1.00 93.88 636 ARG A CA 1
ATOM 4799 C C . ARG A 1 636 ? -3.384 -3.754 3.242 1.00 93.88 636 ARG A C 1
ATOM 4801 O O . ARG A 1 636 ? -4.040 -3.598 4.260 1.00 93.88 636 ARG A O 1
ATOM 4808 N N . ALA A 1 637 ? -2.980 -4.938 2.795 1.00 93.88 637 ALA A N 1
ATOM 4809 C CA . ALA A 1 637 ? -3.320 -6.201 3.448 1.00 93.88 637 ALA A CA 1
ATOM 4810 C C . ALA A 1 637 ? -2.846 -6.285 4.915 1.00 93.88 637 ALA A C 1
ATOM 4812 O O . ALA A 1 637 ? -3.384 -7.066 5.687 1.00 93.88 637 ALA A O 1
ATOM 4813 N N . LEU A 1 638 ? -1.870 -5.461 5.318 1.00 95.38 638 LEU A N 1
ATOM 4814 C CA . LEU A 1 638 ? -1.375 -5.374 6.697 1.00 95.38 638 LEU A CA 1
ATOM 4815 C C . LEU A 1 638 ? -2.138 -4.357 7.562 1.00 95.38 638 LEU A C 1
ATOM 4817 O O . LEU A 1 638 ? -1.769 -4.142 8.718 1.00 95.38 638 LEU A O 1
ATOM 4821 N N . HIS A 1 639 ? -3.147 -3.674 7.016 1.00 95.25 639 HIS A N 1
ATOM 4822 C CA . HIS A 1 639 ? -3.916 -2.686 7.763 1.00 95.25 639 HIS A CA 1
ATOM 4823 C C . HIS A 1 639 ? -4.667 -3.356 8.932 1.00 95.25 639 HIS A C 1
ATOM 4825 O O . HIS A 1 639 ? -5.276 -4.403 8.735 1.00 95.25 639 HIS A O 1
ATOM 4831 N N . PRO A 1 640 ? -4.672 -2.767 10.145 1.00 94.56 640 PRO A N 1
ATOM 4832 C CA . PRO A 1 640 ? -5.287 -3.392 11.323 1.00 94.56 640 PRO A CA 1
ATOM 4833 C C . PRO A 1 640 ? -6.820 -3.457 11.271 1.00 94.56 640 PRO A C 1
ATOM 4835 O O . PRO A 1 640 ? -7.427 -4.167 12.062 1.00 94.56 640 PRO A O 1
ATOM 4838 N N . ASP A 1 641 ? -7.449 -2.679 10.390 1.00 92.25 641 ASP A N 1
ATOM 4839 C CA . ASP A 1 641 ? -8.886 -2.774 10.109 1.00 92.25 641 ASP A CA 1
ATOM 4840 C C . ASP A 1 641 ? -9.121 -3.736 8.930 1.00 92.25 641 ASP A C 1
ATOM 4842 O O . ASP A 1 641 ? -8.599 -3.460 7.840 1.00 92.25 641 ASP A O 1
ATOM 4846 N N . PRO A 1 642 ? -9.903 -4.817 9.117 1.00 90.88 642 PRO A N 1
ATOM 4847 C CA . PRO A 1 642 ? -10.096 -5.857 8.109 1.00 90.88 642 PRO A CA 1
ATOM 4848 C C . PRO A 1 642 ? -10.788 -5.345 6.842 1.00 90.88 642 PRO A C 1
ATOM 4850 O O . PRO A 1 642 ? -10.483 -5.829 5.755 1.00 90.88 642 PRO A O 1
ATOM 4853 N N . ARG A 1 643 ? -11.648 -4.320 6.938 1.00 87.38 643 ARG A N 1
ATOM 4854 C CA . ARG A 1 643 ? -12.353 -3.738 5.781 1.00 87.38 643 ARG A CA 1
ATOM 4855 C C . ARG A 1 643 ? -11.375 -3.018 4.862 1.00 87.38 643 ARG A C 1
ATOM 4857 O O . ARG A 1 643 ? -11.423 -3.137 3.640 1.00 87.38 643 ARG A O 1
ATOM 4864 N N . VAL A 1 644 ? -10.438 -2.285 5.459 1.00 90.81 644 VAL A N 1
ATOM 4865 C CA . VAL A 1 644 ? -9.365 -1.627 4.706 1.00 90.81 644 VAL A CA 1
ATOM 4866 C C . VAL A 1 644 ? -8.399 -2.668 4.142 1.00 90.81 644 VAL A C 1
ATOM 4868 O O . VAL A 1 644 ? -7.972 -2.523 2.995 1.00 90.81 644 VAL A O 1
ATOM 4871 N N . ALA A 1 645 ? -8.079 -3.716 4.911 1.00 93.31 645 ALA A N 1
ATOM 4872 C CA . ALA A 1 645 ? -7.170 -4.779 4.492 1.00 93.31 645 ALA A CA 1
ATOM 4873 C C . ALA A 1 645 ? -7.688 -5.560 3.275 1.00 93.31 645 ALA A C 1
ATOM 4875 O O . ALA A 1 645 ? -6.949 -5.726 2.299 1.00 93.31 645 ALA A O 1
ATOM 4876 N N . SER A 1 646 ? -8.969 -5.939 3.285 1.00 88.75 646 SER A N 1
ATOM 4877 C CA . SER A 1 646 ? -9.652 -6.589 2.158 1.00 88.75 646 SER A CA 1
ATOM 4878 C C . SER A 1 646 ? -9.865 -5.649 0.966 1.00 88.75 646 SER A C 1
ATOM 4880 O O . SER A 1 646 ? -10.051 -6.091 -0.164 1.00 88.75 646 SER A O 1
ATOM 4882 N N . GLY A 1 647 ? -9.760 -4.334 1.179 1.00 86.00 647 GLY A N 1
ATOM 4883 C CA . GLY A 1 647 ? -9.937 -3.332 0.135 1.00 86.00 647 GLY A CA 1
ATOM 4884 C C . GLY A 1 647 ? -11.386 -2.924 -0.102 1.00 86.00 647 GLY A C 1
ATOM 4885 O O . GLY A 1 647 ? -11.644 -2.226 -1.088 1.00 86.00 647 GLY A O 1
ATOM 4886 N N . VAL A 1 648 ? -12.295 -3.309 0.797 1.00 80.62 648 VAL A N 1
ATOM 4887 C CA . VAL A 1 648 ? -13.686 -2.857 0.808 1.00 80.62 648 VAL A CA 1
ATOM 4888 C C . VAL A 1 648 ? -13.712 -1.335 0.938 1.00 80.62 648 VAL A C 1
ATOM 4890 O O . VAL A 1 648 ? -13.071 -0.736 1.805 1.00 80.62 648 VAL A O 1
ATOM 4893 N N . ARG A 1 649 ? -14.446 -0.681 0.035 1.00 72.19 649 ARG A N 1
ATOM 4894 C CA . ARG A 1 649 ? -14.612 0.774 0.034 1.00 72.19 649 ARG A CA 1
ATOM 4895 C C . ARG A 1 649 ? -15.986 1.127 0.595 1.00 72.19 649 ARG A C 1
ATOM 4897 O O . ARG A 1 649 ? -16.947 1.179 -0.164 1.00 72.19 649 ARG A O 1
ATOM 4904 N N . PHE A 1 650 ? -16.052 1.425 1.887 1.00 74.88 650 PHE A N 1
ATOM 4905 C CA . PHE A 1 650 ? -17.277 1.882 2.547 1.00 74.88 650 PHE A CA 1
ATOM 4906 C C . PHE A 1 650 ? -17.504 3.392 2.373 1.00 74.88 650 PHE A C 1
ATOM 4908 O O . PHE A 1 650 ? -16.565 4.160 2.122 1.00 74.88 650 PHE A O 1
ATOM 4915 N N . MET A 1 651 ? -18.763 3.822 2.499 1.00 83.19 651 MET A N 1
ATOM 4916 C CA . MET A 1 651 ? -19.139 5.232 2.407 1.00 83.19 651 MET A CA 1
ATOM 4917 C C . MET A 1 651 ? -18.504 6.031 3.554 1.00 83.19 651 MET A C 1
ATOM 4919 O O . MET A 1 651 ? -18.485 5.587 4.703 1.00 83.19 651 MET A O 1
ATOM 4923 N N . ARG A 1 652 ? -17.948 7.210 3.259 1.00 86.06 652 ARG A N 1
ATOM 4924 C CA . ARG A 1 652 ? -17.497 8.138 4.308 1.00 86.06 652 ARG A CA 1
ATOM 4925 C C . ARG A 1 652 ? -18.701 8.876 4.871 1.00 86.06 652 ARG A C 1
ATOM 4927 O O . ARG A 1 652 ? -19.617 9.189 4.118 1.00 86.06 652 ARG A O 1
ATOM 4934 N N . VAL A 1 653 ? -18.659 9.197 6.162 1.00 89.06 653 VAL A N 1
ATOM 4935 C CA . VAL A 1 653 ? -19.685 10.050 6.768 1.00 89.06 653 VAL A CA 1
ATOM 4936 C C . VAL A 1 653 ? -19.690 11.407 6.038 1.00 89.06 653 VAL A C 1
ATOM 4938 O O . VAL A 1 653 ? -18.611 12.001 5.919 1.00 89.06 653 VAL A O 1
ATOM 4941 N N . PRO A 1 654 ? -20.839 11.875 5.514 1.00 88.12 654 PRO A N 1
ATOM 4942 C CA . PRO A 1 654 ? -20.906 13.086 4.702 1.00 88.12 654 PRO A CA 1
ATOM 4943 C C . PRO A 1 654 ? -20.399 14.331 5.436 1.00 88.12 654 PRO A C 1
ATOM 4945 O O . PRO A 1 654 ? -20.654 14.519 6.626 1.00 88.12 654 PRO A O 1
ATOM 4948 N N . ASP A 1 655 ? -19.698 15.205 4.709 1.00 84.38 655 ASP A N 1
ATOM 4949 C CA . ASP A 1 655 ? -19.183 16.468 5.258 1.00 84.38 655 ASP A CA 1
ATOM 4950 C C . ASP A 1 655 ? -20.280 17.525 5.461 1.00 84.38 655 ASP A C 1
ATOM 4952 O O . ASP A 1 655 ? -20.063 18.472 6.210 1.00 84.38 655 ASP A O 1
ATOM 4956 N N . CYS A 1 656 ? -21.438 17.366 4.811 1.00 84.75 656 CYS A N 1
ATOM 4957 C CA . CYS A 1 656 ? -22.591 18.255 4.964 1.00 84.75 656 CYS A CA 1
ATOM 4958 C C . CYS A 1 656 ? -23.316 18.078 6.306 1.00 84.75 656 CYS A C 1
ATOM 4960 O O . CYS A 1 656 ? -24.099 18.943 6.682 1.00 84.75 656 CYS A O 1
ATOM 4962 N N . LEU A 1 657 ? -23.056 16.983 7.033 1.00 87.50 657 LEU A N 1
ATOM 4963 C CA . LEU A 1 657 ? -23.668 16.757 8.338 1.00 87.50 657 LEU A CA 1
ATOM 4964 C C . LEU A 1 657 ? -23.070 17.697 9.397 1.00 87.50 657 LEU A C 1
ATOM 4966 O O . LEU A 1 657 ? -21.838 17.810 9.494 1.00 87.50 657 LEU A O 1
ATOM 4970 N N . PRO A 1 658 ? -23.910 18.292 10.265 1.00 87.31 658 PRO A N 1
ATOM 4971 C CA . PRO A 1 658 ? -23.463 19.000 11.452 1.00 87.31 658 PRO A CA 1
ATOM 4972 C C . PRO A 1 658 ? -22.451 18.185 12.256 1.00 87.31 658 PRO A C 1
ATOM 4974 O O . PRO A 1 658 ? -22.536 16.959 12.392 1.00 87.31 658 PRO A O 1
ATOM 4977 N N . ARG A 1 659 ? -21.481 18.874 12.868 1.00 85.69 659 ARG A N 1
ATOM 4978 C CA . ARG A 1 659 ? -20.378 18.211 13.578 1.00 85.69 659 ARG A CA 1
ATOM 4979 C C . ARG A 1 659 ? -20.861 17.232 14.651 1.00 85.69 659 ARG A C 1
ATOM 4981 O O . ARG A 1 659 ? -20.212 16.201 14.840 1.00 85.69 659 ARG A O 1
ATOM 4988 N N . ARG A 1 660 ? -21.952 17.557 15.354 1.00 87.88 660 ARG A N 1
ATOM 4989 C CA . ARG A 1 660 ? -22.539 16.712 16.407 1.00 87.88 660 ARG A CA 1
ATOM 4990 C C . ARG A 1 660 ? -23.033 15.380 15.838 1.00 87.88 660 ARG A C 1
ATOM 4992 O O . ARG A 1 660 ? -22.559 14.341 16.283 1.00 87.88 660 ARG A O 1
ATOM 4999 N N . GLU A 1 661 ? -23.865 15.416 14.803 1.00 91.56 661 GLU A N 1
ATOM 5000 C CA . GLU A 1 661 ? -24.415 14.229 14.129 1.00 91.56 661 GLU A CA 1
ATOM 5001 C C . GLU A 1 661 ? -23.323 13.371 13.495 1.00 91.56 661 GLU A C 1
ATOM 5003 O O . GLU A 1 661 ? -23.266 12.157 13.679 1.00 91.56 661 GLU A O 1
ATOM 5008 N N . ARG A 1 662 ? -22.364 14.016 12.829 1.00 90.94 662 ARG A N 1
ATOM 5009 C CA . ARG A 1 662 ? -21.211 13.329 12.245 1.00 90.94 662 ARG A CA 1
ATOM 5010 C C . ARG A 1 662 ? -20.386 12.605 13.310 1.00 90.94 662 ARG A C 1
ATOM 5012 O O . ARG A 1 662 ? -19.921 11.488 13.095 1.00 90.94 662 ARG A O 1
ATOM 5019 N N . THR A 1 663 ? -20.187 13.245 14.463 1.00 90.62 663 THR A N 1
ATOM 5020 C CA . THR A 1 663 ? -19.475 12.643 15.598 1.00 90.62 663 THR A CA 1
ATOM 5021 C C . THR A 1 663 ? -20.267 11.476 16.174 1.00 90.62 663 THR A C 1
ATOM 5023 O O . THR A 1 663 ? -19.671 10.439 16.444 1.00 90.62 663 THR A O 1
ATOM 5026 N N . LEU A 1 664 ? -21.588 11.608 16.310 1.00 93.81 664 LEU A N 1
ATOM 5027 C CA . LEU A 1 664 ? -22.472 10.526 16.737 1.00 93.81 664 LEU A CA 1
ATOM 5028 C C . LEU A 1 664 ? -22.332 9.310 15.811 1.00 93.81 664 LEU A C 1
ATOM 5030 O O . LEU A 1 664 ? -21.950 8.244 16.287 1.00 93.81 664 LEU A O 1
ATOM 5034 N N . ILE A 1 665 ? -22.482 9.482 14.493 1.00 94.44 665 ILE A N 1
ATOM 5035 C CA . ILE A 1 665 ? -22.306 8.395 13.512 1.00 94.44 665 ILE A CA 1
ATOM 5036 C C . ILE A 1 665 ? -20.922 7.755 13.637 1.00 94.44 665 ILE A C 1
ATOM 5038 O O . ILE A 1 665 ? -20.805 6.534 13.712 1.00 94.44 665 ILE A O 1
ATOM 5042 N N . LEU A 1 666 ? -19.857 8.556 13.716 1.00 93.75 666 LEU A N 1
ATOM 5043 C CA . LEU A 1 666 ? -18.499 8.031 13.876 1.00 93.75 666 LEU A CA 1
ATOM 5044 C C . LEU A 1 666 ? -18.334 7.223 15.168 1.00 93.75 666 LEU A C 1
ATOM 5046 O O . LEU A 1 666 ? -17.587 6.245 15.187 1.00 93.75 666 LEU A O 1
ATOM 5050 N N . ARG A 1 667 ? -19.025 7.595 16.246 1.00 94.00 667 ARG A N 1
ATOM 5051 C CA . ARG A 1 667 ? -18.999 6.855 17.511 1.00 94.00 667 ARG A CA 1
ATOM 5052 C C . ARG A 1 667 ? -19.781 5.550 17.418 1.00 94.00 667 ARG A C 1
ATOM 5054 O O . ARG A 1 667 ? -19.294 4.560 17.955 1.00 94.00 667 ARG A O 1
ATOM 5061 N N . LEU A 1 668 ? -20.892 5.509 16.684 1.00 94.38 668 LEU A N 1
ATOM 5062 C CA . LEU A 1 668 ? -21.592 4.259 16.359 1.00 94.38 668 LEU A CA 1
ATOM 5063 C C . LEU A 1 668 ? -20.682 3.335 15.533 1.00 94.38 668 LEU A C 1
ATOM 5065 O O . LEU A 1 668 ? -20.411 2.212 15.943 1.00 94.38 668 LEU A O 1
ATOM 5069 N N . ARG A 1 669 ? -20.089 3.851 14.448 1.00 91.94 669 ARG A N 1
ATOM 5070 C CA . ARG A 1 669 ? -19.203 3.096 13.540 1.00 91.94 669 ARG A CA 1
ATOM 5071 C C . ARG A 1 669 ? -17.973 2.498 14.204 1.00 91.94 669 ARG A C 1
ATOM 5073 O O . ARG A 1 669 ? -17.545 1.392 13.895 1.00 91.94 669 ARG A O 1
ATOM 5080 N N . THR A 1 670 ? -17.369 3.259 15.108 1.00 92.06 670 THR A N 1
ATOM 5081 C CA . THR A 1 670 ? -16.172 2.829 15.840 1.00 92.06 670 THR A CA 1
ATOM 5082 C C . THR A 1 670 ? -16.513 2.020 17.090 1.00 92.06 670 THR A C 1
ATOM 5084 O O . THR A 1 670 ? -15.601 1.660 17.839 1.00 92.06 670 THR A O 1
ATOM 5087 N N . GLY A 1 671 ? -17.804 1.769 17.347 1.00 90.12 671 GLY A N 1
ATOM 5088 C CA . GLY A 1 671 ? -18.284 1.090 18.541 1.00 90.12 671 GLY A CA 1
ATOM 5089 C C . GLY A 1 671 ? -17.842 1.805 19.812 1.00 90.12 671 GLY A C 1
ATOM 5090 O O . GLY A 1 671 ? -17.413 1.145 20.751 1.00 90.12 671 GLY A O 1
ATOM 5091 N N . CYS A 1 672 ? -17.836 3.144 19.829 1.00 91.50 672 CYS A N 1
ATOM 5092 C CA . CYS A 1 672 ? -17.493 3.988 20.979 1.00 91.50 672 CYS A CA 1
ATOM 5093 C C . CYS A 1 672 ? -18.591 4.974 21.416 1.00 91.50 672 CYS A C 1
ATOM 5095 O O . CYS A 1 672 ? -18.317 5.972 22.097 1.00 91.50 672 CYS A O 1
ATOM 5097 N N . SER A 1 673 ? -19.837 4.670 21.062 1.00 92.81 673 SER A N 1
ATOM 5098 C CA . SER A 1 673 ? -21.038 5.284 21.633 1.00 92.81 673 SER A CA 1
ATOM 5099 C C . SER A 1 673 ? -21.120 5.066 23.151 1.00 92.81 673 SER A C 1
ATOM 5101 O O . SER A 1 673 ? -20.617 4.072 23.680 1.00 92.81 673 SER A O 1
ATOM 5103 N N . TRP A 1 674 ? -21.705 6.020 23.876 1.00 93.00 674 TRP A N 1
ATOM 5104 C CA . TRP A 1 674 ? -21.842 5.981 25.338 1.00 93.00 674 TRP A CA 1
ATOM 5105 C C . TRP A 1 674 ? -23.114 5.236 25.771 1.00 93.00 674 TRP A C 1
ATOM 5107 O O . TRP A 1 674 ? -23.980 5.814 26.417 1.00 93.00 674 TRP A O 1
ATOM 5117 N N . THR A 1 675 ? -23.231 3.952 25.431 1.00 94.75 675 THR A N 1
ATOM 5118 C CA . THR A 1 675 ? -24.322 3.117 25.970 1.00 94.75 675 THR A CA 1
ATOM 5119 C C . THR A 1 675 ? -24.120 2.845 27.467 1.00 94.75 675 THR A C 1
ATOM 5121 O O . THR A 1 675 ? -22.975 2.861 27.939 1.00 94.75 675 THR A O 1
ATOM 5124 N N . GLN A 1 676 ? -25.187 2.554 28.221 1.00 95.38 676 GLN A N 1
ATOM 5125 C CA . GLN A 1 676 ? -25.077 2.260 29.660 1.00 95.38 676 GLN A CA 1
ATOM 5126 C C . GLN A 1 676 ? -24.163 1.069 29.932 1.00 95.38 676 GLN A C 1
ATOM 5128 O O . GLN A 1 676 ? -23.279 1.174 30.781 1.00 95.38 676 GLN A O 1
ATOM 5133 N N . ALA A 1 677 ? -24.251 -0.011 29.146 1.00 94.62 677 ALA A N 1
ATOM 5134 C CA . ALA A 1 677 ? -23.346 -1.151 29.300 1.00 94.62 677 ALA A CA 1
ATOM 5135 C C . ALA A 1 677 ? -21.867 -0.750 29.157 1.00 94.62 677 ALA A C 1
ATOM 5137 O O . ALA A 1 677 ? -20.996 -1.234 29.886 1.00 94.62 677 ALA A O 1
ATOM 5138 N N . ARG A 1 678 ? -21.555 0.182 28.245 1.00 92.94 678 ARG A N 1
ATOM 5139 C CA . ARG A 1 678 ? -20.192 0.699 28.083 1.00 92.94 678 ARG A CA 1
ATOM 5140 C C . ARG A 1 678 ? -19.791 1.623 29.230 1.00 92.94 678 ARG A C 1
ATOM 5142 O O . ARG A 1 678 ? -18.661 1.534 29.711 1.00 92.94 678 ARG A O 1
ATOM 5149 N N . LEU A 1 679 ? -20.667 2.542 29.630 1.00 93.62 679 LEU A N 1
ATOM 5150 C CA . LEU A 1 679 ? -20.402 3.468 30.729 1.00 93.62 679 LEU A CA 1
ATOM 5151 C C . LEU A 1 679 ? -20.169 2.703 32.034 1.00 93.62 679 LEU A C 1
ATOM 5153 O O . LEU A 1 679 ? -19.188 2.984 32.720 1.00 93.62 679 LEU A O 1
ATOM 5157 N N . HIS A 1 680 ? -20.988 1.691 32.316 1.00 95.44 680 HIS A N 1
ATOM 5158 C CA . HIS A 1 680 ? -20.857 0.815 33.474 1.00 95.44 680 HIS A CA 1
ATOM 5159 C C . HIS A 1 680 ? -19.531 0.046 33.469 1.00 95.44 680 HIS A C 1
ATOM 5161 O O . HIS A 1 680 ? -18.788 0.099 34.444 1.00 95.44 680 HIS A O 1
ATOM 5167 N N . ARG A 1 681 ? -19.142 -0.545 32.327 1.00 92.75 681 ARG A N 1
ATOM 5168 C CA . ARG A 1 681 ? -17.827 -1.200 32.158 1.00 92.75 681 ARG A CA 1
ATOM 5169 C C . ARG A 1 681 ? -16.644 -0.273 32.466 1.00 92.75 681 ARG A C 1
ATOM 5171 O O . ARG A 1 681 ? -15.576 -0.735 32.854 1.00 92.75 681 ARG A O 1
ATOM 5178 N N . HIS A 1 682 ? -16.813 1.032 32.264 1.00 90.06 682 HIS A N 1
ATOM 5179 C CA . HIS A 1 682 ? -15.808 2.048 32.580 1.00 90.06 682 HIS A CA 1
ATOM 5180 C C . HIS A 1 682 ? -16.003 2.711 33.954 1.00 90.06 682 HIS A C 1
ATOM 5182 O O . HIS A 1 682 ? -15.328 3.702 34.228 1.00 90.06 682 HIS A O 1
ATOM 5188 N N . GLY A 1 683 ? -16.911 2.209 34.796 1.00 93.06 683 GLY A N 1
ATOM 5189 C CA . GLY A 1 683 ? -17.190 2.757 36.127 1.00 93.06 683 GLY A CA 1
ATOM 5190 C C . GLY A 1 683 ? -17.849 4.140 36.108 1.00 93.06 683 GLY A C 1
ATOM 5191 O O . GLY A 1 683 ? -17.706 4.902 37.056 1.00 93.06 683 GLY A O 1
ATOM 5192 N N . ARG A 1 684 ? -18.520 4.506 35.008 1.00 91.94 684 ARG A N 1
ATOM 5193 C CA . ARG A 1 684 ? -19.172 5.818 34.815 1.00 91.94 684 ARG A CA 1
ATOM 5194 C C . ARG A 1 684 ? -20.697 5.769 34.895 1.00 91.94 684 ARG A C 1
ATOM 5196 O O . ARG A 1 684 ? -21.322 6.820 34.818 1.00 91.94 684 ARG A O 1
ATOM 5203 N N . ALA A 1 685 ? -21.276 4.578 35.006 1.00 93.75 685 ALA A N 1
ATOM 5204 C CA . ALA A 1 685 ? -22.699 4.374 35.244 1.00 93.75 685 ALA A CA 1
ATOM 5205 C C . ALA A 1 685 ? -22.893 3.291 36.317 1.00 93.75 685 ALA A C 1
ATOM 5207 O O . ALA A 1 685 ? -22.116 2.329 36.348 1.00 93.75 685 ALA A O 1
ATOM 5208 N N . PRO A 1 686 ? -23.914 3.423 37.181 1.00 94.75 686 PRO A N 1
ATOM 5209 C CA . PRO A 1 686 ? -24.164 2.472 38.262 1.00 94.75 686 PRO A CA 1
ATOM 5210 C C . PRO A 1 686 ? -24.651 1.106 37.755 1.00 94.75 686 PRO A C 1
ATOM 5212 O O . PRO A 1 686 ? -24.412 0.102 38.413 1.00 94.75 686 PRO A O 1
ATOM 5215 N N . SER A 1 687 ? -25.285 1.054 36.580 1.00 96.19 687 SER A N 1
ATOM 5216 C CA . SER A 1 687 ? -25.862 -0.162 35.998 1.00 96.19 687 SER A CA 1
ATOM 5217 C C . SER A 1 687 ? -25.710 -0.174 34.469 1.00 96.19 687 SER A C 1
ATOM 5219 O O . SER A 1 687 ? -25.695 0.903 33.862 1.00 96.19 687 SER A O 1
ATOM 5221 N N . PRO A 1 688 ? -25.595 -1.356 33.829 1.00 96.69 688 PRO A N 1
ATOM 5222 C CA . PRO A 1 688 ? -25.621 -1.500 32.374 1.00 96.69 688 PRO A CA 1
ATOM 5223 C C . PRO A 1 688 ? -27.037 -1.434 31.769 1.00 96.69 688 PRO A C 1
ATOM 5225 O O . PRO A 1 688 ? -27.157 -1.442 30.543 1.00 96.69 688 PRO A O 1
ATOM 5228 N N . ALA A 1 689 ? -28.084 -1.373 32.598 1.00 96.75 689 ALA A N 1
ATOM 5229 C CA . ALA A 1 689 ? -29.476 -1.501 32.182 1.00 96.75 689 ALA A CA 1
ATOM 5230 C C . ALA A 1 689 ? -29.962 -0.370 31.257 1.00 96.75 689 ALA A C 1
ATOM 5232 O O . ALA A 1 689 ? -29.653 0.811 31.429 1.00 96.75 689 ALA A O 1
ATOM 5233 N N . CYS A 1 690 ? -30.780 -0.758 30.286 1.00 95.50 690 CYS A N 1
ATOM 5234 C CA . CYS A 1 690 ? -31.471 0.092 29.335 1.00 95.50 690 CYS A CA 1
ATOM 5235 C C . CYS A 1 690 ? -32.600 0.846 30.034 1.00 95.50 690 CYS A C 1
ATOM 5237 O O . CYS A 1 690 ? -33.470 0.234 30.653 1.00 95.50 690 CYS A O 1
ATOM 5239 N N . SER A 1 691 ? -32.637 2.170 29.870 1.00 92.12 691 SER A N 1
ATOM 5240 C CA . SER A 1 691 ? -33.677 3.022 30.466 1.00 92.12 691 SER A CA 1
ATOM 5241 C C . SER A 1 691 ? -35.080 2.754 29.920 1.00 92.12 691 SER A C 1
ATOM 5243 O O . SER A 1 691 ? -36.053 3.203 30.510 1.00 92.12 691 SER A O 1
ATOM 5245 N N . PHE A 1 692 ? -35.185 2.054 28.788 1.00 93.44 692 PHE A N 1
ATOM 5246 C CA . PHE A 1 692 ? -36.463 1.757 28.155 1.00 93.44 692 PHE A CA 1
ATOM 5247 C C . PHE A 1 692 ? -37.053 0.433 28.632 1.00 93.44 692 PHE A C 1
ATOM 5249 O O . PHE A 1 692 ? -38.244 0.387 28.899 1.00 93.44 692 PHE A O 1
ATOM 5256 N N . CYS A 1 693 ? -36.262 -0.642 28.720 1.00 94.56 693 CYS A N 1
ATOM 5257 C CA . CYS A 1 693 ? -36.782 -1.994 28.984 1.00 94.56 693 CYS A CA 1
ATOM 5258 C C . CYS A 1 693 ? -36.020 -2.792 30.057 1.00 94.56 693 CYS A C 1
ATOM 5260 O O . CYS A 1 693 ? -36.351 -3.948 30.298 1.00 94.56 693 CYS A O 1
ATOM 5262 N N . GLY A 1 694 ? -34.982 -2.224 30.676 1.00 93.50 694 GLY A N 1
ATOM 5263 C CA . GLY A 1 694 ? -34.227 -2.863 31.761 1.00 93.50 694 GLY A CA 1
ATOM 5264 C C . GLY A 1 694 ? -33.152 -3.878 31.346 1.00 93.50 694 GLY A C 1
ATOM 5265 O O . GLY A 1 694 ? -32.288 -4.182 32.161 1.00 93.50 694 GLY A O 1
ATOM 5266 N N . ALA A 1 695 ? -33.132 -4.363 30.099 1.00 95.81 695 ALA A N 1
ATOM 5267 C CA . ALA A 1 695 ? -32.072 -5.253 29.598 1.00 95.81 695 ALA A CA 1
ATOM 5268 C C . ALA A 1 695 ? -30.717 -4.532 29.428 1.00 95.81 695 ALA A C 1
ATOM 5270 O O . ALA A 1 695 ? -30.671 -3.307 29.400 1.00 95.81 695 ALA A O 1
ATOM 5271 N N . ASP A 1 696 ? -29.611 -5.260 29.249 1.00 96.00 696 ASP A N 1
ATOM 5272 C CA . ASP A 1 696 ? -28.287 -4.653 29.031 1.00 96.00 696 ASP A CA 1
ATOM 5273 C C . ASP A 1 696 ? -28.250 -3.741 27.791 1.00 96.00 696 ASP A C 1
ATOM 5275 O O . ASP A 1 696 ? -28.449 -4.165 26.647 1.00 96.00 696 ASP A O 1
ATOM 5279 N N . GLU A 1 697 ? -27.928 -2.464 28.004 1.00 95.50 697 GLU A N 1
ATOM 5280 C CA . GLU A 1 697 ? -27.926 -1.454 26.953 1.00 95.50 697 GLU A CA 1
ATOM 5281 C C . GLU A 1 697 ? -26.658 -1.531 26.094 1.00 95.50 697 GLU A C 1
ATOM 5283 O O . GLU A 1 697 ? -25.666 -0.816 26.290 1.00 95.50 697 GLU A O 1
ATOM 5288 N N . THR A 1 698 ? -26.689 -2.415 25.106 1.00 95.38 698 THR A N 1
ATOM 5289 C CA . THR A 1 698 ? -25.691 -2.495 24.035 1.00 95.38 698 THR A CA 1
ATOM 5290 C C . THR A 1 698 ? -26.150 -1.736 22.789 1.00 95.38 698 THR A C 1
ATOM 5292 O O . THR A 1 698 ? -27.312 -1.345 22.669 1.00 95.38 698 THR A O 1
ATOM 5295 N N . LEU A 1 699 ? -25.238 -1.511 21.836 1.00 94.06 699 LEU A N 1
ATOM 5296 C CA . LEU A 1 699 ? -25.609 -0.879 20.571 1.00 94.06 699 LEU A CA 1
ATOM 5297 C C . LEU A 1 699 ? -26.578 -1.767 19.773 1.00 94.06 699 LEU A C 1
ATOM 5299 O O . LEU A 1 699 ? -27.624 -1.277 19.360 1.00 94.06 699 LEU A O 1
ATOM 5303 N N . GLY A 1 700 ? -26.287 -3.068 19.657 1.00 94.56 700 GLY A N 1
ATOM 5304 C CA . GLY A 1 700 ? -27.214 -4.081 19.140 1.00 94.56 700 GLY A CA 1
ATO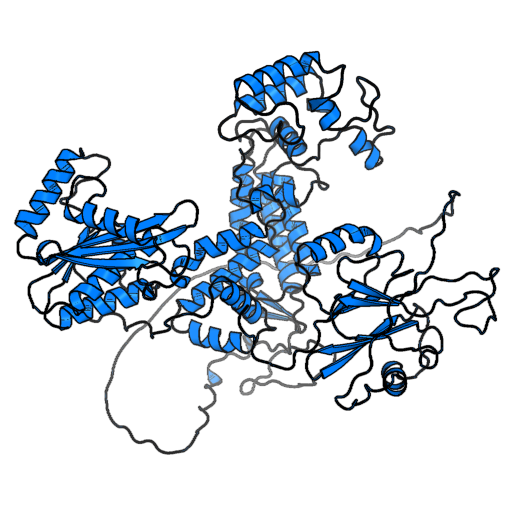M 5305 C C . GLY A 1 700 ? -28.575 -4.062 19.825 1.00 94.56 700 GLY A C 1
ATOM 5306 O O . GLY A 1 700 ? -29.601 -4.070 19.149 1.00 94.56 700 GLY A O 1
ATOM 5307 N N . HIS A 1 701 ? -28.610 -3.932 21.153 1.00 95.38 701 HIS A N 1
ATOM 5308 C CA . HIS A 1 701 ? -29.873 -3.800 21.869 1.00 95.38 701 HIS A CA 1
ATOM 5309 C C . HIS A 1 701 ? -30.662 -2.561 21.417 1.00 95.38 701 HIS A C 1
ATOM 5311 O O . HIS A 1 701 ? -31.813 -2.687 21.007 1.00 95.38 701 HIS A O 1
ATOM 5317 N N . LEU A 1 702 ? -30.053 -1.374 21.424 1.00 95.00 702 LEU A N 1
ATOM 5318 C CA . LEU A 1 702 ? -30.741 -0.134 21.045 1.00 95.00 702 LEU A CA 1
ATOM 5319 C C . LEU A 1 702 ? -31.183 -0.129 19.572 1.00 95.00 702 LEU A C 1
ATOM 5321 O O . LEU A 1 702 ? -32.333 0.196 19.268 1.00 95.00 702 LEU A O 1
ATOM 5325 N N . LEU A 1 703 ? -30.280 -0.513 18.665 1.00 94.12 703 LEU A N 1
ATOM 5326 C CA . LEU A 1 703 ? -30.494 -0.422 17.221 1.00 94.12 703 LEU A CA 1
ATOM 5327 C C . LEU A 1 703 ? -31.290 -1.587 16.630 1.00 94.12 703 LEU A C 1
ATOM 5329 O O . LEU A 1 703 ? -31.823 -1.418 15.540 1.00 94.12 703 LEU A O 1
ATOM 5333 N N . CYS A 1 704 ? -31.368 -2.743 17.300 1.00 93.44 704 CYS A N 1
ATOM 5334 C CA . CYS A 1 704 ? -31.947 -3.951 16.699 1.00 93.44 704 CYS A CA 1
ATOM 5335 C C . CYS A 1 704 ? -32.987 -4.664 17.582 1.00 93.44 704 CYS A C 1
ATOM 5337 O O . CYS A 1 704 ? -33.939 -5.205 17.032 1.00 93.44 704 CYS A O 1
ATOM 5339 N N . ALA A 1 705 ? -32.858 -4.665 18.918 1.00 94.44 705 ALA A N 1
ATOM 5340 C CA . ALA A 1 705 ? -33.618 -5.604 19.764 1.00 94.44 705 ALA A CA 1
ATOM 5341 C C . ALA A 1 705 ? -34.540 -4.988 20.835 1.00 94.44 705 ALA A C 1
ATOM 5343 O O . ALA A 1 705 ? -35.436 -5.672 21.316 1.00 94.44 705 ALA A O 1
ATOM 5344 N N . CYS A 1 706 ? -34.351 -3.732 21.249 1.00 95.50 706 CYS A N 1
ATOM 5345 C CA . CYS A 1 706 ? -35.082 -3.156 22.385 1.00 95.50 706 CYS A CA 1
ATOM 5346 C C . CYS A 1 706 ? -36.594 -3.075 22.103 1.00 95.50 706 CYS A C 1
ATOM 5348 O O . CYS A 1 706 ? -36.965 -2.270 21.246 1.00 95.50 706 CYS A O 1
ATOM 5350 N N . PRO A 1 707 ? -37.470 -3.818 22.806 1.00 95.25 707 PRO A N 1
ATOM 5351 C CA . PRO A 1 707 ? -38.899 -3.900 22.471 1.00 95.25 707 PRO A CA 1
ATOM 5352 C C . PRO A 1 707 ? -39.583 -2.528 22.520 1.00 95.25 707 PRO A C 1
ATOM 5354 O O . PRO A 1 707 ? -40.332 -2.157 21.624 1.00 95.25 707 PRO A O 1
ATOM 5357 N N . ASN A 1 708 ? -39.198 -1.693 23.484 1.00 94.94 708 ASN A N 1
ATOM 5358 C CA . ASN A 1 708 ? -39.778 -0.362 23.673 1.00 94.94 708 ASN A CA 1
ATOM 5359 C C . ASN A 1 708 ? -39.284 0.688 22.658 1.00 94.94 708 ASN A C 1
ATOM 5361 O O . ASN A 1 708 ? -39.734 1.827 22.683 1.00 94.94 708 ASN A O 1
ATOM 5365 N N . LEU A 1 709 ? -38.376 0.315 21.750 1.00 94.44 709 LEU A N 1
ATOM 5366 C CA . LEU A 1 709 ? -37.951 1.130 20.606 1.00 94.44 709 LEU A CA 1
ATOM 5367 C C . LEU A 1 709 ? -38.406 0.528 19.264 1.00 94.44 709 LEU A C 1
ATOM 5369 O O . LEU A 1 709 ? -37.991 0.999 18.207 1.00 94.44 709 LEU A O 1
ATOM 5373 N N . GLU A 1 710 ? -39.225 -0.529 19.280 1.00 93.69 710 GLU A N 1
ATOM 5374 C CA . GLU A 1 710 ? -39.628 -1.243 18.066 1.00 93.69 710 GLU A CA 1
ATOM 5375 C C . GLU A 1 710 ? -40.406 -0.347 17.100 1.00 93.69 710 GLU A C 1
ATOM 5377 O O . GLU A 1 710 ? -40.058 -0.303 15.923 1.00 93.69 710 GLU A O 1
ATOM 5382 N N . ALA A 1 711 ? -41.386 0.417 17.595 1.00 91.94 711 ALA A N 1
ATOM 5383 C CA . ALA A 1 711 ? -42.188 1.317 16.766 1.00 91.94 711 ALA A CA 1
ATOM 5384 C C . ALA A 1 711 ? -41.307 2.316 15.994 1.00 91.94 711 ALA A C 1
ATOM 5386 O O . ALA A 1 711 ? -41.386 2.374 14.772 1.00 91.94 711 ALA A O 1
ATOM 5387 N N . ALA A 1 712 ? -40.384 3.002 16.679 1.00 91.56 712 ALA A N 1
ATOM 5388 C CA . ALA A 1 712 ? -39.448 3.934 16.046 1.00 91.56 712 ALA A CA 1
ATOM 5389 C C . ALA A 1 712 ? -38.474 3.241 15.070 1.00 91.56 712 ALA A C 1
ATOM 5391 O O . ALA A 1 712 ? -38.055 3.833 14.075 1.00 91.56 712 ALA A O 1
ATOM 5392 N N . ARG A 1 713 ? -38.103 1.974 15.316 1.00 94.19 713 ARG A N 1
ATOM 5393 C CA . ARG A 1 713 ? -37.271 1.203 14.377 1.00 94.19 713 ARG A CA 1
ATOM 5394 C C . ARG A 1 713 ? -38.018 0.766 13.123 1.00 94.19 713 ARG A C 1
ATOM 5396 O O . ARG A 1 713 ? -37.354 0.552 12.110 1.00 94.19 713 ARG A O 1
ATOM 5403 N N . ARG A 1 714 ? -39.346 0.599 13.142 1.00 92.75 714 ARG A N 1
ATOM 5404 C CA . ARG A 1 714 ? -40.095 0.156 11.948 1.00 92.75 714 ARG A CA 1
ATOM 5405 C C . ARG A 1 714 ? -39.877 1.105 10.775 1.00 92.75 714 ARG A C 1
ATOM 5407 O O . ARG A 1 714 ? -39.541 0.631 9.695 1.00 92.75 714 ARG A O 1
ATOM 5414 N N . ASP A 1 715 ? -39.928 2.410 11.017 1.00 89.56 715 ASP A N 1
ATOM 5415 C CA . ASP A 1 715 ? -39.738 3.421 9.972 1.00 89.56 715 ASP A CA 1
ATOM 5416 C C . ASP A 1 715 ? -38.306 3.403 9.423 1.00 89.56 715 ASP A C 1
ATOM 5418 O O . ASP A 1 715 ? -38.092 3.312 8.212 1.00 89.56 715 ASP A O 1
ATOM 5422 N N . MET A 1 716 ? -37.307 3.372 10.314 1.00 93.69 716 MET A N 1
ATOM 5423 C CA . MET A 1 716 ? -35.897 3.260 9.921 1.00 93.69 716 MET A CA 1
ATOM 5424 C C . MET A 1 716 ? -35.635 1.973 9.124 1.00 93.69 716 MET A C 1
ATOM 5426 O O . MET A 1 716 ? -35.001 2.008 8.071 1.00 93.69 716 MET A O 1
ATOM 5430 N N . THR A 1 717 ? -36.126 0.826 9.598 1.00 92.94 717 THR A N 1
ATOM 5431 C CA . THR A 1 717 ? -35.910 -0.476 8.944 1.00 92.94 717 THR A CA 1
ATOM 5432 C C . THR A 1 717 ? -36.664 -0.603 7.623 1.00 92.94 717 THR A C 1
ATOM 5434 O O . THR A 1 717 ? -36.166 -1.260 6.711 1.00 92.94 717 THR A O 1
ATOM 5437 N N . ALA A 1 718 ? -37.842 0.010 7.486 1.00 92.69 718 ALA A N 1
ATOM 5438 C CA . ALA A 1 718 ? -38.554 0.104 6.214 1.00 92.69 718 ALA A CA 1
ATOM 5439 C C . ALA A 1 718 ? -37.767 0.964 5.215 1.00 92.69 718 ALA A C 1
ATOM 5441 O O . ALA A 1 718 ? -37.542 0.540 4.084 1.00 92.69 718 ALA A O 1
ATOM 5442 N N . GLY A 1 719 ? -37.248 2.114 5.658 1.00 91.81 719 GLY A N 1
ATOM 5443 C CA . GLY A 1 719 ? -36.392 2.967 4.838 1.00 91.81 719 GLY A CA 1
ATOM 5444 C C . GLY A 1 719 ? -35.119 2.256 4.365 1.00 91.81 719 GLY A C 1
ATOM 5445 O O . GLY A 1 719 ? -34.812 2.281 3.178 1.00 91.81 719 GLY A O 1
ATOM 5446 N N . TYR A 1 720 ? -34.416 1.539 5.249 1.00 91.81 720 TYR A N 1
ATOM 5447 C CA . TYR A 1 720 ? -33.238 0.747 4.859 1.00 91.81 720 TYR A CA 1
ATOM 5448 C C . TYR A 1 720 ? -33.587 -0.355 3.849 1.00 91.81 720 TYR A C 1
ATOM 5450 O O . TYR A 1 720 ? -32.861 -0.527 2.871 1.00 91.81 720 TYR A O 1
ATOM 5458 N N . ARG A 1 721 ? -34.719 -1.051 4.028 1.00 90.69 721 ARG A N 1
ATOM 5459 C CA . ARG A 1 721 ? -35.201 -2.059 3.069 1.00 90.69 721 ARG A CA 1
ATOM 5460 C C . ARG A 1 721 ? -35.508 -1.459 1.697 1.00 90.69 721 ARG A C 1
ATOM 5462 O O . ARG A 1 721 ? -35.098 -2.037 0.696 1.00 90.69 721 ARG A O 1
ATOM 5469 N N . ASN A 1 722 ? -36.132 -0.283 1.645 1.00 91.19 722 ASN A N 1
ATOM 5470 C CA . ASN A 1 722 ? -36.399 0.429 0.388 1.00 91.19 722 ASN A CA 1
ATOM 5471 C C . ASN A 1 722 ? -35.109 0.846 -0.339 1.00 91.19 722 ASN A C 1
ATOM 5473 O O . ASN A 1 722 ? -35.092 0.936 -1.563 1.00 91.19 722 ASN A O 1
ATOM 5477 N N . LEU A 1 723 ? -34.018 1.064 0.402 1.00 89.31 723 LEU A N 1
ATOM 5478 C CA . LEU A 1 723 ? -32.689 1.342 -0.152 1.00 89.31 723 LEU A CA 1
ATOM 5479 C C . LEU A 1 723 ? -31.892 0.070 -0.504 1.00 89.31 723 LEU A C 1
ATOM 5481 O O . LEU A 1 723 ? -30.755 0.183 -0.965 1.00 89.31 723 LEU A O 1
ATOM 5485 N N . GLY A 1 724 ? -32.448 -1.126 -0.275 1.00 88.94 724 GLY A N 1
ATOM 5486 C CA . GLY A 1 724 ? -31.759 -2.404 -0.481 1.00 88.94 724 GLY A CA 1
ATOM 5487 C C . GLY A 1 724 ? -30.634 -2.672 0.526 1.00 88.94 724 GLY A C 1
ATOM 5488 O O . GLY A 1 724 ? -29.694 -3.396 0.210 1.00 88.94 724 GLY A O 1
ATOM 5489 N N . LEU A 1 725 ? -30.693 -2.067 1.718 1.00 87.81 725 LEU A N 1
ATOM 5490 C CA . LEU A 1 725 ? -29.653 -2.158 2.744 1.00 87.81 725 LEU A CA 1
ATOM 5491 C C . LEU A 1 725 ? -30.038 -3.108 3.892 1.00 87.81 725 LEU A C 1
ATOM 5493 O O . LEU A 1 725 ? -31.209 -3.174 4.279 1.00 87.81 725 LEU A O 1
ATOM 5497 N N . PRO A 1 726 ? -29.057 -3.794 4.511 1.00 86.31 726 PRO A N 1
ATOM 5498 C CA . PRO A 1 726 ? -29.283 -4.574 5.727 1.00 86.31 726 PRO A CA 1
ATOM 5499 C C . PRO A 1 726 ? -29.716 -3.672 6.894 1.00 86.31 726 PRO A C 1
ATOM 5501 O O . PRO A 1 726 ? -29.127 -2.618 7.135 1.00 86.31 726 PRO A O 1
ATOM 5504 N N . SER A 1 727 ? -30.737 -4.100 7.645 1.00 84.19 727 SER A N 1
ATOM 5505 C CA . SER A 1 727 ? -31.374 -3.285 8.695 1.00 84.19 727 SER A CA 1
ATOM 5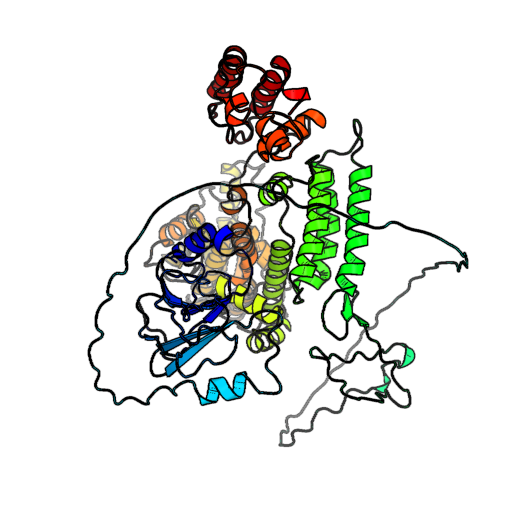506 C C . SER A 1 727 ? -31.419 -3.940 10.083 1.00 84.19 727 SER A C 1
ATOM 5508 O O . SER A 1 727 ? -32.150 -3.476 10.953 1.00 84.19 727 SER A O 1
ATOM 5510 N N . TYR A 1 728 ? -30.699 -5.045 10.286 1.00 84.19 728 TYR A N 1
ATOM 5511 C CA . TYR A 1 728 ? -30.815 -5.914 11.472 1.00 84.19 728 TYR A CA 1
ATOM 5512 C C . TYR A 1 728 ? -29.500 -6.081 12.249 1.00 84.19 728 TYR A C 1
ATOM 5514 O O . TYR A 1 728 ? -29.403 -6.919 13.141 1.00 84.19 728 TYR A O 1
ATOM 5522 N N . SER A 1 729 ? -28.475 -5.306 11.899 1.00 88.56 729 SER A N 1
ATOM 5523 C CA . SER A 1 729 ? -27.124 -5.427 12.443 1.00 88.56 729 SER A CA 1
ATOM 5524 C C . SER A 1 729 ? -26.621 -4.062 12.886 1.00 88.56 729 SER A C 1
ATOM 5526 O O . SER A 1 729 ? -26.642 -3.092 12.124 1.00 88.56 729 SER A O 1
ATOM 5528 N N . ASP A 1 730 ? -26.130 -3.983 14.121 1.00 85.25 730 ASP A N 1
ATOM 5529 C CA . ASP A 1 730 ? -25.511 -2.773 14.663 1.00 85.25 730 ASP A CA 1
ATOM 5530 C C . ASP A 1 730 ? -24.154 -2.457 14.029 1.00 85.25 730 ASP A C 1
ATOM 5532 O O . ASP A 1 730 ? -23.658 -1.336 14.166 1.00 85.25 730 ASP A O 1
ATOM 5536 N N . GLN A 1 731 ? -23.574 -3.413 13.302 1.00 85.12 731 GLN A N 1
ATOM 5537 C CA . GLN A 1 731 ? -22.406 -3.183 12.463 1.00 85.12 731 GLN A CA 1
ATOM 5538 C C . GLN A 1 731 ? -22.794 -2.602 11.107 1.00 85.12 731 GLN A C 1
ATOM 5540 O O . GLN A 1 731 ? -22.095 -1.713 10.627 1.00 85.12 731 GLN A O 1
ATOM 5545 N N . ASP A 1 732 ? -23.901 -3.041 10.512 1.00 85.50 732 ASP A N 1
ATOM 5546 C CA . ASP A 1 732 ? -24.251 -2.649 9.144 1.00 85.50 732 ASP A CA 1
ATOM 5547 C C . ASP A 1 732 ? -25.025 -1.329 9.089 1.00 85.50 732 ASP A C 1
ATOM 5549 O O . ASP A 1 732 ? -24.736 -0.489 8.236 1.00 85.50 732 ASP A O 1
ATOM 5553 N N . LEU A 1 733 ? -25.923 -1.082 10.052 1.00 89.50 733 LEU A N 1
ATOM 5554 C CA . LEU A 1 733 ? -26.717 0.153 10.124 1.00 89.50 733 LEU A CA 1
ATOM 5555 C C . LEU A 1 733 ? -25.837 1.425 10.079 1.00 89.50 733 LEU A C 1
ATOM 5557 O O . LEU A 1 733 ? -26.105 2.315 9.276 1.00 89.50 733 LEU A O 1
ATOM 5561 N N . PRO A 1 734 ? -24.727 1.547 10.842 1.00 90.25 734 PRO A N 1
ATOM 5562 C CA . PRO A 1 734 ? -23.852 2.719 10.753 1.00 90.25 734 PRO A CA 1
ATOM 5563 C C . PRO A 1 734 ? -22.933 2.729 9.515 1.00 90.25 734 PRO A C 1
ATOM 5565 O O . PRO A 1 734 ? -22.182 3.692 9.315 1.00 90.25 734 PRO A O 1
ATOM 5568 N N . HIS A 1 735 ? -22.916 1.666 8.705 1.00 87.25 735 HIS A N 1
ATOM 5569 C CA . HIS A 1 735 ? -22.017 1.489 7.562 1.00 87.25 735 HIS A CA 1
ATOM 5570 C C . HIS A 1 735 ? -22.770 1.207 6.252 1.00 87.25 735 HIS A C 1
ATOM 5572 O O . HIS A 1 735 ? -22.493 0.196 5.608 1.00 87.25 735 HIS A O 1
ATOM 5578 N N . PRO A 1 736 ? -23.636 2.130 5.795 1.00 83.50 736 PRO A N 1
ATOM 5579 C CA . PRO A 1 736 ? -24.334 1.947 4.533 1.00 83.50 736 PRO A CA 1
ATOM 5580 C C . PRO A 1 736 ? -23.356 1.820 3.358 1.00 83.50 736 PRO A C 1
ATOM 5582 O O . PRO A 1 736 ? -22.247 2.386 3.354 1.00 83.50 736 PRO A O 1
ATOM 5585 N N . GLU A 1 737 ? -23.791 1.073 2.345 1.00 76.19 737 GLU A N 1
ATOM 5586 C CA . GLU A 1 737 ? -23.078 0.946 1.081 1.00 76.19 737 GLU A CA 1
ATOM 5587 C C . GLU A 1 737 ? -23.029 2.285 0.319 1.00 76.19 737 GLU A C 1
ATOM 5589 O O . GLU A 1 737 ? -23.564 3.315 0.736 1.00 76.19 737 GLU A O 1
ATOM 5594 N N . ARG A 1 738 ? -22.281 2.319 -0.787 1.00 65.62 738 ARG A N 1
ATOM 5595 C CA . ARG A 1 738 ? -21.959 3.564 -1.498 1.00 65.62 738 ARG A CA 1
ATOM 5596 C C . ARG A 1 738 ? -23.206 4.322 -1.962 1.00 65.62 738 ARG A C 1
ATOM 5598 O O . ARG A 1 738 ? -24.148 3.728 -2.462 1.00 65.62 738 ARG A O 1
ATOM 5605 N N . SER A 1 739 ? -23.113 5.652 -1.895 1.00 67.06 739 SER A N 1
ATOM 5606 C CA . SER A 1 739 ? -24.090 6.609 -2.442 1.00 67.06 739 SER A CA 1
ATOM 5607 C C . SER A 1 739 ? -25.439 6.677 -1.715 1.00 67.06 739 SER A C 1
ATOM 5609 O O . SER A 1 739 ? -26.310 7.417 -2.151 1.00 67.06 739 SER A O 1
ATOM 5611 N N . GLN A 1 740 ? -25.581 6.003 -0.571 1.00 77.31 740 GLN A N 1
ATOM 5612 C CA . GLN A 1 740 ? -26.808 5.983 0.228 1.00 77.31 740 GLN A CA 1
ATOM 5613 C C . GLN A 1 740 ? -26.768 7.023 1.359 1.00 77.31 740 GLN A C 1
ATOM 5615 O O . GLN A 1 740 ? -26.773 6.684 2.542 1.00 77.31 740 GLN A O 1
ATOM 5620 N N . THR A 1 741 ? -26.699 8.318 1.021 1.00 81.56 741 THR A N 1
ATOM 5621 C CA . THR A 1 741 ? -26.731 9.401 2.030 1.00 81.56 741 THR A CA 1
ATOM 5622 C C . THR A 1 741 ? -28.007 9.379 2.867 1.00 81.56 741 THR A C 1
ATOM 5624 O O . THR A 1 741 ? -27.962 9.704 4.052 1.00 81.56 741 THR A O 1
ATOM 5627 N N . GLU A 1 742 ? -29.111 8.940 2.265 1.00 88.25 742 GLU A N 1
ATOM 5628 C CA . GLU A 1 742 ? -30.424 8.833 2.900 1.00 88.25 742 GLU A CA 1
ATOM 5629 C C . GLU A 1 742 ? -30.427 7.877 4.103 1.00 88.25 742 GLU A C 1
ATOM 5631 O O . GLU A 1 742 ? -31.077 8.142 5.111 1.00 88.25 742 GLU A O 1
ATOM 5636 N N . ALA A 1 743 ? -29.602 6.826 4.075 1.00 90.81 743 ALA A N 1
ATOM 5637 C CA . ALA A 1 743 ? -29.465 5.890 5.189 1.00 90.81 743 ALA A CA 1
ATOM 5638 C C . ALA A 1 743 ? -28.968 6.570 6.481 1.00 90.81 743 ALA A C 1
ATOM 5640 O O . ALA A 1 743 ? -29.385 6.204 7.584 1.00 90.81 743 ALA A O 1
ATOM 5641 N N . PHE A 1 744 ? -28.107 7.592 6.366 1.00 91.25 744 PHE A N 1
ATOM 5642 C CA . PHE A 1 744 ? -27.676 8.375 7.527 1.00 91.25 744 PHE A CA 1
ATOM 5643 C C . PHE A 1 744 ? -28.801 9.252 8.074 1.00 91.25 744 PHE A C 1
ATOM 5645 O O . PHE A 1 744 ? -28.891 9.385 9.291 1.00 91.25 744 PHE A O 1
ATOM 5652 N N . ARG A 1 745 ? -29.658 9.815 7.208 1.00 92.00 745 ARG A N 1
ATOM 5653 C CA . ARG A 1 745 ? -30.819 10.612 7.633 1.00 92.00 745 ARG A CA 1
ATOM 5654 C C . ARG A 1 745 ? -31.788 9.750 8.438 1.00 92.00 745 ARG A C 1
ATOM 5656 O O . ARG A 1 745 ? -32.070 10.083 9.582 1.00 92.00 745 ARG A O 1
ATOM 5663 N N . LEU A 1 746 ? -32.170 8.592 7.898 1.00 94.00 746 LEU A N 1
ATOM 5664 C CA . LEU A 1 746 ? -33.056 7.629 8.565 1.00 94.00 746 LEU A CA 1
ATOM 5665 C C . LEU A 1 746 ? -32.519 7.193 9.939 1.00 94.00 746 LEU A C 1
ATOM 5667 O O . LEU A 1 746 ? -33.260 7.146 10.920 1.00 94.00 746 LEU A O 1
ATOM 5671 N N . LEU A 1 747 ? -31.215 6.904 10.030 1.00 94.69 747 LEU A N 1
ATOM 5672 C CA . LEU A 1 747 ? -30.581 6.543 11.301 1.00 94.69 747 LEU A CA 1
ATOM 5673 C C . LEU A 1 747 ? -30.578 7.718 12.291 1.00 94.69 747 LEU A C 1
ATOM 5675 O O . LEU A 1 747 ? -30.823 7.521 13.479 1.00 94.69 747 LEU A O 1
ATOM 5679 N N . LEU A 1 748 ? -30.288 8.936 11.831 1.00 94.75 748 LEU A N 1
ATOM 5680 C CA . LEU A 1 748 ? -30.290 10.124 12.686 1.00 94.75 748 LEU A CA 1
ATOM 5681 C C . LEU A 1 748 ? -31.696 10.462 13.194 1.00 94.75 748 LEU A C 1
ATOM 5683 O O . LEU A 1 748 ? -31.834 10.768 14.375 1.00 94.75 748 LEU A O 1
ATOM 5687 N N . GLU A 1 749 ? -32.725 10.339 12.360 1.00 95.25 749 GLU A N 1
ATOM 5688 C CA . GLU A 1 749 ? -34.127 10.564 12.740 1.00 95.25 749 GLU A CA 1
ATOM 5689 C C . GLU A 1 749 ? -34.602 9.568 13.793 1.00 95.25 749 GLU A C 1
ATOM 5691 O O . GLU A 1 749 ? -35.206 9.957 14.796 1.00 95.25 749 GLU A O 1
ATOM 5696 N N . PHE A 1 750 ? -34.244 8.292 13.637 1.00 95.88 750 PHE A N 1
ATOM 5697 C CA . PHE A 1 750 ? -34.463 7.287 14.674 1.00 95.88 750 PHE A CA 1
ATOM 5698 C C . PHE A 1 750 ? -33.783 7.679 15.995 1.00 95.88 750 PHE A C 1
ATOM 5700 O O . PHE A 1 750 ? -34.395 7.643 17.062 1.00 95.88 750 PHE A O 1
ATOM 5707 N N . LEU A 1 751 ? -32.515 8.093 15.952 1.00 96.25 751 LEU A N 1
ATOM 5708 C CA . LEU A 1 751 ? -31.782 8.476 17.162 1.00 96.25 751 LEU A CA 1
ATOM 5709 C C . LEU A 1 751 ? -32.341 9.747 17.816 1.00 96.25 751 LEU A C 1
ATOM 5711 O O . LEU A 1 751 ? -32.291 9.874 19.038 1.00 96.25 751 LEU A O 1
ATOM 5715 N N . GLN A 1 752 ? -32.850 10.692 17.029 1.00 95.12 752 GLN A N 1
ATOM 5716 C CA . GLN A 1 752 ? -33.454 11.929 17.523 1.00 95.12 752 GLN A CA 1
ATOM 5717 C C . GLN A 1 752 ? -34.829 11.675 18.150 1.00 95.12 752 GLN A C 1
ATOM 5719 O O . GLN A 1 752 ? -35.044 12.072 19.294 1.00 95.12 752 GLN A O 1
ATOM 5724 N N . SER A 1 753 ? -35.719 10.960 17.456 1.00 94.31 753 SER A N 1
ATOM 5725 C CA . SER A 1 753 ? -37.087 10.662 17.921 1.00 94.31 753 SER A CA 1
ATOM 5726 C C . SER A 1 753 ? -37.116 9.850 19.218 1.00 94.31 753 SER A C 1
ATOM 5728 O O . SER A 1 753 ? -38.012 10.010 20.040 1.00 94.31 753 SER A O 1
ATOM 5730 N N . THR A 1 754 ? -36.098 9.019 19.439 1.00 93.62 754 THR A N 1
ATOM 5731 C CA . THR A 1 754 ? -35.953 8.178 20.638 1.00 93.62 754 THR A CA 1
ATOM 5732 C C . THR A 1 754 ? -35.156 8.837 21.770 1.00 93.62 754 THR A C 1
ATOM 5734 O O . THR A 1 754 ? -34.945 8.226 22.817 1.00 93.62 754 THR A O 1
ATOM 5737 N N . GLY A 1 755 ? -34.647 10.059 21.568 1.00 92.62 755 GLY A N 1
ATOM 5738 C CA . GLY A 1 755 ? -33.780 10.759 22.524 1.00 92.62 755 GLY A CA 1
ATOM 5739 C C . GLY A 1 755 ? -32.367 10.172 22.670 1.00 92.62 755 GLY A C 1
ATOM 5740 O O . GLY A 1 755 ? -31.581 10.639 23.494 1.00 92.62 755 GLY A O 1
ATOM 5741 N N . LEU A 1 756 ? -31.992 9.173 21.867 1.00 94.06 756 LEU A N 1
ATOM 5742 C CA . LEU A 1 756 ? -30.661 8.559 21.897 1.00 94.06 756 LEU A CA 1
ATOM 5743 C C . LEU A 1 756 ? -29.552 9.487 21.377 1.00 94.06 756 LEU A C 1
ATOM 5745 O O . LEU A 1 756 ? -28.408 9.378 21.824 1.00 94.06 756 LEU A O 1
ATOM 5749 N N . ALA A 1 757 ? -29.872 10.420 20.475 1.00 93.50 757 ALA A N 1
ATOM 5750 C CA . ALA A 1 757 ? -28.900 11.310 19.835 1.00 93.50 757 ALA A CA 1
ATOM 5751 C C . ALA A 1 757 ? -28.151 12.234 20.813 1.00 93.50 757 ALA A C 1
ATOM 5753 O O . ALA A 1 757 ? -27.018 12.631 20.540 1.00 93.50 757 ALA A O 1
ATOM 5754 N N . THR A 1 758 ? -28.761 12.587 21.946 1.00 87.50 758 THR A N 1
ATOM 5755 C CA . THR A 1 758 ? -28.155 13.473 22.955 1.00 87.50 758 THR A CA 1
ATOM 5756 C C . THR A 1 758 ? -27.250 12.726 23.933 1.00 87.50 758 THR A C 1
ATOM 5758 O O . THR A 1 758 ? -26.371 13.340 24.541 1.00 87.50 758 THR A O 1
ATOM 5761 N N . ARG A 1 759 ? -27.440 11.408 24.074 1.00 85.38 759 ARG A N 1
ATOM 5762 C CA . ARG A 1 759 ? -26.762 10.573 25.073 1.00 85.38 759 ARG A CA 1
ATOM 5763 C C . ARG A 1 759 ? -25.624 9.729 24.498 1.00 85.38 759 ARG A C 1
ATOM 5765 O O . ARG A 1 759 ? -24.603 9.573 25.170 1.00 85.38 759 ARG A O 1
ATOM 5772 N N . LEU A 1 760 ? -25.791 9.169 23.294 1.00 89.25 760 LEU A N 1
ATOM 5773 C CA . LEU A 1 760 ? -24.822 8.250 22.675 1.00 89.25 760 LEU A CA 1
ATOM 5774 C C . LEU A 1 760 ? -23.539 8.950 22.230 1.00 89.25 760 LEU A C 1
ATOM 5776 O O . LEU A 1 760 ? -22.461 8.351 22.469 1.00 89.25 760 LEU A O 1
#

Organism: Amblyomma americanum (NCBI:txid6943)

Radius of gyration: 35.35 Å; chains: 1; bounding box: 93×86×103 Å

Secondary structure (DSSP, 8-state):
--PPP---PPP-EEEE--TTTGGGHHHHHHHHHTT----SEEEEE-TT--TTTS--TTEEEEEPPPEE-STT---SS---TTSPEEPPSEEEEEETTS-EEEEP-TTT--TT-EEEEEEEEETTEEEEEEEEE--TT----SS-HHHHHHHHSPPPP---S---PPPPPPP--------------------------------------------------------------PPPP-GGGS-GGG-EEE---SSS--------EETTEEPEEESEEEETTEEEETT---HHHHHHHHHHHHHHHHHHHHH--TTTSPPHHHHHHHHHHHHHHHHHTTGGGS---HHHHHHHHHHHHHHHHHHHT--TTS-HHHHHHHHT---HHHHHHHHHHHHHHHHHTSTTHHHHHHHHHT-TTSHHHHHHHHHHHHH-S-S--PPPPPPPSSPPP-EE-SSTT--TTTS-HHHHHHHHHHIIIIITTTSEEEEEEEEE-TTT--EEEEEEEGGGTEEEEEEESS---HHHHHHHHHHHHHHHHHHS---S-EEEEES-HHHHHHHT-SS--SHHHHHHHHHHHHHHHTT--EEEEE--TTS--HHHHHHHHHHHHTTSTTSPEE-SS-TTTTHHHHHHHHHHTT-SSHHHHHT--PPPPPTTS-HHHHHHHHHHHTT----HHHHHHTTSSS--B-TTTSSB--HHIIIII-GGGHHHHHHHHHHHHHTT---S-TTTTTSPPTT-HHHHHHHHHHHHHTTGGGT-

InterPro domains:
  IPR002156 Ribonuclease H domain [PF00075] (484-610)
  IPR002156 Ribonuclease H domain [PS50879] (480-612)
  IPR012337 Ribonuclease H-like superfamily [SSF53098] (483-612)
  IPR036397 Ribonuclease H superfamily [G3DSA:3.30.420.10] (474-609)
  IPR036691 Endonuclease/exonuclease/phosphatase superfamily [G3DSA:3.60.10.10] (12-157)
  IPR036691 Endonuclease/exonuclease/phosphatase superfamily [SSF56219] (13-152)

Sequence (760 aa):
MARRTKAASLPHILQWNVRSLRARHAELACLIEDGRLPFDVLALQETNVEPSSLRLPGYLGYAGVTRCTSPGCPSSPCLDPGHQQQGPRSAVYVRAGLPHVVMDLSDAVSGPLEACAVTVRMGATDTTVVSIYIPPGAAPGGSDVRGDLLARVPRPQQGDPSGPELPGPRSYLRPRGYHFGQGPGQFPCPGPPPPEHQGKPQAPGAHCLDHLPACGLDGLPAHRRCLPSTRQTPAPPELDRVSPAKTEALLYHPRGRRAHITTLRLGADGLTWRNQVKYLGLLIDRRLTWLPAVRTLLPRLRRIGQAVQRLQARDKGCSPSWALRLYHAAATSLVTYALPLVTLPPARLRTLELGHRSVLRQCLGLPRISPIAATHAEAGSWPLSLLLLQTGLRHVNRLYHAPDGRALLSRLRRAPDSRMGLLYSTFHRLFGPPVNQAPFPPPPTRPPLPISVDIRSCSRRRTPVAALQQTAATLLQESLGGHLQVYTDGSVLPATGQAAAACVAPALGAALSCRLRFPANSTAAELAGLHLAADLLLLLPGQQPAVILTDSRAALQLLRQHQPRQHTVANLTARLMAIQDAGRPVSLQWLPSHVGITGNEAADQLAGAAHTNGSPVSSKVTQLDFARPALRQAVRALHPDPRVASGVRFMRVPDCLPRRERTLILRLRTGCSWTQARLHRHGRAPSPACSFCGADETLGHLLCACPNLEAARRDMTAGYRNLGLPSYSDQDLPHPERSQTEAFRLLLEFLQSTGLATRL

pLDDT: mean 78.2, std 21.01, range [21.97, 98.25]

Foldseek 3Di:
DDDDDDDQDDFAEAEEDDECCVVCLVVQLVCVVVVVDVGQKYKFFAWQPDCVPRPRPQKDKDFWFKDWPPPPDPDTVDPDPVTDITHTGIMMIGGPPFDKDWDDCVVQDDDQKTKTWMWTDGPQDTDIDMHIDDDPPPDPPPDPNVVSSVVRGDDPPPDDPDDDDDDDDDDDDDDDDDDDDDDDDDDDDDDDDYDDDDDDDDDDDDDDDDDDDDDDDDDDDDDDDDDDDDPPDPDDPPLVVDDLVPDADEAADQDPDDPCPPFDDRVPDTHHYDQWDADPNQIAGSNRQSVVRLVVLLVVLVVQLVVLLVQQDQFNHDFLLVSLVSSCVRNLCSLQVCVLQQDHDPVSLVVVQLSVLVSLCSSQVHDSPFDSQLSCVQSVHFRSVLSSLLSLLVVLLLLLLDQCSVVVLVVLCVVCVGSNNVSSVVNCVLFPPFDDPDRLPPQDPDDAFAEALDQPPDDPVPDDLQRLLVSVVCCCCPVVVQAQEKEKAKDADPPALWIKIKIDRVVVRDIAIATEPHRADRLLRRLVRLVRVLVVLVPDDDQGEHEYEYQCSVNSVQLPDSRRSFQLSSLSRVSQVVSVVVNHRYHYHHGHPPRPDVRNVVRVVRRVVQSDPPHHYDPSRGCSSVCSVVSVLVSQLVRPHVCSNVPPDFDRQDSPDNSLLSSQLSCLQSQNAQQLLVCVVVVNHPDQADPQAGPRGGLLCLQANPPSLVVLLVQLQVQCVVVVFDRHDSNGLSTDHPPPNVSSVSVVSSCVVVVNSVRD